Protein AF-0000000067513624 (afdb_homodimer)

Solvent-accessible surface area (backbone atoms only — not comparable to full-atom values): 31906 Å² total; per-residue (Å²): 129,54,70,65,55,50,34,51,54,43,29,50,43,59,87,40,50,32,63,59,57,33,11,64,72,74,71,46,51,45,66,54,51,53,49,51,52,50,50,50,24,62,73,70,71,45,73,34,65,45,75,54,100,82,38,38,44,64,30,75,61,21,50,52,47,19,52,47,27,46,50,49,51,44,47,47,53,38,50,53,32,51,71,66,64,41,85,53,75,43,53,41,80,43,31,35,34,22,38,34,66,56,24,28,71,60,43,38,62,49,51,55,52,51,39,71,74,30,75,56,36,29,38,39,34,48,35,38,82,64,89,74,56,39,78,83,67,61,42,53,36,34,42,45,75,42,89,75,76,95,55,92,51,46,71,44,77,36,45,61,43,46,60,39,38,34,27,13,58,68,35,33,73,75,72,51,74,60,81,46,82,76,44,41,70,81,43,54,34,36,30,56,43,56,92,87,44,79,47,61,47,77,29,30,53,96,90,31,87,36,74,41,75,42,74,42,49,36,31,27,53,29,66,66,29,37,50,44,41,14,65,66,44,65,26,32,31,73,42,54,43,86,80,41,48,68,39,44,73,71,56,50,28,44,77,46,53,67,89,27,42,47,79,60,32,38,27,29,45,32,34,41,66,80,54,40,69,32,49,42,48,40,52,43,50,57,50,47,47,55,51,43,30,57,54,38,53,49,55,70,76,101,129,54,71,65,55,49,32,54,53,43,30,50,43,60,88,41,51,32,60,58,57,33,12,63,72,71,71,46,51,46,68,56,49,52,48,51,52,50,50,50,24,62,74,71,69,45,72,36,66,45,77,53,100,81,38,39,42,66,31,74,61,22,49,52,48,18,52,48,27,45,51,50,51,45,48,48,52,38,50,52,32,52,70,66,64,42,84,53,72,43,55,40,80,44,30,35,34,22,38,35,66,57,24,29,70,59,42,40,60,50,52,56,50,50,39,69,74,30,76,57,35,28,38,40,36,48,35,38,80,63,89,73,55,40,78,84,67,61,41,54,35,33,44,44,77,43,89,76,74,95,56,91,51,46,72,43,79,35,46,61,44,46,58,40,36,34,27,14,57,67,35,34,73,75,71,50,72,60,82,46,79,76,44,42,69,82,42,55,33,36,30,55,42,55,91,88,44,77,46,59,46,76,30,27,52,95,90,30,87,37,75,40,73,42,75,42,48,37,30,25,51,27,67,66,28,37,50,45,42,14,64,67,42,64,26,33,30,72,42,54,44,85,80,42,48,68,39,45,73,71,55,53,27,45,77,45,54,68,90,28,41,48,80,61,32,39,27,29,44,32,33,42,65,81,53,41,70,32,51,41,48,41,53,44,50,56,52,47,47,55,52,43,29,58,53,39,53,50,54,71,75,100

Structure (mmCIF, N/CA/C/O backbone):
data_AF-0000000067513624-model_v1
#
loop_
_entity.id
_entity.type
_entity.pdbx_description
1 polymer 'Transcriptional regulator, LysR family'
#
loop_
_atom_site.group_PDB
_atom_site.id
_atom_site.type_symbol
_atom_site.label_atom_id
_atom_site.label_alt_id
_atom_site.label_comp_id
_atom_site.label_asym_id
_atom_site.label_entity_id
_atom_site.label_seq_id
_atom_site.pdbx_PDB_ins_code
_atom_site.Cartn_x
_atom_site.Cartn_y
_atom_site.Cartn_z
_atom_site.occupancy
_atom_site.B_iso_or_equiv
_atom_site.auth_seq_id
_atom_site.auth_comp_id
_atom_site.auth_asym_id
_atom_site.auth_atom_id
_atom_site.pdbx_PDB_model_num
ATOM 1 N N . MET A 1 1 ? -1.695 -19.797 -40.594 1 70.5 1 MET A N 1
ATOM 2 C CA . MET A 1 1 ? -1.814 -20.031 -39.156 1 70.5 1 MET A CA 1
ATOM 3 C C . MET A 1 1 ? -3.141 -19.5 -38.625 1 70.5 1 MET A C 1
ATOM 5 O O . MET A 1 1 ? -3.578 -18.406 -39 1 70.5 1 MET A O 1
ATOM 9 N N . ASP A 1 2 ? -3.9 -20.375 -38 1 73.25 2 ASP A N 1
ATOM 10 C CA . ASP A 1 2 ? -5.168 -19.875 -37.469 1 73.25 2 ASP A CA 1
ATOM 11 C C . ASP A 1 2 ? -4.949 -18.984 -36.25 1 73.25 2 ASP A C 1
ATOM 13 O O . ASP A 1 2 ? -3.826 -18.875 -35.75 1 73.25 2 ASP A O 1
ATOM 17 N N . ARG A 1 3 ? -6.02 -18.391 -35.969 1 74.06 3 ARG A N 1
ATOM 18 C CA . ARG A 1 3 ? -5.941 -17.344 -34.938 1 74.06 3 ARG A CA 1
ATOM 19 C C . ARG A 1 3 ? -5.484 -17.938 -33.594 1 74.06 3 ARG A C 1
ATOM 21 O O . ARG A 1 3 ? -4.773 -17.266 -32.844 1 74.06 3 ARG A O 1
ATOM 28 N N . ILE A 1 4 ? -5.832 -19.125 -33.375 1 74.25 4 ILE A N 1
ATOM 29 C CA . ILE A 1 4 ? -5.453 -19.766 -32.125 1 74.25 4 ILE A CA 1
ATOM 30 C C . ILE A 1 4 ? -3.953 -20.047 -32.094 1 74.25 4 ILE A C 1
ATOM 32 O O . ILE A 1 4 ? -3.279 -19.844 -31.094 1 74.25 4 ILE A O 1
ATOM 36 N N . GLN A 1 5 ? -3.457 -20.469 -33.156 1 76.81 5 GLN A N 1
ATOM 37 C CA . GLN A 1 5 ? -2.025 -20.734 -33.312 1 76.81 5 GLN A CA 1
ATOM 38 C C . GLN A 1 5 ? -1.224 -19.438 -33.156 1 76.81 5 GLN A C 1
ATOM 40 O O . GLN A 1 5 ? -0.166 -19.422 -32.531 1 76.81 5 GLN A O 1
ATOM 45 N N . GLU A 1 6 ? -1.75 -18.438 -33.719 1 79.12 6 GLU A N 1
ATOM 46 C CA . GLU A 1 6 ? -1.104 -17.141 -33.594 1 79.12 6 GLU A CA 1
ATOM 47 C C . GLU A 1 6 ? -1.049 -16.672 -32.156 1 79.12 6 GLU A C 1
ATOM 49 O O . GLU A 1 6 ? -0.016 -16.172 -31.688 1 79.12 6 GLU A O 1
ATOM 54 N N . MET A 1 7 ? -2.219 -16.844 -31.484 1 78.25 7 MET A N 1
ATOM 55 C CA . MET A 1 7 ? -2.277 -16.438 -30.078 1 78.25 7 MET A CA 1
ATOM 56 C C . MET A 1 7 ? -1.301 -17.266 -29.234 1 78.25 7 MET A C 1
ATOM 58 O O . MET A 1 7 ? -0.639 -16.719 -28.344 1 78.25 7 MET A O 1
ATOM 62 N N . THR A 1 8 ? -1.214 -18.5 -29.531 1 79 8 THR A N 1
ATOM 63 C CA . THR A 1 8 ? -0.312 -19.391 -28.812 1 79 8 THR A CA 1
ATOM 64 C C . THR A 1 8 ? 1.141 -18.969 -29.016 1 79 8 THR A C 1
ATOM 66 O O . THR A 1 8 ? 1.911 -18.922 -28.047 1 79 8 THR A O 1
ATOM 69 N N . LEU A 1 9 ? 1.43 -18.672 -30.234 1 80.12 9 LEU A N 1
ATOM 70 C CA . LEU A 1 9 ? 2.777 -18.219 -30.578 1 80.12 9 LEU A CA 1
ATOM 71 C C . LEU A 1 9 ? 3.113 -16.922 -29.859 1 80.12 9 LEU A C 1
ATOM 73 O O . LEU A 1 9 ? 4.188 -16.797 -29.266 1 80.12 9 LEU A O 1
ATOM 77 N N . PHE A 1 10 ? 2.213 -16.031 -29.844 1 83.19 10 PHE A N 1
ATOM 78 C CA . PHE A 1 10 ? 2.48 -14.719 -29.266 1 83.19 10 PHE A CA 1
ATOM 79 C C . PHE A 1 10 ? 2.559 -14.812 -27.75 1 83.19 10 PHE A C 1
ATOM 81 O O . PHE A 1 10 ? 3.367 -14.125 -27.125 1 83.19 10 PHE A O 1
ATOM 88 N N . ALA A 1 11 ? 1.687 -15.578 -27.188 1 80.81 11 ALA A N 1
ATOM 89 C CA . ALA A 1 11 ? 1.759 -15.805 -25.75 1 80.81 11 ALA A CA 1
ATOM 90 C C . ALA A 1 11 ? 3.133 -16.344 -25.344 1 80.81 11 ALA A C 1
ATOM 92 O O . ALA A 1 11 ? 3.639 -16.016 -24.266 1 80.81 11 ALA A O 1
ATOM 93 N N . ALA A 1 12 ? 3.73 -17.078 -26.188 1 78.44 12 ALA A N 1
ATOM 94 C CA . ALA A 1 12 ? 5.027 -17.688 -25.922 1 78.44 12 ALA A CA 1
ATOM 95 C C . ALA A 1 12 ? 6.16 -16.672 -26.094 1 78.44 12 ALA A C 1
ATOM 97 O O . ALA A 1 12 ? 7.254 -16.875 -25.547 1 78.44 12 ALA A O 1
ATOM 98 N N . LEU A 1 13 ? 5.789 -15.664 -26.75 1 76.75 13 LEU A N 1
ATOM 99 C CA . LEU A 1 13 ? 6.793 -14.633 -26.969 1 76.75 13 LEU A CA 1
ATOM 100 C C . LEU A 1 13 ? 7.109 -13.898 -25.672 1 76.75 13 LEU A C 1
ATOM 102 O O . LEU A 1 13 ? 8.227 -13.414 -25.484 1 76.75 13 LEU A O 1
ATOM 106 N N . ALA A 1 14 ? 5.953 -14.047 -24.891 1 69.56 14 ALA A N 1
ATOM 107 C CA . ALA A 1 14 ? 6.113 -13.344 -23.625 1 69.56 14 ALA A CA 1
ATOM 108 C C . ALA A 1 14 ? 7.129 -14.055 -22.734 1 69.56 14 ALA A C 1
ATOM 110 O O . ALA A 1 14 ? 7.039 -15.266 -22.531 1 69.56 14 ALA A O 1
ATOM 111 N N . GLY A 1 15 ? 8.281 -13.609 -22.594 1 63.09 15 GLY A N 1
ATOM 112 C CA . GLY A 1 15 ? 9.32 -14.172 -21.75 1 63.09 15 GLY A CA 1
ATOM 113 C C . GLY A 1 15 ? 10.57 -14.555 -22.516 1 63.09 15 GLY A C 1
ATOM 114 O O . GLY A 1 15 ? 11.555 -15 -21.938 1 63.09 15 GLY A O 1
ATOM 115 N N . GLN A 1 16 ? 10.398 -14.523 -23.797 1 68 16 GLN A N 1
ATOM 116 C CA . GLN A 1 16 ? 11.547 -14.883 -24.609 1 68 16 GLN A CA 1
ATOM 117 C C . GLN A 1 16 ? 12.281 -13.641 -25.109 1 68 16 GLN A C 1
ATOM 119 O O . GLN A 1 16 ? 11.688 -12.562 -25.203 1 68 16 GLN A O 1
ATOM 124 N N . THR A 1 17 ? 13.539 -13.859 -25.266 1 69.06 17 THR A N 1
ATOM 125 C CA . THR A 1 17 ? 14.344 -12.711 -25.656 1 69.06 17 THR A CA 1
ATOM 126 C C . THR A 1 17 ? 14.711 -12.789 -27.141 1 69.06 17 THR A C 1
ATOM 128 O O . THR A 1 17 ? 15.336 -11.867 -27.688 1 69.06 17 THR A O 1
ATOM 131 N N . SER A 1 18 ? 14.383 -13.93 -27.75 1 76.38 18 SER A N 1
ATOM 132 C CA . SER A 1 18 ? 14.742 -14.07 -29.172 1 76.38 18 SER A CA 1
ATOM 133 C C . SER A 1 18 ? 13.688 -14.867 -29.922 1 76.38 18 SER A C 1
ATOM 135 O O . SER A 1 18 ? 12.984 -15.688 -29.344 1 76.38 18 SER A O 1
ATOM 137 N N . PHE A 1 19 ? 13.633 -14.625 -31.203 1 79.44 19 PHE A N 1
ATOM 138 C CA . PHE A 1 19 ? 12.703 -15.344 -32.062 1 79.44 19 PHE A CA 1
ATOM 139 C C . PHE A 1 19 ? 13.102 -16.812 -32.188 1 79.44 19 PHE A C 1
ATOM 141 O O . PHE A 1 19 ? 12.25 -17.688 -32.281 1 79.44 19 PHE A O 1
ATOM 148 N N . THR A 1 20 ? 14.375 -16.938 -32.125 1 78.19 20 THR A N 1
ATOM 149 C CA . THR A 1 20 ? 14.867 -18.312 -32.188 1 78.19 20 THR A CA 1
ATOM 150 C C . THR A 1 20 ? 14.438 -19.094 -30.969 1 78.19 20 THR A C 1
ATOM 152 O O . THR A 1 20 ? 14.078 -20.281 -31.078 1 78.19 20 THR A O 1
ATOM 155 N N . GLY A 1 21 ? 14.539 -18.438 -29.891 1 77.81 21 GLY A N 1
ATOM 156 C CA . GLY A 1 21 ? 14.094 -19.062 -28.656 1 77.81 21 GLY A CA 1
ATOM 157 C C . GLY A 1 21 ? 12.617 -19.422 -28.672 1 77.81 21 GLY A C 1
ATOM 158 O O . GLY A 1 21 ? 12.234 -20.516 -28.219 1 77.81 21 GLY A O 1
ATOM 159 N N . VAL A 1 22 ? 11.914 -18.578 -29.219 1 77.12 22 VAL A N 1
ATOM 160 C CA . VAL A 1 22 ? 10.469 -18.812 -29.312 1 77.12 22 VAL A CA 1
ATOM 161 C C . VAL A 1 22 ? 10.188 -19.953 -30.281 1 77.12 22 VAL A C 1
ATOM 163 O O . VAL A 1 22 ? 9.375 -20.828 -29.984 1 77.12 22 VAL A O 1
ATOM 166 N N . ALA A 1 23 ? 10.836 -19.938 -31.359 1 81.56 23 ALA A N 1
ATOM 167 C CA . ALA A 1 23 ? 10.656 -20.969 -32.375 1 81.56 23 ALA A CA 1
ATOM 168 C C . ALA A 1 23 ? 10.922 -22.359 -31.797 1 81.56 23 ALA A C 1
ATOM 170 O O . ALA A 1 23 ? 10.141 -23.281 -32.031 1 81.56 23 ALA A O 1
ATOM 171 N N . ARG A 1 24 ? 11.93 -22.438 -31.094 1 78.44 24 ARG A N 1
ATOM 172 C CA . ARG A 1 24 ? 12.289 -23.688 -30.453 1 78.44 24 ARG A CA 1
ATOM 173 C C . ARG A 1 24 ? 11.211 -24.125 -29.469 1 78.44 24 ARG A C 1
ATOM 175 O O . ARG A 1 24 ? 10.852 -25.312 -29.406 1 78.44 24 ARG A O 1
ATOM 182 N N . HIS A 1 25 ? 10.703 -23.203 -28.859 1 75.94 25 HIS A N 1
ATOM 183 C CA . HIS A 1 25 ? 9.742 -23.469 -27.797 1 75.94 25 HIS A CA 1
ATOM 184 C C . HIS A 1 25 ? 8.406 -23.938 -28.375 1 75.94 25 HIS A C 1
ATOM 186 O O . HIS A 1 25 ? 7.758 -24.828 -27.812 1 75.94 25 HIS A O 1
ATOM 192 N N . VAL A 1 26 ? 8.047 -23.391 -29.484 1 76.56 26 VAL A N 1
ATOM 193 C CA . VAL A 1 26 ? 6.723 -23.688 -30.016 1 76.56 26 VAL A CA 1
ATOM 194 C C . VAL A 1 26 ? 6.832 -24.703 -31.156 1 76.56 26 VAL A C 1
ATOM 196 O O . VAL A 1 26 ? 5.816 -25.141 -31.703 1 76.56 26 VAL A O 1
ATOM 199 N N . GLY A 1 27 ? 8.023 -25.094 -31.469 1 80.69 27 GLY A N 1
ATOM 200 C CA . GLY A 1 27 ? 8.242 -26.094 -32.5 1 80.69 27 GLY A CA 1
ATOM 201 C C . GLY A 1 27 ? 8.016 -25.594 -33.906 1 80.69 27 GLY A C 1
ATOM 202 O O . GLY A 1 27 ? 7.449 -26.281 -34.719 1 80.69 27 GLY A O 1
ATOM 203 N N . LEU A 1 28 ? 8.289 -24.438 -34.094 1 83.38 28 LEU A N 1
ATOM 204 C CA . LEU A 1 28 ? 8.172 -23.812 -35.406 1 83.38 28 LEU A CA 1
ATOM 205 C C . LEU A 1 28 ? 9.523 -23.281 -35.875 1 83.38 28 LEU A C 1
ATOM 207 O O . LEU A 1 28 ? 10.469 -23.203 -35.094 1 83.38 28 LEU A O 1
ATOM 211 N N . SER A 1 29 ? 9.656 -23.094 -37.125 1 87.31 29 SER A N 1
ATOM 212 C CA . SER A 1 29 ? 10.859 -22.453 -37.656 1 87.31 29 SER A CA 1
ATOM 213 C C . SER A 1 29 ? 10.883 -20.969 -37.312 1 87.31 29 SER A C 1
ATOM 215 O O . SER A 1 29 ? 9.836 -20.344 -37.156 1 87.31 29 SER A O 1
ATOM 217 N N . THR A 1 30 ? 12.047 -20.469 -37.188 1 87.25 30 THR A N 1
ATOM 218 C CA . THR A 1 30 ? 12.219 -19.047 -36.906 1 87.25 30 THR A CA 1
ATOM 219 C C . THR A 1 30 ? 11.562 -18.203 -38 1 87.25 30 THR A C 1
ATOM 221 O O . THR A 1 30 ? 10.992 -17.156 -37.719 1 87.25 30 THR A O 1
ATOM 224 N N . ALA A 1 31 ? 11.633 -18.688 -39.156 1 88.19 31 ALA A N 1
ATOM 225 C CA . ALA A 1 31 ? 11.008 -17.984 -40.281 1 88.19 31 ALA A CA 1
ATOM 226 C C . ALA A 1 31 ? 9.492 -17.922 -40.094 1 88.19 31 ALA A C 1
ATOM 228 O O . ALA A 1 31 ? 8.875 -16.875 -40.375 1 88.19 31 ALA A O 1
ATOM 229 N N . THR A 1 32 ? 8.977 -18.984 -39.688 1 86.44 32 THR A N 1
ATOM 230 C CA . THR A 1 32 ? 7.535 -19.047 -39.469 1 86.44 32 THR A CA 1
ATOM 231 C C . THR A 1 32 ? 7.109 -18.109 -38.375 1 86.44 32 THR A C 1
ATOM 233 O O . THR A 1 32 ? 6.098 -17.406 -38.5 1 86.44 32 THR A O 1
ATOM 236 N N . VAL A 1 33 ? 7.898 -18.062 -37.312 1 87.25 33 VAL A N 1
ATOM 237 C CA . VAL A 1 33 ? 7.609 -17.203 -36.188 1 87.25 33 VAL A CA 1
ATOM 238 C C . VAL A 1 33 ? 7.68 -15.734 -36.594 1 87.25 33 VAL A C 1
ATOM 240 O O . VAL A 1 33 ? 6.793 -14.945 -36.281 1 87.25 33 VAL A O 1
ATOM 243 N N . THR A 1 34 ? 8.656 -15.398 -37.344 1 86.06 34 THR A N 1
ATOM 244 C CA . THR A 1 34 ? 8.859 -14.031 -37.812 1 86.06 34 THR A CA 1
ATOM 245 C C . THR A 1 34 ? 7.711 -13.594 -38.719 1 86.06 34 THR A C 1
ATOM 247 O O . THR A 1 34 ? 7.191 -12.484 -38.562 1 86.06 34 THR A O 1
ATOM 250 N N . ARG A 1 35 ? 7.359 -14.469 -39.531 1 86.19 35 ARG A N 1
ATOM 251 C CA . ARG A 1 35 ? 6.273 -14.156 -40.469 1 86.19 35 ARG A CA 1
ATOM 252 C C . ARG A 1 35 ? 4.949 -14 -39.719 1 86.19 35 ARG A C 1
ATOM 254 O O . ARG A 1 35 ? 4.148 -13.125 -40.062 1 86.19 35 ARG A O 1
ATOM 261 N N . ALA A 1 36 ? 4.793 -14.891 -38.812 1 86.44 36 ALA A N 1
ATOM 262 C CA . ALA A 1 36 ? 3.549 -14.859 -38.062 1 86.44 36 ALA A CA 1
ATOM 263 C C . ALA A 1 36 ? 3.414 -13.547 -37.281 1 86.44 36 ALA A C 1
ATOM 265 O O . ALA A 1 36 ? 2.338 -12.945 -37.25 1 86.44 36 ALA A O 1
ATOM 266 N N . VAL A 1 37 ? 4.508 -13.117 -36.688 1 87.5 37 VAL A N 1
ATOM 267 C CA . VAL A 1 37 ? 4.512 -11.875 -35.906 1 87.5 37 VAL A CA 1
ATOM 268 C C . VAL A 1 37 ? 4.273 -10.688 -36.844 1 87.5 37 VAL A C 1
ATOM 270 O O . VAL A 1 37 ? 3.479 -9.797 -36.531 1 87.5 37 VAL A O 1
ATOM 273 N N . ALA A 1 38 ? 4.922 -10.75 -37.969 1 86.44 38 ALA A N 1
ATOM 274 C CA . ALA A 1 38 ? 4.754 -9.68 -38.938 1 86.44 38 ALA A CA 1
ATOM 275 C C . ALA A 1 38 ? 3.312 -9.609 -39.438 1 86.44 38 ALA A C 1
ATOM 277 O O . ALA A 1 38 ? 2.752 -8.523 -39.594 1 86.44 38 ALA A O 1
ATOM 278 N N . SER A 1 39 ? 2.807 -10.719 -39.719 1 85.06 39 SER A N 1
ATOM 279 C CA . SER A 1 39 ? 1.427 -10.789 -40.188 1 85.06 39 SER A CA 1
ATOM 280 C C . SER A 1 39 ? 0.458 -10.25 -39.156 1 85.06 39 SER A C 1
ATOM 282 O O . SER A 1 39 ? -0.47 -9.508 -39.469 1 85.06 39 SER A O 1
ATOM 284 N N . LEU A 1 40 ? 0.659 -10.648 -37.938 1 85.19 40 LEU A N 1
ATOM 285 C CA . LEU A 1 40 ? -0.184 -10.203 -36.844 1 85.19 40 LEU A CA 1
ATOM 286 C C . LEU A 1 40 ? -0.094 -8.695 -36.656 1 85.19 40 LEU A C 1
ATOM 288 O O . LEU A 1 40 ? -1.115 -8.023 -36.5 1 85.19 40 LEU A O 1
ATOM 292 N N . GLU A 1 41 ? 1.105 -8.195 -36.688 1 87.88 41 GLU A N 1
ATOM 293 C CA . GLU A 1 41 ? 1.312 -6.754 -36.562 1 87.88 41 GLU A CA 1
ATOM 294 C C . GLU A 1 41 ? 0.649 -5.992 -37.688 1 87.88 41 GLU A C 1
ATOM 296 O O . GLU A 1 41 ? 0.05 -4.938 -37.5 1 87.88 41 GLU A O 1
ATOM 301 N N . SER A 1 42 ? 0.767 -6.527 -38.875 1 83.44 42 SER A N 1
ATOM 302 C CA . SER A 1 42 ? 0.133 -5.922 -40.031 1 83.44 42 SER A CA 1
ATOM 303 C C . SER A 1 42 ? -1.385 -5.898 -39.875 1 83.44 42 SER A C 1
ATOM 305 O O . SER A 1 42 ? -2.029 -4.895 -40.188 1 83.44 42 SER A O 1
ATOM 307 N N . ARG A 1 43 ? -1.888 -6.941 -39.438 1 81.62 43 ARG A N 1
ATOM 308 C CA . ARG A 1 43 ? -3.334 -7.051 -39.281 1 81.62 43 ARG A CA 1
ATOM 309 C C . ARG A 1 43 ? -3.834 -6.086 -38.219 1 81.62 43 ARG A C 1
ATOM 311 O O . ARG A 1 43 ? -4.875 -5.449 -38.375 1 81.62 43 ARG A O 1
ATOM 318 N N . LEU A 1 44 ? -3.062 -5.988 -37.125 1 80.81 44 LEU A N 1
ATOM 319 C CA . LEU A 1 44 ? -3.463 -5.16 -35.969 1 80.81 44 LEU A CA 1
ATOM 320 C C . LEU A 1 44 ? -3.102 -3.699 -36.219 1 80.81 44 LEU A C 1
ATOM 322 O O . LEU A 1 44 ? -3.643 -2.805 -35.562 1 80.81 44 LEU A O 1
ATOM 326 N N . GLY A 1 45 ? -2.174 -3.475 -37.094 1 85.06 45 GLY A N 1
ATOM 327 C CA . GLY A 1 45 ? -1.757 -2.123 -37.438 1 85.06 45 GLY A CA 1
ATOM 328 C C . GLY A 1 45 ? -0.843 -1.502 -36.406 1 85.06 45 GLY A C 1
ATOM 329 O O . GLY A 1 45 ? -0.726 -0.277 -36.312 1 85.06 45 GLY A O 1
ATOM 330 N N . ILE A 1 46 ? -0.345 -2.314 -35.5 1 84.69 46 ILE A N 1
ATOM 331 C CA . ILE A 1 46 ? 0.557 -1.823 -34.469 1 84.69 46 ILE A CA 1
ATOM 332 C C . ILE A 1 46 ? 1.762 -2.754 -34.344 1 84.69 46 ILE A C 1
ATOM 334 O O . ILE A 1 46 ? 1.688 -3.926 -34.719 1 84.69 46 ILE A O 1
ATOM 338 N N . LEU A 1 47 ? 2.846 -2.176 -33.844 1 87.44 47 LEU A N 1
ATOM 339 C CA . LEU A 1 47 ? 4.027 -2.984 -33.562 1 87.44 47 LEU A CA 1
ATOM 340 C C . LEU A 1 47 ? 3.934 -3.643 -32.188 1 87.44 47 LEU A C 1
ATOM 342 O O . LEU A 1 47 ? 3.623 -2.977 -31.203 1 87.44 47 LEU A O 1
ATOM 346 N N . LEU A 1 48 ? 4.117 -4.93 -32.219 1 87.75 48 LEU A N 1
ATOM 347 C CA . LEU A 1 48 ? 4.055 -5.68 -30.984 1 87.75 48 LEU A CA 1
ATOM 348 C C . LEU A 1 48 ? 5.453 -6.051 -30.5 1 87.75 48 LEU A C 1
ATOM 350 O O . LEU A 1 48 ? 5.668 -6.266 -29.297 1 87.75 48 LEU A O 1
ATOM 354 N N . VAL A 1 49 ? 6.371 -6.121 -31.453 1 87.19 49 VAL A N 1
ATOM 355 C CA . VAL A 1 49 ? 7.73 -6.559 -31.141 1 87.19 49 VAL A CA 1
ATOM 356 C C . VAL A 1 49 ? 8.734 -5.582 -31.75 1 87.19 49 VAL A C 1
ATOM 358 O O . VAL A 1 49 ? 8.539 -5.102 -32.875 1 87.19 49 VAL A O 1
ATOM 361 N N . VAL A 1 50 ? 9.633 -5.188 -30.828 1 82.88 50 VAL A N 1
ATOM 362 C CA . VAL A 1 50 ? 10.75 -4.398 -31.344 1 82.88 50 VAL A CA 1
ATOM 363 C C . VAL A 1 50 ? 11.992 -5.285 -31.469 1 82.88 50 VAL A C 1
ATOM 365 O O . VAL A 1 50 ? 12.344 -6.012 -30.547 1 82.88 50 VAL A O 1
ATOM 368 N N . ARG A 1 51 ? 12.422 -5.246 -32.625 1 73.19 51 ARG A N 1
ATOM 369 C CA . ARG A 1 51 ? 13.547 -6.121 -32.969 1 73.19 51 ARG A CA 1
ATOM 370 C C . ARG A 1 51 ? 14.859 -5.344 -32.969 1 73.19 51 ARG A C 1
ATOM 372 O O . ARG A 1 51 ? 14.898 -4.191 -33.406 1 73.19 51 ARG A O 1
ATOM 379 N N . THR A 1 52 ? 15.742 -5.746 -32.125 1 66.25 52 THR A N 1
ATOM 380 C CA . THR A 1 52 ? 17.125 -5.359 -32.344 1 66.25 52 THR A CA 1
ATOM 381 C C . THR A 1 52 ? 17.922 -6.531 -32.906 1 66.25 52 THR A C 1
ATOM 383 O O . THR A 1 52 ? 17.375 -7.617 -33.125 1 66.25 52 THR A O 1
ATOM 386 N N . THR A 1 53 ? 19.172 -6.344 -33.438 1 57.38 53 THR A N 1
ATOM 387 C CA . THR A 1 53 ? 20 -7.34 -34.094 1 57.38 53 THR A CA 1
ATOM 388 C C . THR A 1 53 ? 20.094 -8.617 -33.25 1 57.38 53 THR A C 1
ATOM 390 O O . THR A 1 53 ? 20.125 -9.719 -33.812 1 57.38 53 THR A O 1
ATOM 393 N N . ARG A 1 54 ? 20.062 -8.531 -31.938 1 61.25 54 ARG A N 1
ATOM 394 C CA . ARG A 1 54 ? 20.359 -9.719 -31.156 1 61.25 54 ARG A CA 1
ATOM 395 C C . ARG A 1 54 ? 19.203 -10.039 -30.203 1 61.25 54 ARG A C 1
ATOM 397 O O . ARG A 1 54 ? 19.109 -11.156 -29.688 1 61.25 54 ARG A O 1
ATOM 404 N N . ASN A 1 55 ? 18.312 -9.102 -30.094 1 73 55 ASN A N 1
ATOM 405 C CA . ASN A 1 55 ? 17.312 -9.32 -29.062 1 73 55 ASN A CA 1
ATOM 406 C C . ASN A 1 55 ? 15.945 -8.773 -29.469 1 73 55 ASN A C 1
ATOM 408 O O . ASN A 1 55 ? 15.852 -7.973 -30.406 1 73 55 ASN A O 1
ATOM 412 N N . MET A 1 56 ? 14.93 -9.508 -29.125 1 76.75 56 MET A N 1
ATOM 413 C CA . MET A 1 56 ? 13.578 -8.984 -29.328 1 76.75 56 MET A CA 1
ATOM 414 C C . MET A 1 56 ? 12.945 -8.57 -28.016 1 76.75 56 MET A C 1
ATOM 416 O O . MET A 1 56 ? 13.234 -9.156 -26.969 1 76.75 56 MET A O 1
ATOM 420 N N . ARG A 1 57 ? 12.273 -7.426 -28.047 1 80.75 57 ARG A N 1
ATOM 421 C CA . ARG A 1 57 ? 11.484 -6.996 -26.891 1 80.75 57 ARG A CA 1
ATOM 422 C C . ARG A 1 57 ? 10.047 -6.676 -27.297 1 80.75 57 ARG A C 1
ATOM 424 O O . ARG A 1 57 ? 9.805 -6.195 -28.406 1 80.75 57 ARG A O 1
ATOM 431 N N . LEU A 1 58 ? 9.172 -7.094 -26.453 1 82.38 58 LEU A N 1
ATOM 432 C CA . LEU A 1 58 ? 7.777 -6.727 -26.688 1 82.38 58 LEU A CA 1
ATOM 433 C C . LEU A 1 58 ? 7.547 -5.25 -26.391 1 82.38 58 LEU A C 1
ATOM 435 O O . LEU A 1 58 ? 8.117 -4.707 -25.453 1 82.38 58 LEU A O 1
ATOM 439 N N . THR A 1 59 ? 6.781 -4.633 -27.281 1 80.81 59 THR A N 1
ATOM 440 C CA . THR A 1 59 ? 6.273 -3.307 -26.953 1 80.81 59 THR A CA 1
ATOM 441 C C . THR A 1 59 ? 5.285 -3.377 -25.797 1 80.81 59 THR A C 1
ATOM 443 O O . THR A 1 59 ? 4.914 -4.465 -25.359 1 80.81 59 THR A O 1
ATOM 446 N N . LYS A 1 60 ? 4.926 -2.195 -25.266 1 77.38 60 LYS A N 1
ATOM 447 C CA . LYS A 1 60 ? 3.877 -2.16 -24.25 1 77.38 60 LYS A CA 1
ATOM 448 C C . LYS A 1 60 ? 2.6 -2.82 -24.75 1 77.38 60 LYS A C 1
ATOM 450 O O . LYS A 1 60 ? 1.96 -3.586 -24.031 1 77.38 60 LYS A O 1
ATOM 455 N N . ALA A 1 61 ? 2.342 -2.537 -25.938 1 79.25 61 ALA A N 1
ATOM 456 C CA . ALA A 1 61 ? 1.181 -3.148 -26.578 1 79.25 61 ALA A CA 1
ATOM 457 C C . ALA A 1 61 ? 1.379 -4.652 -26.75 1 79.25 61 ALA A C 1
ATOM 459 O O . ALA A 1 61 ? 0.437 -5.434 -26.594 1 79.25 61 ALA A O 1
ATOM 460 N N . GLY A 1 62 ? 2.561 -4.98 -27.047 1 81.62 62 GLY A N 1
ATOM 461 C CA . GLY A 1 62 ? 2.881 -6.395 -27.188 1 81.62 62 GLY A CA 1
ATOM 462 C C . GLY A 1 62 ? 2.744 -7.168 -25.891 1 81.62 62 GLY A C 1
ATOM 463 O O . GLY A 1 62 ? 2.229 -8.289 -25.875 1 81.62 62 GLY A O 1
ATOM 464 N N . GLN A 1 63 ? 3.156 -6.562 -24.891 1 78.88 63 GLN A N 1
ATOM 465 C CA . GLN A 1 63 ? 3.055 -7.195 -23.578 1 78.88 63 GLN A CA 1
ATOM 466 C C . GLN A 1 63 ? 1.597 -7.402 -23.188 1 78.88 63 GLN A C 1
ATOM 468 O O . GLN A 1 63 ? 1.219 -8.484 -22.734 1 78.88 63 GLN A O 1
ATOM 473 N N . ARG A 1 64 ? 0.864 -6.441 -23.391 1 74.75 64 ARG A N 1
ATOM 474 C CA . ARG A 1 64 ? -0.563 -6.531 -23.094 1 74.75 64 ARG A CA 1
ATOM 475 C C . ARG A 1 64 ? -1.232 -7.602 -23.953 1 74.75 64 ARG A C 1
ATOM 477 O O . ARG A 1 64 ? -2.035 -8.391 -23.453 1 74.75 64 ARG A O 1
ATOM 484 N N . PHE A 1 65 ? -0.864 -7.57 -25.188 1 80.31 65 PHE A N 1
ATOM 485 C CA . PHE A 1 65 ? -1.457 -8.531 -26.109 1 80.31 65 PHE A CA 1
ATOM 486 C C . PHE A 1 65 ? -1.072 -9.953 -25.734 1 80.31 65 PHE A C 1
ATOM 488 O O . PHE A 1 65 ? -1.9 -10.867 -25.797 1 80.31 65 PHE A O 1
ATOM 495 N N . ALA A 1 66 ? 0.146 -10.102 -25.328 1 81.12 66 ALA A N 1
ATOM 496 C CA . ALA A 1 66 ? 0.595 -11.438 -24.922 1 81.12 66 ALA A CA 1
ATOM 497 C C . ALA A 1 66 ? -0.187 -11.93 -23.719 1 81.12 66 ALA A C 1
ATOM 499 O O . ALA A 1 66 ? -0.593 -13.094 -23.656 1 81.12 66 ALA A O 1
ATOM 500 N N . GLU A 1 67 ? -0.413 -11.102 -22.891 1 73.56 67 GLU A N 1
ATOM 501 C CA . GLU A 1 67 ? -1.19 -11.438 -21.703 1 73.56 67 GLU A CA 1
ATOM 502 C C . GLU A 1 67 ? -2.633 -11.781 -22.062 1 73.56 67 GLU A C 1
ATOM 504 O O . GLU A 1 67 ? -3.197 -12.75 -21.531 1 73.56 67 GLU A O 1
ATOM 509 N N . ASP A 1 68 ? -3.127 -11.008 -22.906 1 74.44 68 ASP A N 1
ATOM 510 C CA . ASP A 1 68 ? -4.48 -11.281 -23.375 1 74.44 68 ASP A CA 1
ATOM 511 C C . ASP A 1 68 ? -4.559 -12.633 -24.078 1 74.44 68 ASP A C 1
ATOM 513 O O . ASP A 1 68 ? -5.512 -13.383 -23.875 1 74.44 68 ASP A O 1
ATOM 517 N N . CYS A 1 69 ? -3.553 -12.859 -24.859 1 78.62 69 CYS A N 1
ATOM 518 C CA . CYS A 1 69 ? -3.514 -14.141 -25.562 1 78.62 69 CYS A CA 1
ATOM 519 C C . CYS A 1 69 ? -3.49 -15.297 -24.578 1 78.62 69 CYS A C 1
ATOM 521 O O . CYS A 1 69 ? -4.215 -16.281 -24.75 1 78.62 69 CYS A O 1
ATOM 523 N N . ARG A 1 70 ? -2.701 -15.117 -23.594 1 74.56 70 ARG A N 1
ATOM 524 C CA . ARG A 1 70 ? -2.611 -16.156 -22.578 1 74.56 70 ARG A CA 1
ATOM 525 C C . ARG A 1 70 ? -3.961 -16.391 -21.906 1 74.56 70 ARG A C 1
ATOM 527 O O . ARG A 1 70 ? -4.387 -17.531 -21.719 1 74.56 70 ARG A O 1
ATOM 534 N N . ARG A 1 71 ? -4.539 -15.383 -21.641 1 70.56 71 ARG A N 1
ATOM 535 C CA . ARG A 1 71 ? -5.844 -15.453 -20.984 1 70.56 71 ARG A CA 1
ATOM 536 C C . ARG A 1 71 ? -6.871 -16.125 -21.891 1 70.56 71 ARG A C 1
ATOM 538 O O . ARG A 1 71 ? -7.605 -17.016 -21.453 1 70.56 71 ARG A O 1
ATOM 545 N N . LEU A 1 72 ? -6.871 -15.703 -23.094 1 68 72 LEU A N 1
ATOM 546 C CA . LEU A 1 72 ? -7.848 -16.219 -24.047 1 68 72 LEU A CA 1
ATOM 547 C C . LEU A 1 72 ? -7.621 -17.688 -24.328 1 68 72 LEU A C 1
ATOM 549 O O . LEU A 1 72 ? -8.578 -18.469 -24.438 1 68 72 LEU A O 1
ATOM 553 N N . LEU A 1 73 ? -6.402 -18.016 -24.438 1 72.5 73 LEU A N 1
ATOM 554 C CA . LEU A 1 73 ? -6.086 -19.422 -24.672 1 72.5 73 LEU A CA 1
ATOM 555 C C . LEU A 1 73 ? -6.504 -20.281 -23.484 1 72.5 73 LEU A C 1
ATOM 557 O O . LEU A 1 73 ? -7 -21.406 -23.672 1 72.5 73 LEU A O 1
ATOM 561 N N . ALA A 1 74 ? -6.281 -19.766 -22.375 1 69.88 74 ALA A N 1
ATOM 562 C CA . ALA A 1 74 ? -6.707 -20.469 -21.156 1 69.88 74 ALA A CA 1
ATOM 563 C C . ALA A 1 74 ? -8.227 -20.609 -21.125 1 69.88 74 ALA A C 1
ATOM 565 O O . ALA A 1 74 ? -8.742 -21.688 -20.797 1 69.88 74 ALA A O 1
ATOM 566 N N . ASP A 1 75 ? -8.867 -19.594 -21.484 1 65 75 ASP A N 1
ATOM 567 C CA . ASP A 1 75 ? -10.328 -19.609 -21.547 1 65 75 ASP A CA 1
ATOM 568 C C . ASP A 1 75 ? -10.828 -20.641 -22.547 1 65 75 ASP A C 1
ATOM 570 O O . ASP A 1 75 ? -11.805 -21.344 -22.281 1 65 75 ASP A O 1
ATOM 574 N N . LEU A 1 76 ? -10.148 -20.641 -23.672 1 65.19 76 LEU A N 1
ATOM 575 C CA . LEU A 1 76 ? -10.5 -21.609 -24.703 1 65.19 76 LEU A CA 1
ATOM 576 C C . LEU A 1 76 ? -10.328 -23.031 -24.219 1 65.19 76 LEU A C 1
ATOM 578 O O . LEU A 1 76 ? -11.211 -23.875 -24.391 1 65.19 76 LEU A O 1
ATOM 582 N N . SER A 1 77 ? -9.172 -23.234 -23.672 1 67.56 77 SER A N 1
ATOM 583 C CA . SER A 1 77 ? -8.898 -24.562 -23.125 1 67.56 77 SER A CA 1
ATOM 584 C C . SER A 1 77 ? -9.961 -24.969 -22.109 1 67.56 77 SER A C 1
ATOM 586 O O . SER A 1 77 ? -10.43 -26.109 -22.109 1 67.56 77 SER A O 1
ATOM 588 N N . GLU A 1 78 ? -10.375 -24.078 -21.375 1 64.62 78 GLU A N 1
ATOM 589 C CA . GLU A 1 78 ? -11.398 -24.328 -20.359 1 64.62 78 GLU A CA 1
ATOM 590 C C . GLU A 1 78 ? -12.742 -24.641 -21 1 64.62 78 GLU A C 1
ATOM 592 O O . GLU A 1 78 ? -13.461 -25.531 -20.547 1 64.62 78 GLU A O 1
ATOM 597 N N . ALA A 1 79 ? -13.023 -23.922 -21.953 1 61.09 79 ALA A N 1
ATOM 598 C CA . ALA A 1 79 ? -14.273 -24.156 -22.672 1 61.09 79 ALA A CA 1
ATOM 599 C C . ALA A 1 79 ? -14.289 -25.547 -23.312 1 61.09 79 ALA A C 1
ATOM 601 O O . ALA A 1 79 ? -15.305 -26.234 -23.281 1 61.09 79 ALA A O 1
ATOM 602 N N . GLU A 1 80 ? -13.172 -25.781 -23.859 1 63.62 80 GLU A N 1
ATOM 603 C CA . GLU A 1 80 ? -13.062 -27.094 -24.5 1 63.62 80 GLU A CA 1
ATOM 604 C C . GLU A 1 80 ? -13.18 -28.219 -23.469 1 63.62 80 GLU A C 1
ATOM 606 O O . GLU A 1 80 ? -13.852 -29.219 -23.703 1 63.62 80 GLU A O 1
ATOM 611 N N . ASN A 1 81 ? -12.531 -27.938 -22.406 1 62.75 81 ASN A N 1
ATOM 612 C CA . ASN A 1 81 ? -12.586 -28.922 -21.328 1 62.75 81 ASN A CA 1
ATOM 613 C C . ASN A 1 81 ? -14 -29.047 -20.75 1 62.75 81 ASN A C 1
ATOM 615 O O . ASN A 1 81 ? -14.469 -30.156 -20.484 1 62.75 81 ASN A O 1
ATOM 619 N N . ALA A 1 82 ? -14.609 -27.953 -20.578 1 59.53 82 ALA A N 1
ATOM 620 C CA . ALA A 1 82 ? -15.984 -27.953 -20.094 1 59.53 82 ALA A CA 1
ATOM 621 C C . ALA A 1 82 ? -16.906 -28.703 -21.047 1 59.53 82 ALA A C 1
ATOM 623 O O . ALA A 1 82 ? -17.766 -29.469 -20.625 1 59.53 82 ALA A O 1
ATOM 624 N N . ALA A 1 83 ? -16.703 -28.453 -22.219 1 57.78 83 ALA A N 1
ATOM 625 C CA . ALA A 1 83 ? -17.5 -29.125 -23.25 1 57.78 83 ALA A CA 1
ATOM 626 C C . ALA A 1 83 ? -17.266 -30.625 -23.25 1 57.78 83 ALA A C 1
ATOM 628 O O . ALA A 1 83 ? -18.188 -31.406 -23.5 1 57.78 83 ALA A O 1
ATOM 629 N N . ALA A 1 84 ? -16.078 -30.844 -22.969 1 57.47 84 ALA A N 1
ATOM 630 C CA . ALA A 1 84 ? -15.734 -32.281 -22.969 1 57.47 84 ALA A CA 1
ATOM 631 C C . ALA A 1 84 ? -16.219 -32.938 -21.688 1 57.47 84 ALA A C 1
ATOM 633 O O . ALA A 1 84 ? -16.094 -34.156 -21.531 1 57.47 84 ALA A O 1
ATOM 634 N N . GLY A 1 85 ? -17 -32.281 -20.828 1 56.59 85 GLY A N 1
ATOM 635 C CA . GLY A 1 85 ? -17.531 -32.812 -19.594 1 56.59 85 GLY A CA 1
ATOM 636 C C . GLY A 1 85 ? -16.453 -33.062 -18.547 1 56.59 85 GLY A C 1
ATOM 637 O O . GLY A 1 85 ? -16.688 -33.781 -17.562 1 56.59 85 GLY A O 1
ATOM 638 N N . VAL A 1 86 ? -15.328 -32.906 -18.859 1 51.44 86 VAL A N 1
ATOM 639 C CA . VAL A 1 86 ? -14.227 -33.125 -17.938 1 51.44 86 VAL A CA 1
ATOM 640 C C . VAL A 1 86 ? -14.156 -31.969 -16.938 1 51.44 86 VAL A C 1
ATOM 642 O O . VAL A 1 86 ? -14.078 -30.797 -17.328 1 51.44 86 VAL A O 1
ATOM 645 N N . HIS A 1 87 ? -14.891 -32.188 -15.836 1 56.78 87 HIS A N 1
ATOM 646 C CA . HIS A 1 87 ? -14.672 -31.219 -14.766 1 56.78 87 HIS A CA 1
ATOM 647 C C . HIS A 1 87 ? -13.188 -30.906 -14.602 1 56.78 87 HIS A C 1
ATOM 649 O O . HIS A 1 87 ? -12.469 -31.656 -13.922 1 56.78 87 HIS A O 1
ATOM 655 N N . ALA A 1 88 ? -12.68 -30.266 -15.539 1 63.16 88 ALA A N 1
ATOM 656 C CA . ALA A 1 88 ? -11.242 -30 -15.594 1 63.16 88 ALA A CA 1
ATOM 657 C C . ALA A 1 88 ? -10.773 -29.219 -14.375 1 63.16 88 ALA A C 1
ATOM 659 O O . ALA A 1 88 ? -11.492 -28.359 -13.867 1 63.16 88 ALA A O 1
ATOM 660 N N . LEU A 1 89 ? -9.812 -29.906 -13.734 1 78.06 89 LEU A N 1
ATOM 661 C CA . LEU A 1 89 ? -9.133 -29.203 -12.648 1 78.06 89 LEU A CA 1
ATOM 662 C C . LEU A 1 89 ? -8.742 -27.797 -13.078 1 78.06 89 LEU A C 1
ATOM 664 O O . LEU A 1 89 ? -8.352 -27.578 -14.227 1 78.06 89 LEU A O 1
ATOM 668 N N . PRO A 1 90 ? -9.023 -26.812 -12.211 1 84.81 90 PRO A N 1
ATOM 669 C CA . PRO A 1 90 ? -8.641 -25.438 -12.523 1 84.81 90 PRO A CA 1
ATOM 670 C C . PRO A 1 90 ? -7.191 -25.328 -13 1 84.81 90 PRO A C 1
ATOM 672 O O . PRO A 1 90 ? -6.312 -26.016 -12.484 1 84.81 90 PRO A O 1
ATOM 675 N N . ALA A 1 91 ? -7.051 -24.609 -14.016 1 84.44 91 ALA A N 1
ATOM 676 C CA . ALA A 1 91 ? -5.711 -24.359 -14.539 1 84.44 91 ALA A CA 1
ATOM 677 C C . ALA A 1 91 ? -5.625 -22.969 -15.164 1 84.44 91 ALA A C 1
ATOM 679 O O . ALA A 1 91 ? -6.648 -22.375 -15.516 1 84.44 91 ALA A O 1
ATOM 680 N N . GLY A 1 92 ? -4.352 -22.453 -15.227 1 85.62 92 GLY A N 1
ATOM 681 C CA . GLY A 1 92 ? -4.129 -21.156 -15.852 1 85.62 92 GLY A CA 1
ATOM 682 C C . GLY A 1 92 ? -3.912 -20.047 -14.852 1 85.62 92 GLY A C 1
ATOM 683 O O . GLY A 1 92 ? -3.627 -20.297 -13.68 1 85.62 92 GLY A O 1
ATOM 684 N N . THR A 1 93 ? -4.016 -18.781 -15.383 1 87.5 93 THR A N 1
ATOM 685 C CA . THR A 1 93 ? -3.703 -17.625 -14.539 1 87.5 93 THR A CA 1
ATOM 686 C C . THR A 1 93 ? -4.98 -16.953 -14.039 1 87.5 93 THR A C 1
ATOM 688 O O . THR A 1 93 ? -5.902 -16.703 -14.82 1 87.5 93 THR A O 1
ATOM 691 N N . LEU A 1 94 ? -4.988 -16.797 -12.805 1 91.69 94 LEU A N 1
ATOM 692 C CA . LEU A 1 94 ? -6.066 -16.062 -12.141 1 91.69 94 LEU A CA 1
ATOM 693 C C . LEU A 1 94 ? -5.59 -14.703 -11.664 1 91.69 94 LEU A C 1
ATOM 695 O O . LEU A 1 94 ? -4.566 -14.602 -10.984 1 91.69 94 LEU A O 1
ATOM 699 N N . THR A 1 95 ? -6.281 -13.633 -12.031 1 92.06 95 THR A N 1
ATOM 700 C CA . THR A 1 95 ? -5.973 -12.289 -11.555 1 92.06 95 THR A CA 1
ATOM 701 C C . THR A 1 95 ? -6.98 -11.836 -10.508 1 92.06 95 THR A C 1
ATOM 703 O O . THR A 1 95 ? -8.188 -11.805 -10.766 1 92.06 95 THR A O 1
ATOM 706 N N . VAL A 1 96 ? -6.434 -11.477 -9.352 1 95.31 96 VAL A N 1
ATOM 707 C CA . VAL A 1 96 ? -7.262 -11.109 -8.211 1 95.31 96 VAL A CA 1
ATOM 708 C C . VAL A 1 96 ? -6.887 -9.703 -7.73 1 95.31 96 VAL A C 1
ATOM 710 O O . VAL A 1 96 ? -5.719 -9.32 -7.777 1 95.31 96 VAL A O 1
ATOM 713 N N . THR A 1 97 ? -7.898 -8.922 -7.297 1 95 97 THR A N 1
ATOM 714 C CA . THR A 1 97 ? -7.59 -7.629 -6.695 1 95 97 THR A CA 1
ATOM 715 C C . THR A 1 97 ? -8.289 -7.48 -5.344 1 95 97 THR A C 1
ATOM 717 O O . THR A 1 97 ? -9.328 -8.094 -5.105 1 95 97 THR A O 1
ATOM 720 N N . ALA A 1 98 ? -7.656 -6.812 -4.48 1 95.69 98 ALA A N 1
ATOM 721 C CA . ALA A 1 98 ? -8.164 -6.523 -3.143 1 95.69 98 ALA A CA 1
ATOM 722 C C . ALA A 1 98 ? -7.469 -5.301 -2.545 1 95.69 98 ALA A C 1
ATOM 724 O O . ALA A 1 98 ? -6.398 -4.898 -3.012 1 95.69 98 ALA A O 1
ATOM 725 N N . PRO A 1 99 ? -8.133 -4.676 -1.53 1 92.88 99 PRO A N 1
ATOM 726 C CA . PRO A 1 99 ? -7.391 -3.641 -0.803 1 92.88 99 PRO A CA 1
ATOM 727 C C . PRO A 1 99 ? -6.07 -4.152 -0.231 1 92.88 99 PRO A C 1
ATOM 729 O O . PRO A 1 99 ? -5.992 -5.297 0.223 1 92.88 99 PRO A O 1
ATOM 732 N N . GLN A 1 100 ? -5.129 -3.328 -0.175 1 90.12 100 GLN A N 1
ATOM 733 C CA . GLN A 1 100 ? -3.748 -3.736 0.061 1 90.12 100 GLN A CA 1
ATOM 734 C C . GLN A 1 100 ? -3.623 -4.531 1.357 1 90.12 100 GLN A C 1
ATOM 736 O O . GLN A 1 100 ? -3.229 -5.699 1.34 1 90.12 100 GLN A O 1
ATOM 741 N N . MET A 1 101 ? -3.98 -3.965 2.434 1 91.12 101 MET A N 1
ATOM 742 C CA . MET A 1 101 ? -3.77 -4.617 3.723 1 91.12 101 MET A CA 1
ATOM 743 C C . MET A 1 101 ? -4.758 -5.758 3.924 1 91.12 101 MET A C 1
ATOM 745 O O . MET A 1 101 ? -4.418 -6.789 4.508 1 91.12 101 MET A O 1
ATOM 749 N N . PHE A 1 102 ? -5.98 -5.594 3.486 1 94.12 102 PHE A N 1
ATOM 750 C CA . PHE A 1 102 ? -6.93 -6.699 3.549 1 94.12 102 PHE A CA 1
ATOM 751 C C . PHE A 1 102 ? -6.441 -7.883 2.723 1 94.12 102 PHE A C 1
ATOM 753 O O . PHE A 1 102 ? -6.555 -9.031 3.148 1 94.12 102 PHE A O 1
ATOM 760 N N . GLY A 1 103 ? -5.973 -7.539 1.579 1 96.06 103 GLY A N 1
ATOM 761 C CA . GLY A 1 103 ? -5.367 -8.547 0.724 1 96.06 103 GLY A CA 1
ATOM 762 C C . GLY A 1 103 ? -4.219 -9.281 1.388 1 96.06 103 GLY A C 1
ATOM 763 O O . GLY A 1 103 ? -4.117 -10.508 1.287 1 96.06 103 GLY A O 1
ATOM 764 N N . ALA A 1 104 ? -3.381 -8.547 2.053 1 93.62 104 ALA A N 1
ATOM 765 C CA . ALA A 1 104 ? -2.207 -9.133 2.693 1 93.62 104 ALA A CA 1
ATOM 766 C C . ALA A 1 104 ? -2.611 -10.031 3.861 1 93.62 104 ALA A C 1
ATOM 768 O O . ALA A 1 104 ? -2.072 -11.125 4.027 1 93.62 104 ALA A O 1
ATOM 769 N N . LEU A 1 105 ? -3.607 -9.656 4.57 1 92.38 105 LEU A N 1
ATOM 770 C CA . LEU A 1 105 ? -3.908 -10.312 5.84 1 92.38 105 LEU A CA 1
ATOM 771 C C . LEU A 1 105 ? -4.938 -11.414 5.652 1 92.38 105 LEU A C 1
ATOM 773 O O . LEU A 1 105 ? -4.871 -12.453 6.316 1 92.38 105 LEU A O 1
ATOM 777 N N . HIS A 1 106 ? -5.855 -11.172 4.742 1 94.94 106 HIS A N 1
ATOM 778 C CA . HIS A 1 106 ? -6.996 -12.078 4.688 1 94.94 106 HIS A CA 1
ATOM 779 C C . HIS A 1 106 ? -7.055 -12.812 3.35 1 94.94 106 HIS A C 1
ATOM 781 O O . HIS A 1 106 ? -7.477 -13.969 3.289 1 94.94 106 HIS A O 1
ATOM 787 N N . VAL A 1 107 ? -6.621 -12.195 2.303 1 97.56 107 VAL A N 1
ATOM 788 C CA . VAL A 1 107 ? -6.777 -12.789 0.978 1 97.56 107 VAL A CA 1
ATOM 789 C C . VAL A 1 107 ? -5.562 -13.656 0.655 1 97.56 107 VAL A C 1
ATOM 791 O O . VAL A 1 107 ? -5.707 -14.75 0.096 1 97.56 107 VAL A O 1
ATOM 794 N N . THR A 1 108 ? -4.387 -13.211 0.975 1 96.88 108 THR A N 1
ATOM 795 C CA . THR A 1 108 ? -3.154 -13.922 0.651 1 96.88 108 THR A CA 1
ATOM 796 C C . THR A 1 108 ? -3.176 -15.336 1.22 1 96.88 108 THR A C 1
ATOM 798 O O . THR A 1 108 ? -2.842 -16.297 0.521 1 96.88 108 THR A O 1
ATOM 801 N N . PRO A 1 109 ? -3.645 -15.531 2.441 1 96.19 109 PRO A N 1
ATOM 802 C CA . PRO A 1 109 ? -3.74 -16.906 2.947 1 96.19 109 PRO A CA 1
ATOM 803 C C . PRO A 1 109 ? -4.668 -17.781 2.105 1 96.19 109 PRO A C 1
ATOM 805 O O . PRO A 1 109 ? -4.418 -18.969 1.947 1 96.19 109 PRO A O 1
ATOM 808 N N . VAL A 1 110 ? -5.672 -17.172 1.599 1 97.25 110 VAL A N 1
ATOM 809 C CA . VAL A 1 110 ? -6.605 -17.891 0.743 1 97.25 110 VAL A CA 1
ATOM 810 C C . VAL A 1 110 ? -5.922 -18.266 -0.572 1 97.25 110 VAL A C 1
ATOM 812 O O . VAL A 1 110 ? -6.074 -19.375 -1.067 1 97.25 110 VAL A O 1
ATOM 815 N N . LEU A 1 111 ? -5.18 -17.344 -1.147 1 97.62 111 LEU A N 1
ATOM 816 C CA . LEU A 1 111 ? -4.473 -17.562 -2.402 1 97.62 111 LEU A CA 1
ATOM 817 C C . LEU A 1 111 ? -3.477 -18.719 -2.271 1 97.62 111 LEU A C 1
ATOM 819 O O . LEU A 1 111 ? -3.416 -19.594 -3.139 1 97.62 111 LEU A O 1
ATOM 823 N N . THR A 1 112 ? -2.689 -18.672 -1.182 1 96.75 112 THR A N 1
ATOM 824 C CA . THR A 1 112 ? -1.643 -19.672 -1.004 1 96.75 112 THR A CA 1
ATOM 825 C C . THR A 1 112 ? -2.246 -21.062 -0.812 1 96.75 112 THR A C 1
ATOM 827 O O . THR A 1 112 ? -1.742 -22.047 -1.359 1 96.75 112 THR A O 1
ATOM 830 N N . ARG A 1 113 ? -3.324 -21.156 -0.096 1 95.69 113 ARG A N 1
ATOM 831 C CA . ARG A 1 113 ? -4.004 -22.422 0.089 1 95.69 113 ARG A CA 1
ATOM 832 C C . ARG A 1 113 ? -4.578 -22.938 -1.229 1 95.69 113 ARG A C 1
ATOM 834 O O . ARG A 1 113 ? -4.477 -24.125 -1.537 1 95.69 113 ARG A O 1
ATOM 841 N N . PHE A 1 114 ? -5.215 -22.062 -1.958 1 97 114 PHE A N 1
ATOM 842 C CA . PHE A 1 114 ? -5.789 -22.438 -3.246 1 97 114 PHE A CA 1
ATOM 843 C C . PHE A 1 114 ? -4.711 -22.953 -4.191 1 97 114 PHE A C 1
ATOM 845 O O . PHE A 1 114 ? -4.906 -23.953 -4.871 1 97 114 PHE A O 1
ATOM 852 N N . LEU A 1 115 ? -3.574 -22.281 -4.23 1 95.5 115 LEU A N 1
ATOM 853 C CA . LEU A 1 115 ? -2.467 -22.672 -5.102 1 95.5 115 LEU A CA 1
ATOM 854 C C . LEU A 1 115 ? -1.892 -24.016 -4.688 1 95.5 115 LEU A C 1
ATOM 856 O O . LEU A 1 115 ? -1.399 -24.766 -5.531 1 95.5 115 LEU A O 1
ATOM 860 N N . SER A 1 116 ? -1.9 -24.266 -3.42 1 93 116 SER A N 1
ATOM 861 C CA . SER A 1 116 ? -1.436 -25.547 -2.932 1 93 116 SER A CA 1
ATOM 862 C C . SER A 1 116 ? -2.365 -26.672 -3.377 1 93 116 SER A C 1
ATOM 864 O O . SER A 1 116 ? -1.913 -27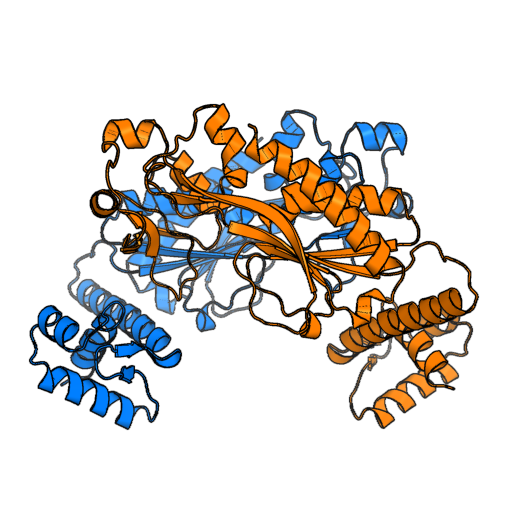.797 -3.654 1 93 116 SER A O 1
ATOM 866 N N . GLU A 1 117 ? -3.645 -26.375 -3.459 1 91.75 117 GLU A N 1
ATOM 867 C CA . GLU A 1 117 ? -4.648 -27.359 -3.863 1 91.75 117 GLU A CA 1
ATOM 868 C C . GLU A 1 117 ? -4.656 -27.547 -5.379 1 91.75 117 GLU A C 1
ATOM 870 O O . GLU A 1 117 ? -4.941 -28.625 -5.875 1 91.75 117 GLU A O 1
ATOM 875 N N . TYR A 1 118 ? -4.379 -26.531 -6.062 1 92.44 118 TYR A N 1
ATOM 876 C CA . TYR A 1 118 ? -4.438 -26.578 -7.52 1 92.44 118 TYR A CA 1
ATOM 877 C C . TYR A 1 118 ? -3.104 -26.156 -8.133 1 92.44 118 TYR A C 1
ATOM 879 O O . TYR A 1 118 ? -2.941 -25.016 -8.562 1 92.44 118 TYR A O 1
ATOM 887 N N . PRO A 1 119 ? -2.225 -27.031 -8.359 1 90.5 119 PRO A N 1
ATOM 888 C CA . PRO A 1 119 ? -0.85 -26.75 -8.773 1 90.5 119 PRO A CA 1
ATOM 889 C C . PRO A 1 119 ? -0.765 -26.203 -10.195 1 90.5 119 PRO A C 1
ATOM 891 O O . PRO A 1 119 ? 0.271 -25.672 -10.602 1 90.5 119 PRO A O 1
ATOM 894 N N . ALA A 1 120 ? -1.809 -26.359 -10.938 1 89.25 120 ALA A N 1
ATOM 895 C CA . ALA A 1 120 ? -1.777 -25.922 -12.336 1 89.25 120 ALA A CA 1
ATOM 896 C C . ALA A 1 120 ? -2.252 -24.484 -12.461 1 89.25 120 ALA A C 1
ATOM 898 O O . ALA A 1 120 ? -2.316 -23.938 -13.57 1 89.25 120 ALA A O 1
ATOM 899 N N . VAL A 1 121 ? -2.529 -23.844 -11.359 1 91 121 VAL A N 1
ATOM 900 C CA . VAL A 1 121 ? -3.021 -22.469 -11.359 1 91 121 VAL A CA 1
ATOM 901 C C . VAL A 1 121 ? -1.899 -21.516 -10.945 1 91 121 VAL A C 1
ATOM 903 O O . VAL A 1 121 ? -1.13 -21.812 -10.031 1 91 121 VAL A O 1
ATOM 906 N N . ASP A 1 122 ? -1.811 -20.391 -11.648 1 91.31 122 ASP A N 1
ATOM 907 C CA . ASP A 1 122 ? -1.003 -19.25 -11.227 1 91.31 122 ASP A CA 1
ATOM 908 C C . ASP A 1 122 ? -1.886 -18.062 -10.828 1 91.31 122 ASP A C 1
ATOM 910 O O . ASP A 1 122 ? -2.977 -17.891 -11.367 1 91.31 122 ASP A O 1
ATOM 914 N N . ILE A 1 123 ? -1.373 -17.312 -9.852 1 93.88 123 ILE A N 1
ATOM 915 C CA . ILE A 1 123 ? -2.195 -16.203 -9.406 1 93.88 123 ILE A CA 1
ATOM 916 C C . ILE A 1 123 ? -1.382 -14.906 -9.461 1 93.88 123 ILE A C 1
ATOM 918 O O . ILE A 1 123 ? -0.237 -14.867 -9 1 93.88 123 ILE A O 1
ATOM 922 N N . ARG A 1 124 ? -1.981 -13.938 -10 1 92.25 124 ARG A N 1
ATOM 923 C CA . ARG A 1 124 ? -1.544 -12.547 -9.922 1 92.25 124 ARG A CA 1
ATOM 924 C C . ARG A 1 124 ? -2.504 -11.711 -9.078 1 92.25 124 ARG A C 1
ATOM 926 O O . ARG A 1 124 ? -3.67 -11.539 -9.445 1 92.25 124 ARG A O 1
ATOM 933 N N . ALA A 1 125 ? -1.981 -11.172 -8.031 1 94.62 125 ALA A N 1
ATOM 934 C CA . ALA A 1 125 ? -2.84 -10.398 -7.137 1 94.62 125 ALA A CA 1
ATOM 935 C C . ALA A 1 125 ? -2.43 -8.93 -7.117 1 94.62 125 ALA A C 1
ATOM 937 O O . ALA A 1 125 ? -1.293 -8.602 -6.773 1 94.62 125 ALA A O 1
ATOM 938 N N . ILE A 1 126 ? -3.336 -8.109 -7.512 1 92.25 126 ILE A N 1
ATOM 939 C CA . ILE A 1 126 ? -3.166 -6.66 -7.473 1 92.25 126 ILE A CA 1
ATOM 940 C C . ILE A 1 126 ? -3.748 -6.105 -6.176 1 92.25 126 ILE A C 1
ATOM 942 O O . ILE A 1 126 ? -4.957 -5.879 -6.078 1 92.25 126 ILE A O 1
ATOM 946 N N . LEU A 1 127 ? -2.844 -5.805 -5.262 1 92.19 127 LEU A N 1
ATOM 947 C CA . LEU A 1 127 ? -3.26 -5.355 -3.938 1 92.19 127 LEU A CA 1
ATOM 948 C C . LEU A 1 127 ? -2.982 -3.867 -3.756 1 92.19 127 LEU A C 1
ATOM 950 O O . LEU A 1 127 ? -1.868 -3.479 -3.395 1 92.19 127 LEU A O 1
ATOM 954 N N . VAL A 1 128 ? -4.02 -3.059 -3.955 1 86.44 128 VAL A N 1
ATOM 955 C CA . VAL A 1 128 ? -3.906 -1.604 -3.922 1 86.44 128 VAL A CA 1
ATOM 956 C C . VAL A 1 128 ? -5.164 -1.004 -3.297 1 86.44 128 VAL A C 1
ATOM 958 O O . VAL A 1 128 ? -6.227 -1.629 -3.301 1 86.44 128 VAL A O 1
ATOM 961 N N . ASP A 1 129 ? -5.023 0.242 -2.824 1 82.06 129 ASP A N 1
ATOM 962 C CA . ASP A 1 129 ? -6.16 0.86 -2.15 1 82.06 129 ASP A CA 1
ATOM 963 C C . ASP A 1 129 ? -7.023 1.646 -3.137 1 82.06 129 ASP A C 1
ATOM 965 O O . ASP A 1 129 ? -8.141 2.053 -2.807 1 82.06 129 ASP A O 1
ATOM 969 N N . ARG A 1 130 ? -6.578 1.773 -4.305 1 75.19 130 ARG A N 1
ATOM 970 C CA . ARG A 1 130 ? -7.449 2.352 -5.32 1 75.19 130 ARG A CA 1
ATOM 971 C C . ARG A 1 130 ? -8.383 1.298 -5.91 1 75.19 130 ARG A C 1
ATOM 973 O O . ARG A 1 130 ? -8.055 0.109 -5.922 1 75.19 130 ARG A O 1
ATOM 980 N N . VAL A 1 131 ? -9.516 1.769 -6.34 1 79.38 131 VAL A N 1
ATOM 981 C CA . VAL A 1 131 ? -10.414 0.835 -7.004 1 79.38 131 VAL A CA 1
ATOM 982 C C . VAL A 1 131 ? -9.922 0.551 -8.422 1 79.38 131 VAL A C 1
ATOM 984 O O . VAL A 1 131 ? -9.75 1.473 -9.219 1 79.38 131 VAL A O 1
ATOM 987 N N . VAL A 1 132 ? -9.68 -0.68 -8.648 1 82 132 VAL A N 1
ATOM 988 C CA . VAL A 1 132 ? -9.172 -1.127 -9.938 1 82 132 VAL A CA 1
ATOM 989 C C . VAL A 1 132 ? -10.328 -1.578 -10.828 1 82 132 VAL A C 1
ATOM 991 O O . VAL A 1 132 ? -11.219 -2.301 -10.375 1 82 132 VAL A O 1
ATOM 994 N N . SER A 1 133 ? -10.281 -1.048 -12.031 1 82.44 133 SER A N 1
ATOM 995 C CA . SER A 1 133 ? -11.266 -1.527 -12.992 1 82.44 133 SER A CA 1
ATOM 996 C C . SER A 1 133 ? -11.008 -2.98 -13.367 1 82.44 133 SER A C 1
ATOM 998 O O . SER A 1 133 ? -9.945 -3.309 -13.906 1 82.44 133 SER A O 1
ATOM 1000 N N . MET A 1 134 ? -11.961 -3.754 -13.172 1 84.19 134 MET A N 1
ATOM 1001 C CA . MET A 1 134 ? -11.789 -5.18 -13.438 1 84.19 134 MET A CA 1
ATOM 1002 C C . MET A 1 134 ? -11.648 -5.438 -14.938 1 84.19 134 MET A C 1
ATOM 1004 O O . MET A 1 134 ? -10.812 -6.242 -15.352 1 84.19 134 MET A O 1
ATOM 1008 N N . LEU A 1 135 ? -12.438 -4.785 -15.656 1 75.5 135 LEU A N 1
ATOM 1009 C CA . LEU A 1 135 ? -12.422 -4.992 -17.109 1 75.5 135 LEU A CA 1
ATOM 1010 C C . LEU A 1 135 ? -11.117 -4.477 -17.703 1 75.5 135 LEU A C 1
ATOM 1012 O O . LEU A 1 135 ? -10.445 -5.195 -18.453 1 75.5 135 LEU A O 1
ATOM 1016 N N . ASP A 1 136 ? -10.758 -3.312 -17.25 1 73.88 136 ASP A N 1
ATOM 1017 C CA . ASP A 1 136 ? -9.602 -2.656 -17.844 1 73.88 136 ASP A CA 1
ATOM 1018 C C . ASP A 1 136 ? -8.305 -3.361 -17.453 1 73.88 136 ASP A C 1
ATOM 1020 O O . ASP A 1 136 ? -7.355 -3.418 -18.25 1 73.88 136 ASP A O 1
ATOM 1024 N N . GLU A 1 137 ? -8.336 -3.928 -16.312 1 78.38 137 GLU A N 1
ATOM 1025 C CA . GLU A 1 137 ? -7.086 -4.484 -15.805 1 78.38 137 GLU A CA 1
ATOM 1026 C C . GLU A 1 137 ? -7.086 -6.008 -15.883 1 78.38 137 GLU A C 1
ATOM 1028 O O . GLU A 1 137 ? -6.148 -6.66 -15.422 1 78.38 137 GLU A O 1
ATOM 1033 N N . GLY A 1 138 ? -8.109 -6.559 -16.453 1 81.5 138 GLY A N 1
ATOM 1034 C CA . GLY A 1 138 ? -8.188 -8 -16.641 1 81.5 138 GLY A CA 1
ATOM 1035 C C . GLY A 1 138 ? -8.32 -8.766 -15.344 1 81.5 138 GLY A C 1
ATOM 1036 O O . GLY A 1 138 ? -7.723 -9.828 -15.18 1 81.5 138 GLY A O 1
ATOM 1037 N N . VAL A 1 139 ? -9.023 -8.188 -14.422 1 89.81 139 VAL A N 1
ATOM 1038 C CA . VAL A 1 139 ? -9.219 -8.812 -13.109 1 89.81 139 VAL A CA 1
ATOM 1039 C C . VAL A 1 139 ? -10.359 -9.82 -13.18 1 89.81 139 VAL A C 1
ATOM 1041 O O . VAL A 1 139 ? -11.43 -9.516 -13.719 1 89.81 139 VAL A O 1
ATOM 1044 N N . ASP A 1 140 ? -10.086 -11.008 -12.688 1 91.06 140 ASP A N 1
ATOM 1045 C CA . ASP A 1 140 ? -11.086 -12.07 -12.688 1 91.06 140 ASP A CA 1
ATOM 1046 C C . ASP A 1 140 ? -11.984 -11.977 -11.453 1 91.06 140 ASP A C 1
ATOM 1048 O O . ASP A 1 140 ? -13.195 -12.188 -11.547 1 91.06 140 ASP A O 1
ATOM 1052 N N . VAL A 1 141 ? -11.391 -11.781 -10.32 1 95.06 141 VAL A N 1
ATOM 1053 C CA . VAL A 1 141 ? -12.102 -11.742 -9.047 1 95.06 141 VAL A CA 1
ATOM 1054 C C . VAL A 1 141 ? -11.617 -10.555 -8.219 1 95.06 141 VAL A C 1
ATOM 1056 O O . VAL A 1 141 ? -10.414 -10.273 -8.164 1 95.06 141 VAL A O 1
ATOM 1059 N N . ALA A 1 142 ? -12.531 -9.867 -7.613 1 95.62 142 ALA A N 1
ATOM 1060 C CA . ALA A 1 142 ? -12.195 -8.742 -6.746 1 95.62 142 ALA A CA 1
ATOM 1061 C C . ALA A 1 142 ? -12.781 -8.93 -5.348 1 95.62 142 ALA A C 1
ATOM 1063 O O . ALA A 1 142 ? -13.898 -9.422 -5.199 1 95.62 142 ALA A O 1
ATOM 1064 N N . VAL A 1 143 ? -11.977 -8.594 -4.383 1 96.44 143 VAL A N 1
ATOM 1065 C CA . VAL A 1 143 ? -12.492 -8.391 -3.037 1 96.44 143 VAL A CA 1
ATOM 1066 C C . VAL A 1 143 ? -12.648 -6.895 -2.762 1 96.44 143 VAL A C 1
ATOM 1068 O O . VAL A 1 143 ? -11.695 -6.129 -2.92 1 96.44 143 VAL A O 1
ATOM 1071 N N . ARG A 1 144 ? -13.836 -6.531 -2.354 1 95.12 144 ARG A N 1
ATOM 1072 C CA . ARG A 1 144 ? -14.125 -5.113 -2.166 1 95.12 144 ARG A CA 1
ATOM 1073 C C . ARG A 1 144 ? -14.734 -4.855 -0.792 1 95.12 144 ARG A C 1
ATOM 1075 O O . ARG A 1 144 ? -15.523 -5.664 -0.293 1 95.12 144 ARG A O 1
ATOM 1082 N N . ILE A 1 145 ? -14.352 -3.775 -0.272 1 93 145 ILE A N 1
ATOM 1083 C CA . ILE A 1 145 ? -14.914 -3.303 0.988 1 93 145 ILE A CA 1
ATOM 1084 C C . ILE A 1 145 ? -15.766 -2.059 0.738 1 93 145 ILE A C 1
ATOM 1086 O O . ILE A 1 145 ? -15.312 -1.108 0.096 1 93 145 ILE A O 1
ATOM 1090 N N . GLY A 1 146 ? -16.969 -2.053 1.276 1 89 146 GLY A N 1
ATOM 1091 C CA . GLY A 1 146 ? -17.859 -0.915 1.117 1 89 146 GLY A CA 1
ATOM 1092 C C . GLY A 1 146 ? -19 -1.179 0.152 1 89 146 GLY A C 1
ATOM 1093 O O . GLY A 1 146 ? -19.141 -2.297 -0.345 1 89 146 GLY A O 1
ATOM 1094 N N . ALA A 1 147 ? -19.781 -0.127 -0.069 1 80.06 147 ALA A N 1
ATOM 1095 C CA . ALA A 1 147 ? -20.922 -0.235 -0.965 1 80.06 147 ALA A CA 1
ATOM 1096 C C . ALA A 1 147 ? -20.484 -0.336 -2.42 1 80.06 147 ALA A C 1
ATOM 1098 O O . ALA A 1 147 ? -19.5 0.301 -2.82 1 80.06 147 ALA A O 1
ATOM 1099 N N . LEU A 1 148 ? -21.109 -1.268 -3.105 1 81.31 148 LEU A N 1
ATOM 1100 C CA . LEU A 1 148 ? -20.75 -1.506 -4.5 1 81.31 148 LEU A CA 1
ATOM 1101 C C . LEU A 1 148 ? -21.672 -0.717 -5.434 1 81.31 148 LEU A C 1
ATOM 1103 O O . LEU A 1 148 ? -22.844 -0.53 -5.141 1 81.31 148 LEU A O 1
ATOM 1107 N N . ARG A 1 149 ? -20.984 -0.121 -6.434 1 68.06 149 ARG A N 1
ATOM 1108 C CA . ARG A 1 149 ? -21.812 0.508 -7.457 1 68.06 149 ARG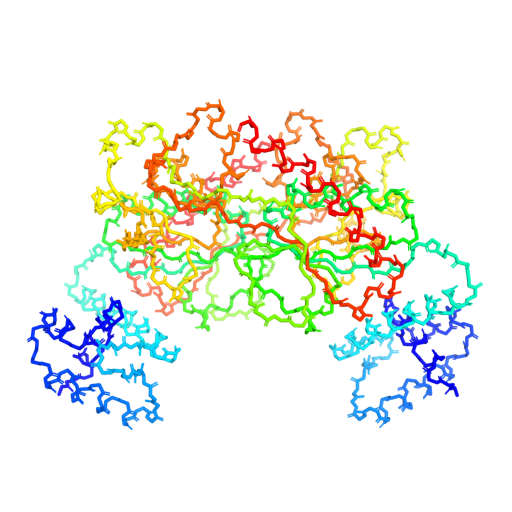 A CA 1
ATOM 1109 C C . ARG A 1 149 ? -22.516 -0.54 -8.312 1 68.06 149 ARG A C 1
ATOM 1111 O O . ARG A 1 149 ? -22.047 -1.678 -8.414 1 68.06 149 ARG A O 1
ATOM 1118 N N . ASP A 1 150 ? -23.703 -0.16 -8.758 1 62 150 ASP A N 1
ATOM 1119 C CA . ASP A 1 150 ? -24.5 -1.04 -9.609 1 62 150 ASP A CA 1
ATOM 1120 C C . ASP A 1 150 ? -23.75 -1.407 -10.883 1 62 150 ASP A C 1
ATOM 1122 O O . ASP A 1 150 ? -23.297 -0.527 -11.617 1 62 150 ASP A O 1
ATOM 1126 N N . SER A 1 151 ? -23.234 -2.613 -10.828 1 66.5 151 SER A N 1
ATOM 1127 C CA . SER A 1 151 ? -22.547 -3.057 -12.039 1 66.5 151 SER A CA 1
ATOM 1128 C C . SER A 1 151 ? -23.031 -4.43 -12.484 1 66.5 151 SER A C 1
ATOM 1130 O O . SER A 1 151 ? -23.859 -5.047 -11.812 1 66.5 151 SER A O 1
ATOM 1132 N N . SER A 1 152 ? -22.766 -4.762 -13.695 1 74.06 152 SER A N 1
ATOM 1133 C CA . SER A 1 152 ? -23.016 -6.074 -14.281 1 74.06 152 SER A CA 1
ATOM 1134 C C . SER A 1 152 ? -22.203 -7.16 -13.578 1 74.06 152 SER A C 1
ATOM 1136 O O . SER A 1 152 ? -22.344 -8.344 -13.891 1 74.06 152 SER A O 1
ATOM 1138 N N . LEU A 1 153 ? -21.719 -6.762 -12.484 1 82.75 153 LEU A N 1
ATOM 1139 C CA . LEU A 1 153 ? -20.891 -7.707 -11.742 1 82.75 153 LEU A CA 1
ATOM 1140 C C . LEU A 1 153 ? -21.688 -8.391 -10.641 1 82.75 153 LEU A C 1
ATOM 1142 O O . LEU A 1 153 ? -22.641 -7.812 -10.117 1 82.75 153 LEU A O 1
ATOM 1146 N N . THR A 1 154 ? -21.422 -9.656 -10.461 1 88.5 154 THR A N 1
ATOM 1147 C CA . THR A 1 154 ? -21.984 -10.406 -9.344 1 88.5 154 THR A CA 1
ATOM 1148 C C . THR A 1 154 ? -21.172 -10.18 -8.07 1 88.5 154 THR A C 1
ATOM 1150 O O . THR A 1 154 ? -19.938 -10.219 -8.102 1 88.5 154 THR A O 1
ATOM 1153 N N . ALA A 1 155 ? -21.875 -9.961 -7.004 1 93.81 155 ALA A N 1
ATOM 1154 C CA . ALA A 1 155 ? -21.234 -9.695 -5.715 1 93.81 155 ALA A CA 1
ATOM 1155 C C . ALA A 1 155 ? -21.781 -10.633 -4.641 1 93.81 155 ALA A C 1
ATOM 1157 O O . ALA A 1 155 ? -23 -10.773 -4.48 1 93.81 155 ALA A O 1
ATOM 1158 N N . ILE A 1 156 ? -20.844 -11.312 -3.949 1 94.5 156 ILE A N 1
ATOM 1159 C CA . ILE A 1 156 ? -21.219 -12.18 -2.836 1 94.5 156 ILE A CA 1
ATOM 1160 C C . ILE A 1 156 ? -20.672 -11.602 -1.53 1 94.5 156 ILE A C 1
ATOM 1162 O O . ILE A 1 156 ? -19.453 -11.445 -1.367 1 94.5 156 ILE A O 1
ATOM 1166 N N . ARG A 1 157 ? -21.578 -11.336 -0.623 1 95.19 157 ARG A N 1
ATOM 1167 C CA . ARG A 1 157 ? -21.172 -10.812 0.671 1 95.19 157 ARG A CA 1
ATOM 1168 C C . ARG A 1 157 ? -20.5 -11.891 1.519 1 95.19 157 ARG A C 1
ATOM 1170 O O . ARG A 1 157 ? -21.031 -13 1.648 1 95.19 157 ARG A O 1
ATOM 1177 N N . VAL A 1 158 ? -19.359 -11.531 2.125 1 96.62 158 VAL A N 1
ATOM 1178 C CA . VAL A 1 158 ? -18.641 -12.555 2.879 1 96.62 158 VAL A CA 1
ATOM 1179 C C . VAL A 1 158 ? -18.406 -12.07 4.305 1 96.62 158 VAL A C 1
ATOM 1181 O O . VAL A 1 158 ? -17.891 -12.812 5.141 1 96.62 158 VAL A O 1
ATOM 1184 N N . GLY A 1 159 ? -18.703 -10.852 4.645 1 94.94 159 GLY A N 1
ATOM 1185 C CA . GLY A 1 159 ? -18.5 -10.289 5.973 1 94.94 159 GLY A CA 1
ATOM 1186 C C . GLY A 1 159 ? -18.562 -8.773 5.992 1 94.94 159 GLY A C 1
ATOM 1187 O O . GLY A 1 159 ? -19.203 -8.164 5.137 1 94.94 159 GLY A O 1
ATOM 1188 N N . SER A 1 160 ? -18.031 -8.234 7.055 1 94.88 160 SER A N 1
ATOM 1189 C CA . SER A 1 160 ? -17.984 -6.781 7.203 1 94.88 160 SER A CA 1
ATOM 1190 C C . SER A 1 160 ? -16.781 -6.355 8.039 1 94.88 160 SER A C 1
ATOM 1192 O O . SER A 1 160 ? -16.172 -7.172 8.734 1 94.88 160 SER A O 1
ATOM 1194 N N . VAL A 1 161 ? -16.422 -5.164 7.777 1 93.94 161 VAL A N 1
ATOM 1195 C CA . VAL A 1 161 ? -15.32 -4.582 8.531 1 93.94 161 VAL A CA 1
ATOM 1196 C C . VAL A 1 161 ? -15.773 -3.299 9.219 1 93.94 161 VAL A C 1
ATOM 1198 O O . VAL A 1 161 ? -16.547 -2.527 8.648 1 93.94 161 VAL A O 1
ATOM 1201 N N . ARG A 1 162 ? -15.305 -3.125 10.438 1 94 162 ARG A N 1
ATOM 1202 C CA . ARG A 1 162 ? -15.609 -1.907 11.188 1 94 162 ARG A CA 1
ATOM 1203 C C . ARG A 1 162 ? -14.547 -0.84 10.945 1 94 162 ARG A C 1
ATOM 1205 O O . ARG A 1 162 ? -13.383 -1.16 10.672 1 94 162 ARG A O 1
ATOM 1212 N N . ARG A 1 163 ? -14.977 0.33 10.922 1 93.75 163 ARG A N 1
ATOM 1213 C CA . ARG A 1 163 ? -14.094 1.49 10.93 1 93.75 163 ARG A CA 1
ATOM 1214 C C . ARG A 1 163 ? -14.078 2.16 12.297 1 93.75 163 ARG A C 1
ATOM 1216 O O . ARG A 1 163 ? -15.141 2.473 12.852 1 93.75 163 ARG A O 1
ATOM 1223 N N . MET A 1 164 ? -12.891 2.377 12.852 1 95.56 164 MET A N 1
ATOM 1224 C CA . MET A 1 164 ? -12.812 2.85 14.227 1 95.56 164 MET A CA 1
ATOM 1225 C C . MET A 1 164 ? -11.812 3.994 14.352 1 95.56 164 MET A C 1
ATOM 1227 O O . MET A 1 164 ? -10.844 4.059 13.602 1 95.56 164 MET A O 1
ATOM 1231 N N . VAL A 1 165 ? -12.109 4.852 15.297 1 97.69 165 VAL A N 1
ATOM 1232 C CA . VAL A 1 165 ? -11.148 5.875 15.688 1 97.69 165 VAL A CA 1
ATOM 1233 C C . VAL A 1 165 ? -10.266 5.352 16.828 1 97.69 165 VAL A C 1
ATOM 1235 O O . VAL A 1 165 ? -10.766 4.738 17.766 1 97.69 165 VAL A O 1
ATOM 1238 N N . CYS A 1 166 ? -8.977 5.566 16.703 1 98.25 166 CYS A N 1
ATOM 1239 C CA . CYS A 1 166 ? -8.086 5.066 17.734 1 98.25 166 CYS A CA 1
ATOM 1240 C C . CYS A 1 166 ? -6.973 6.066 18.031 1 98.25 166 CYS A C 1
ATOM 1242 O O . CYS A 1 166 ? -6.719 6.973 17.234 1 98.25 166 CYS A O 1
ATOM 1244 N N . ALA A 1 167 ? -6.406 5.938 19.141 1 98.5 167 ALA A N 1
ATOM 1245 C CA . ALA A 1 167 ? -5.258 6.707 19.609 1 98.5 167 ALA A CA 1
ATOM 1246 C C . ALA A 1 167 ? -4.457 5.922 20.656 1 98.5 167 ALA A C 1
ATOM 1248 O O . ALA A 1 167 ? -4.93 4.906 21.172 1 98.5 167 ALA A O 1
ATOM 1249 N N . SER A 1 168 ? -3.234 6.395 20.875 1 98.44 168 SER A N 1
ATOM 1250 C CA . SER A 1 168 ? -2.463 5.793 21.969 1 98.44 168 SER A CA 1
ATOM 1251 C C . SER A 1 168 ? -2.975 6.246 23.328 1 98.44 168 SER A C 1
ATOM 1253 O O . SER A 1 168 ? -3.461 7.371 23.469 1 98.44 168 SER A O 1
ATOM 1255 N N . PRO A 1 169 ? -2.863 5.391 24.328 1 98.38 169 PRO A N 1
ATOM 1256 C CA . PRO A 1 169 ? -3.225 5.812 25.688 1 98.38 169 PRO A CA 1
ATOM 1257 C C . PRO A 1 169 ? -2.443 7.039 26.156 1 98.38 169 PRO A C 1
ATOM 1259 O O . PRO A 1 169 ? -2.982 7.887 26.875 1 98.38 169 PRO A O 1
ATOM 1262 N N . VAL A 1 170 ? -1.257 7.129 25.797 1 97.81 170 VAL A N 1
ATOM 1263 C CA . VAL A 1 170 ? -0.404 8.25 26.172 1 97.81 170 VAL A CA 1
ATOM 1264 C C . VAL A 1 170 ? -0.994 9.555 25.641 1 97.81 170 VAL A C 1
ATOM 1266 O O . VAL A 1 170 ? -1.083 10.547 26.359 1 97.81 170 VAL A O 1
ATOM 1269 N N . TYR A 1 171 ? -1.367 9.531 24.406 1 98.06 171 TYR A N 1
ATOM 1270 C CA . TYR A 1 171 ? -1.986 10.719 23.844 1 98.06 171 TYR A CA 1
ATOM 1271 C C . TYR A 1 171 ? -3.227 11.125 24.625 1 98.06 171 TYR A C 1
ATOM 1273 O O . TYR A 1 171 ? -3.414 12.305 24.953 1 98.06 171 TYR A O 1
ATOM 1281 N N . LEU A 1 172 ? -4.09 10.18 24.906 1 98 172 LEU A N 1
ATOM 1282 C CA . LEU A 1 172 ? -5.367 10.453 25.562 1 98 172 LEU A CA 1
ATOM 1283 C C . LEU A 1 172 ? -5.152 10.969 26.984 1 98 172 LEU A C 1
ATOM 1285 O O . LEU A 1 172 ? -5.914 11.812 27.453 1 98 172 LEU A O 1
ATOM 1289 N N . THR A 1 173 ? -4.141 10.438 27.625 1 97.69 173 THR A N 1
ATOM 1290 C CA . THR A 1 173 ? -3.812 10.914 28.953 1 97.69 173 THR A CA 1
ATOM 1291 C C . THR A 1 173 ? -3.385 12.375 28.922 1 97.69 173 THR A C 1
ATOM 1293 O O . THR A 1 173 ? -3.721 13.148 29.828 1 97.69 173 THR A O 1
ATOM 1296 N N . GLN A 1 174 ? -2.736 12.773 27.922 1 96.94 174 GLN A N 1
ATOM 1297 C CA . GLN A 1 174 ? -2.168 14.117 27.812 1 96.94 174 GLN A CA 1
ATOM 1298 C C . GLN A 1 174 ? -3.197 15.109 27.281 1 96.94 174 GLN A C 1
ATOM 1300 O O . GLN A 1 174 ? -3.195 16.281 27.656 1 96.94 174 GLN A O 1
ATOM 1305 N N . HIS A 1 175 ? -4.086 14.68 26.422 1 97.19 175 HIS A N 1
ATOM 1306 C CA . HIS A 1 175 ? -4.914 15.633 25.688 1 97.19 175 HIS A CA 1
ATOM 1307 C C . HIS A 1 175 ? -6.395 15.406 25.969 1 97.19 175 HIS A C 1
ATOM 1309 O O . HIS A 1 175 ? -7.246 16.172 25.516 1 97.19 175 HIS A O 1
ATOM 1315 N N . GLY A 1 176 ? -6.723 14.383 26.75 1 97.44 176 GLY A N 1
ATOM 1316 C CA . GLY A 1 176 ? -8.109 14.039 27 1 97.44 176 GLY A CA 1
ATOM 1317 C C . GLY A 1 176 ? -8.688 13.078 25.984 1 97.44 176 GLY A C 1
ATOM 1318 O O . GLY A 1 176 ? -8.109 12.867 24.922 1 97.44 176 GLY A O 1
ATOM 1319 N N . THR A 1 177 ? -9.805 12.477 26.312 1 97.94 177 THR A N 1
ATOM 1320 C CA . THR A 1 177 ? -10.523 11.547 25.453 1 97.94 177 THR A CA 1
ATOM 1321 C C . THR A 1 177 ? -11.758 12.211 24.844 1 97.94 177 THR A C 1
ATOM 1323 O O . THR A 1 177 ? -12.625 12.695 25.578 1 97.94 177 THR A O 1
ATOM 1326 N N . PRO A 1 178 ? -11.82 12.258 23.547 1 98 178 PRO A N 1
ATOM 1327 C CA . PRO A 1 178 ? -13.039 12.82 22.953 1 98 178 PRO A CA 1
ATOM 1328 C C . PRO A 1 178 ? -14.281 12 23.281 1 98 178 PRO A C 1
ATOM 1330 O O . PRO A 1 178 ? -14.242 10.773 23.281 1 98 178 PRO A O 1
ATOM 1333 N N . ARG A 1 179 ? -15.383 12.711 23.562 1 96.56 179 ARG A N 1
ATOM 1334 C CA . ARG A 1 179 ? -16.625 12.039 23.953 1 96.56 179 ARG A CA 1
ATOM 1335 C C . ARG A 1 179 ? -17.688 12.195 22.875 1 96.56 179 ARG A C 1
ATOM 1337 O O . ARG A 1 179 ? -18.688 11.469 22.859 1 96.56 179 ARG A O 1
ATOM 1344 N N . HIS A 1 180 ? -17.5 13.047 22.016 1 97.38 180 HIS A N 1
ATOM 1345 C CA . HIS A 1 180 ? -18.344 13.297 20.859 1 97.38 180 HIS A CA 1
ATOM 1346 C C . HIS A 1 180 ? -17.5 13.586 19.625 1 97.38 180 HIS A C 1
ATOM 1348 O O . HIS A 1 180 ? -16.406 14.156 19.719 1 97.38 180 HIS A O 1
ATOM 1354 N N . PRO A 1 181 ? -17.984 13.195 18.422 1 97.19 181 PRO A N 1
ATOM 1355 C CA . PRO A 1 181 ? -17.219 13.453 17.203 1 97.19 181 PRO A CA 1
ATOM 1356 C C . PRO A 1 181 ? -16.797 14.914 17.062 1 97.19 181 PRO A C 1
ATOM 1358 O O . PRO A 1 181 ? -15.734 15.211 16.516 1 97.19 181 PRO A O 1
ATOM 1361 N N . ASP A 1 182 ? -17.531 15.828 17.609 1 95.25 182 ASP A N 1
ATOM 1362 C CA . ASP A 1 182 ? -17.219 17.25 17.516 1 95.25 182 ASP A CA 1
ATOM 1363 C C . ASP A 1 182 ? -15.961 17.594 18.312 1 95.25 182 ASP A C 1
ATOM 1365 O O . ASP A 1 182 ? -15.32 18.609 18.062 1 95.25 182 ASP A O 1
ATOM 1369 N N . ASP A 1 183 ? -15.688 16.75 19.312 1 96.56 183 ASP A N 1
ATOM 1370 C CA . ASP A 1 183 ? -14.508 16.984 20.141 1 96.56 183 ASP A CA 1
ATOM 1371 C C . ASP A 1 183 ? -13.227 16.828 19.328 1 96.56 183 ASP A C 1
ATOM 1373 O O . ASP A 1 183 ? -12.156 17.25 19.766 1 96.56 183 ASP A O 1
ATOM 1377 N N . LEU A 1 184 ? -13.305 16.203 18.109 1 95.88 184 LEU A N 1
ATOM 1378 C CA . LEU A 1 184 ? -12.133 15.938 17.297 1 95.88 184 LEU A CA 1
ATOM 1379 C C . LEU A 1 184 ? -11.469 17.234 16.844 1 95.88 184 LEU A C 1
ATOM 1381 O O . LEU A 1 184 ? -10.273 17.266 16.547 1 95.88 184 LEU A O 1
ATOM 1385 N N . GLN A 1 185 ? -12.203 18.297 16.844 1 91.56 185 GLN A N 1
ATOM 1386 C CA . GLN A 1 185 ? -11.672 19.594 16.438 1 91.56 185 GLN A CA 1
ATOM 1387 C C . GLN A 1 185 ? -10.625 20.094 17.422 1 91.56 185 GLN A C 1
ATOM 1389 O O . GLN A 1 185 ? -9.789 20.938 17.078 1 91.56 185 GLN A O 1
ATOM 1394 N N . GLN A 1 186 ? -10.648 19.562 18.609 1 93.38 186 GLN A N 1
ATOM 1395 C CA . GLN A 1 186 ? -9.727 19.984 19.672 1 93.38 186 GLN A CA 1
ATOM 1396 C C . GLN A 1 186 ? -8.539 19.016 19.766 1 93.38 186 GLN A C 1
ATOM 1398 O O . GLN A 1 186 ? -7.688 19.172 20.641 1 93.38 186 GLN A O 1
ATOM 1403 N N . HIS A 1 187 ? -8.492 18.047 18.906 1 96 187 HIS A N 1
ATOM 1404 C CA . HIS A 1 187 ? -7.453 17.031 18.953 1 96 187 HIS A CA 1
ATOM 1405 C C . HIS A 1 187 ? -6.637 17.031 17.656 1 96 187 HIS A C 1
ATOM 1407 O O . HIS A 1 187 ? -7.098 17.516 16.625 1 96 187 HIS A O 1
ATOM 1413 N N . ALA A 1 188 ? -5.414 16.547 17.812 1 95.62 188 ALA A N 1
ATOM 1414 C CA . ALA A 1 188 ? -4.652 16.234 16.609 1 95.62 188 ALA A CA 1
ATOM 1415 C C . ALA A 1 188 ? -5.223 15 15.914 1 95.62 188 ALA A C 1
ATOM 1417 O O . ALA A 1 188 ? -5.516 13.992 16.562 1 95.62 188 ALA A O 1
ATOM 1418 N N . THR A 1 189 ? -5.469 15.172 14.648 1 95.81 189 THR A N 1
ATOM 1419 C CA . THR A 1 189 ? -5.973 14.055 13.859 1 95.81 189 THR A CA 1
ATOM 1420 C C . THR A 1 189 ? -5.035 13.75 12.695 1 95.81 189 THR A C 1
ATOM 1422 O O . THR A 1 189 ? -4.301 14.625 12.234 1 95.81 189 THR A O 1
ATOM 1425 N N . ILE A 1 190 ? -5.016 12.5 12.359 1 95.88 190 ILE A N 1
ATOM 1426 C CA . ILE A 1 190 ? -4.223 12 11.242 1 95.88 190 ILE A CA 1
ATOM 1427 C C . ILE A 1 190 ? -5.148 11.469 10.148 1 95.88 190 ILE A C 1
ATOM 1429 O O . ILE A 1 190 ? -5.789 10.43 10.32 1 95.88 190 ILE A O 1
ATOM 1433 N N . SER A 1 191 ? -5.16 12.102 9.039 1 92.44 191 SER A N 1
ATOM 1434 C CA . SER A 1 191 ? -6.102 11.727 7.988 1 92.44 191 SER A CA 1
ATOM 1435 C C . SER A 1 191 ? -5.457 10.781 6.98 1 92.44 191 SER A C 1
ATOM 1437 O O . SER A 1 191 ? -4.242 10.836 6.758 1 92.44 191 SER A O 1
ATOM 1439 N N . THR A 1 192 ? -6.242 9.859 6.391 1 85.88 192 THR A N 1
ATOM 1440 C CA . THR A 1 192 ? -5.777 8.914 5.379 1 85.88 192 THR A CA 1
ATOM 1441 C C . THR A 1 192 ? -6.41 9.219 4.023 1 85.88 192 THR A C 1
ATOM 1443 O O . THR A 1 192 ? -6.348 8.398 3.105 1 85.88 192 THR A O 1
ATOM 1446 N N . SER A 1 193 ? -6.867 10.219 3.738 1 67.38 193 SER A N 1
ATOM 1447 C CA . SER A 1 193 ? -7.594 10.523 2.512 1 67.38 193 SER A CA 1
ATOM 1448 C C . SER A 1 193 ? -6.641 10.836 1.364 1 67.38 193 SER A C 1
ATOM 1450 O O . SER A 1 193 ? -5.48 11.18 1.591 1 67.38 193 SER A O 1
ATOM 1452 N N . ALA A 1 194 ? -7.219 10.461 0.261 1 58 194 ALA A N 1
ATOM 1453 C CA . ALA A 1 194 ? -6.559 10.953 -0.942 1 58 194 ALA A CA 1
ATOM 1454 C C . ALA A 1 194 ? -6.438 12.477 -0.912 1 58 194 ALA A C 1
ATOM 1456 O O . ALA A 1 194 ? -7.289 13.164 -0.34 1 58 194 ALA A O 1
ATOM 1457 N N . PRO A 1 195 ? -5.234 12.852 -1.333 1 48.75 195 PRO A N 1
ATOM 1458 C CA . PRO A 1 195 ? -4.891 14.273 -1.266 1 48.75 195 PRO A CA 1
ATOM 1459 C C . PRO A 1 195 ? -6.031 15.18 -1.723 1 48.75 195 PRO A C 1
ATOM 1461 O O . PRO A 1 195 ? -6.156 16.312 -1.244 1 48.75 195 PRO A O 1
ATOM 1464 N N . GLU A 1 196 ? -6.898 14.641 -2.531 1 47.28 196 GLU A N 1
ATOM 1465 C CA . GLU A 1 196 ? -7.867 15.516 -3.184 1 47.28 196 GLU A CA 1
ATOM 1466 C C . GLU A 1 196 ? -9.133 15.656 -2.35 1 47.28 196 GLU A C 1
ATOM 1468 O O . GLU A 1 196 ? -10.016 16.453 -2.68 1 47.28 196 GLU A O 1
ATOM 1473 N N . ARG A 1 197 ? -9.172 14.898 -1.27 1 54.62 197 ARG A N 1
ATOM 1474 C CA . ARG A 1 197 ? -10.438 14.953 -0.545 1 54.62 197 ARG A CA 1
ATOM 1475 C C . ARG A 1 197 ? -10.25 15.547 0.847 1 54.62 197 ARG A C 1
ATOM 1477 O O . ARG A 1 197 ? -9.258 15.25 1.521 1 54.62 197 ARG A O 1
ATOM 1484 N N . PRO A 1 198 ? -11.164 16.453 1.103 1 57.53 198 PRO A N 1
ATOM 1485 C CA . PRO A 1 198 ? -11.117 16.906 2.492 1 57.53 198 PRO A CA 1
ATOM 1486 C C . PRO A 1 198 ? -11.172 15.766 3.498 1 57.53 198 PRO A C 1
ATOM 1488 O O . PRO A 1 198 ? -11.852 14.766 3.266 1 57.53 198 PRO A O 1
ATOM 1491 N N . PRO A 1 199 ? -10.398 16.047 4.5 1 75.38 199 PRO A N 1
ATOM 1492 C CA . PRO A 1 199 ? -10.344 14.984 5.504 1 75.38 199 PRO A CA 1
ATOM 1493 C C . PRO A 1 199 ? -11.609 14.922 6.367 1 75.38 199 PRO A C 1
ATOM 1495 O O . PRO A 1 199 ? -11.656 15.531 7.438 1 75.38 199 PRO A O 1
ATOM 1498 N N . HIS A 1 200 ? -12.609 14.266 5.883 1 86.5 200 HIS A N 1
ATOM 1499 C CA . HIS A 1 200 ? -13.828 14.062 6.66 1 86.5 200 HIS A CA 1
ATOM 1500 C C . HIS A 1 200 ? -13.906 12.633 7.188 1 86.5 200 HIS A C 1
ATOM 1502 O O . HIS A 1 200 ? -13.555 11.68 6.477 1 86.5 200 HIS A O 1
ATOM 1508 N N . TRP A 1 201 ? -14.273 12.609 8.406 1 93.19 201 TRP A N 1
ATOM 1509 C CA . TRP A 1 201 ? -14.531 11.305 9.016 1 93.19 201 TRP A CA 1
ATOM 1510 C C . TRP A 1 201 ? -16.031 11.07 9.172 1 93.19 201 TRP A C 1
ATOM 1512 O O . TRP A 1 201 ? -16.781 11.992 9.508 1 93.19 201 TRP A O 1
ATOM 1522 N N . ALA A 1 202 ? -16.438 9.898 8.914 1 93.38 202 ALA A N 1
ATOM 1523 C CA . ALA A 1 202 ? -17.844 9.523 8.984 1 93.38 202 ALA A CA 1
ATOM 1524 C C . ALA A 1 202 ? -18.188 8.953 10.352 1 93.38 202 ALA A C 1
ATOM 1526 O O . ALA A 1 202 ? -17.422 8.18 10.93 1 93.38 202 ALA A O 1
ATOM 1527 N N . PHE A 1 203 ? -19.344 9.422 10.844 1 96.69 203 PHE A N 1
ATOM 1528 C CA . PHE A 1 203 ? -19.906 8.969 12.109 1 96.69 203 PHE A CA 1
ATOM 1529 C C . PHE A 1 203 ? -21.422 8.789 11.992 1 96.69 203 PHE A C 1
ATOM 1531 O O . PHE A 1 203 ? -22.016 9.07 10.945 1 96.69 203 PHE A O 1
ATOM 1538 N N . ARG A 1 204 ? -21.906 8.164 13.023 1 96.56 204 ARG A N 1
ATOM 1539 C CA . ARG A 1 204 ? -23.359 8.117 13.242 1 96.56 204 ARG A CA 1
ATOM 1540 C C . ARG A 1 204 ? -23.734 8.789 14.555 1 96.56 204 ARG A C 1
ATOM 1542 O O . ARG A 1 204 ? -23.219 8.422 15.617 1 96.56 204 ARG A O 1
ATOM 1549 N N . VAL A 1 205 ? -24.578 9.852 14.422 1 95.75 205 VAL A N 1
ATOM 1550 C CA . VAL A 1 205 ? -25.078 10.547 15.602 1 95.75 205 VAL A CA 1
ATOM 1551 C C . VAL A 1 205 ? -26.609 10.539 15.594 1 95.75 205 VAL A C 1
ATOM 1553 O O . VAL A 1 205 ? -27.234 10.953 14.617 1 95.75 205 VAL A O 1
ATOM 1556 N N . ASP A 1 206 ? -27.172 10.094 16.672 1 93.88 206 ASP A N 1
ATOM 1557 C CA . ASP A 1 206 ? -28.625 9.984 16.766 1 93.88 206 ASP A CA 1
ATOM 1558 C C . ASP A 1 206 ? -29.203 9.281 15.539 1 93.88 206 ASP A C 1
ATOM 1560 O O . ASP A 1 206 ? -30.125 9.781 14.906 1 93.88 206 ASP A O 1
ATOM 1564 N N . ASP A 1 207 ? -28.531 8.266 15.078 1 91.12 207 ASP A N 1
ATOM 1565 C CA . ASP A 1 207 ? -28.922 7.359 14.008 1 91.12 207 ASP A CA 1
ATOM 1566 C C . ASP A 1 207 ? -28.922 8.07 12.656 1 91.12 207 ASP A C 1
ATOM 1568 O O . ASP A 1 207 ? -29.641 7.668 11.734 1 91.12 207 ASP A O 1
ATOM 1572 N N . GLN A 1 208 ? -28.234 9.117 12.648 1 94.75 208 GLN A N 1
ATOM 1573 C CA . GLN A 1 208 ? -28.078 9.852 11.398 1 94.75 208 GLN A CA 1
ATOM 1574 C C . GLN A 1 208 ? -26.609 9.938 10.992 1 94.75 208 GLN A C 1
ATOM 1576 O O . GLN A 1 208 ? -25.734 10.016 11.852 1 94.75 208 GLN A O 1
ATOM 1581 N N . ASP A 1 209 ? -26.469 9.945 9.688 1 93.81 209 ASP A N 1
ATOM 1582 C CA . ASP A 1 209 ? -25.125 10.133 9.18 1 93.81 209 ASP A CA 1
ATOM 1583 C C . ASP A 1 209 ? -24.562 11.492 9.586 1 93.81 209 ASP A C 1
ATOM 1585 O O . ASP A 1 209 ? -25.281 12.492 9.562 1 93.81 209 ASP A O 1
ATOM 1589 N N . TYR A 1 210 ? -23.359 11.469 10.039 1 93.5 210 TYR A N 1
ATOM 1590 C CA . TYR A 1 210 ? -22.688 12.664 10.531 1 93.5 210 TYR A CA 1
ATOM 1591 C C . TYR A 1 210 ? -21.234 12.711 10.047 1 93.5 210 TYR A C 1
ATOM 1593 O O . TYR A 1 210 ? -20.547 11.688 10.047 1 93.5 210 TYR A O 1
ATOM 1601 N N . SER A 1 211 ? -20.859 13.805 9.531 1 92.75 211 SER A N 1
ATOM 1602 C CA . SER A 1 211 ? -19.5 13.969 9 1 92.75 211 SER A CA 1
ATOM 1603 C C . SER A 1 211 ? -18.766 15.102 9.703 1 92.75 211 SER A C 1
ATOM 1605 O O . SER A 1 211 ? -19.328 16.172 9.922 1 92.75 211 SER A O 1
ATOM 1607 N N . VAL A 1 212 ? -17.547 14.812 10.094 1 91.62 212 VAL A N 1
ATOM 1608 C CA . VAL A 1 212 ? -16.75 15.812 10.789 1 91.62 212 VAL A CA 1
ATOM 1609 C C . VAL A 1 212 ? -15.531 16.188 9.938 1 91.62 212 VAL A C 1
ATOM 1611 O O . VAL A 1 212 ? -14.797 15.297 9.484 1 91.62 212 VAL A O 1
ATOM 1614 N N . ASN A 1 213 ? -15.414 17.438 9.648 1 88.38 213 ASN A N 1
ATOM 1615 C CA . ASN A 1 213 ? -14.148 17.922 9.117 1 88.38 213 ASN A CA 1
ATOM 1616 C C . ASN A 1 213 ? -13.047 17.922 10.172 1 88.38 213 ASN A C 1
ATOM 1618 O O . ASN A 1 213 ? -13.055 18.75 11.078 1 88.38 213 ASN A O 1
ATOM 1622 N N . VAL A 1 214 ? -12.117 16.984 10.062 1 88.06 214 VAL A N 1
ATOM 1623 C CA . VAL A 1 214 ? -11.141 16.797 11.133 1 88.06 214 VAL A CA 1
ATOM 1624 C C . VAL A 1 214 ? -9.938 17.719 10.898 1 88.06 214 VAL A C 1
ATOM 1626 O O . VAL A 1 214 ? -9.086 17.859 11.773 1 88.06 214 VAL A O 1
ATOM 1629 N N . ALA A 1 215 ? -9.859 18.438 9.797 1 80.31 215 ALA A N 1
ATOM 1630 C CA . ALA A 1 215 ? -8.844 19.453 9.508 1 80.31 215 ALA A CA 1
ATOM 1631 C C . ALA A 1 215 ? -7.461 18.969 9.914 1 80.31 215 ALA A C 1
ATOM 1633 O O . ALA A 1 215 ? -6.734 19.656 10.633 1 80.31 215 ALA A O 1
ATOM 1634 N N . SER A 1 216 ? -7.023 17.859 9.438 1 88.94 216 SER A N 1
ATOM 1635 C CA . SER A 1 216 ? -5.777 17.219 9.859 1 88.94 216 SER A CA 1
ATOM 1636 C C . SER A 1 216 ? -4.566 17.969 9.32 1 88.94 216 SER A C 1
ATOM 1638 O O . SER A 1 216 ? -4.512 18.312 8.133 1 88.94 216 SER A O 1
ATOM 1640 N N . ARG A 1 217 ? -3.635 18.25 10.219 1 90.38 217 ARG A N 1
ATOM 1641 C CA . ARG A 1 217 ? -2.363 18.828 9.797 1 90.38 217 ARG A CA 1
ATOM 1642 C C . ARG A 1 217 ? -1.486 17.781 9.117 1 90.38 217 ARG A C 1
ATOM 1644 O O . ARG A 1 217 ? -0.492 18.125 8.477 1 90.38 217 ARG A O 1
ATOM 1651 N N . LEU A 1 218 ? -1.772 16.562 9.336 1 94 218 LEU A N 1
ATOM 1652 C CA . LEU A 1 218 ? -1.043 15.453 8.742 1 94 218 LEU A CA 1
ATOM 1653 C C . LEU A 1 218 ? -1.983 14.539 7.961 1 94 218 LEU A C 1
ATOM 1655 O O . LEU A 1 218 ? -2.928 13.984 8.523 1 94 218 LEU A O 1
ATOM 1659 N N . SER A 1 219 ? -1.716 14.43 6.723 1 92.75 219 SER A N 1
ATOM 1660 C CA . SER A 1 219 ? -2.455 13.531 5.844 1 92.75 219 SER A CA 1
ATOM 1661 C C . SER A 1 219 ? -1.526 12.516 5.188 1 92.75 219 SER A C 1
ATOM 1663 O O . SER A 1 219 ? -0.533 12.891 4.559 1 92.75 219 SER A O 1
ATOM 1665 N N . LEU A 1 220 ? -1.842 11.273 5.402 1 92.94 220 LEU A N 1
ATOM 1666 C CA . LEU A 1 220 ? -1.05 10.172 4.859 1 92.94 220 LEU A CA 1
ATOM 1667 C C . LEU A 1 220 ? -1.904 9.273 3.973 1 92.94 220 LEU A C 1
ATOM 1669 O O . LEU A 1 220 ? -3.037 8.938 4.328 1 92.94 220 LEU A O 1
ATOM 1673 N N . THR A 1 221 ? -1.387 8.812 2.848 1 88 221 THR A N 1
ATOM 1674 C CA . THR A 1 221 ? -2.164 7.977 1.938 1 88 221 THR A CA 1
ATOM 1675 C C . THR A 1 221 ? -2.066 6.508 2.336 1 88 221 THR A C 1
ATOM 1677 O O . THR A 1 221 ? -2.496 5.625 1.588 1 88 221 THR A O 1
ATOM 1680 N N . SER A 1 222 ? -1.523 6.242 3.426 1 88.75 222 SER A N 1
ATOM 1681 C CA . SER A 1 222 ? -1.337 4.887 3.928 1 88.75 222 SER A CA 1
ATOM 1682 C C . SER A 1 222 ? -1.909 4.734 5.332 1 88.75 222 SER A C 1
ATOM 1684 O O . SER A 1 222 ? -1.498 5.438 6.258 1 88.75 222 SER A O 1
ATOM 1686 N N . PHE A 1 223 ? -2.836 3.746 5.488 1 90.31 223 PHE A N 1
ATOM 1687 C CA . PHE A 1 223 ? -3.357 3.467 6.824 1 90.31 223 PHE A CA 1
ATOM 1688 C C . PHE A 1 223 ? -2.232 3.064 7.77 1 90.31 223 PHE A C 1
ATOM 1690 O O . PHE A 1 223 ? -2.227 3.457 8.938 1 90.31 223 PHE A O 1
ATOM 1697 N N . GLN A 1 224 ? -1.351 2.328 7.234 1 90.94 224 GLN A N 1
ATOM 1698 C CA . GLN A 1 224 ? -0.241 1.871 8.062 1 90.94 224 GLN A CA 1
ATOM 1699 C C . GLN A 1 224 ? 0.557 3.049 8.617 1 90.94 224 GLN A C 1
ATOM 1701 O O . GLN A 1 224 ? 0.958 3.043 9.781 1 90.94 224 GLN A O 1
ATOM 1706 N N . ALA A 1 225 ? 0.783 3.98 7.77 1 93.94 225 ALA A N 1
ATOM 1707 C CA . ALA A 1 225 ? 1.512 5.168 8.211 1 93.94 225 ALA A CA 1
ATOM 1708 C C . ALA A 1 225 ? 0.726 5.934 9.266 1 93.94 225 ALA A C 1
ATOM 1710 O O . ALA A 1 225 ? 1.299 6.414 10.25 1 93.94 225 ALA A O 1
ATOM 1711 N N . SER A 1 226 ? -0.53 6.066 9.086 1 95.44 226 SER A N 1
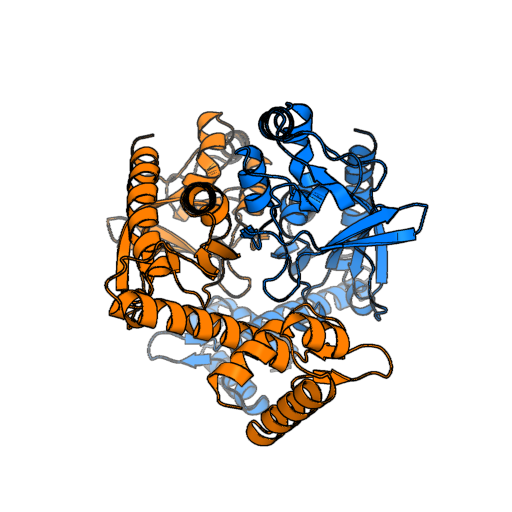ATOM 1712 C CA . SER A 1 226 ? -1.371 6.762 10.055 1 95.44 226 SER A CA 1
ATOM 1713 C C . SER A 1 226 ? -1.374 6.051 11.398 1 95.44 226 SER A C 1
ATOM 1715 O O . SER A 1 226 ? -1.33 6.695 12.453 1 95.44 226 SER A O 1
ATOM 1717 N N . ILE A 1 227 ? -1.472 4.789 11.328 1 96.19 227 ILE A N 1
ATOM 1718 C CA . ILE A 1 227 ? -1.443 3.982 12.547 1 96.19 227 ILE A CA 1
ATOM 1719 C C . ILE A 1 227 ? -0.112 4.184 13.266 1 96.19 227 ILE A C 1
ATOM 1721 O O . ILE A 1 227 ? -0.08 4.359 14.484 1 96.19 227 ILE A O 1
ATOM 1725 N N . ASN A 1 228 ? 0.941 4.195 12.523 1 95.06 228 ASN A N 1
ATOM 1726 C CA . ASN A 1 228 ? 2.26 4.406 13.109 1 95.06 228 ASN A CA 1
ATOM 1727 C C . ASN A 1 228 ? 2.354 5.762 13.805 1 95.06 228 ASN A C 1
ATOM 1729 O O . ASN A 1 228 ? 2.928 5.867 14.891 1 95.06 228 ASN A O 1
ATOM 1733 N N . ALA A 1 229 ? 1.839 6.75 13.156 1 97.06 229 ALA A N 1
ATOM 1734 C CA . ALA A 1 229 ? 1.834 8.078 13.766 1 97.06 229 ALA A CA 1
ATOM 1735 C C . ALA A 1 229 ? 1.046 8.07 15.078 1 97.06 229 ALA A C 1
ATOM 1737 O O . ALA A 1 229 ? 1.467 8.68 16.062 1 97.06 229 ALA A O 1
ATOM 1738 N N . ALA A 1 230 ? -0.081 7.402 15.062 1 97.75 230 ALA A N 1
ATOM 1739 C CA . ALA A 1 230 ? -0.886 7.293 16.281 1 97.75 230 ALA A CA 1
ATOM 1740 C C . ALA A 1 230 ? -0.129 6.547 17.375 1 97.75 230 ALA A C 1
ATOM 1742 O O . ALA A 1 230 ? -0.187 6.922 18.547 1 97.75 230 ALA A O 1
ATOM 1743 N N . LEU A 1 231 ? 0.566 5.512 16.969 1 96.69 231 LEU A N 1
ATOM 1744 C CA . LEU A 1 231 ? 1.362 4.727 17.906 1 96.69 231 LEU A CA 1
ATOM 1745 C C . LEU A 1 231 ? 2.469 5.574 18.531 1 96.69 231 LEU A C 1
ATOM 1747 O O . LEU A 1 231 ? 2.928 5.293 19.641 1 96.69 231 LEU A O 1
ATOM 1751 N N . GLN A 1 232 ? 2.861 6.559 17.812 1 95.12 232 GLN A N 1
ATOM 1752 C CA . GLN A 1 232 ? 3.881 7.48 18.297 1 95.12 232 GLN A CA 1
ATOM 1753 C C . GLN A 1 232 ? 3.256 8.633 19.078 1 95.12 232 GLN A C 1
ATOM 1755 O O . GLN A 1 232 ? 3.879 9.68 19.25 1 95.12 232 GLN A O 1
ATOM 1760 N N . HIS A 1 233 ? 2.064 8.508 19.406 1 97.06 233 HIS A N 1
ATOM 1761 C CA . HIS A 1 233 ? 1.342 9.391 20.312 1 97.06 233 HIS A CA 1
ATOM 1762 C C . HIS A 1 233 ? 1.066 10.742 19.672 1 97.06 233 HIS A C 1
ATOM 1764 O O . HIS A 1 233 ? 0.971 11.758 20.359 1 97.06 233 HIS A O 1
ATOM 1770 N N . TRP A 1 234 ? 0.986 10.828 18.328 1 96.88 234 TRP A N 1
ATOM 1771 C CA . TRP A 1 234 ? 0.904 12.117 17.672 1 96.88 234 TRP A CA 1
ATOM 1772 C C . TRP A 1 234 ? -0.542 12.594 17.578 1 96.88 234 TRP A C 1
ATOM 1774 O O . TRP A 1 234 ? -0.802 13.797 17.438 1 96.88 234 TRP A O 1
ATOM 1784 N N . GLY A 1 235 ? -1.444 11.625 17.578 1 97.62 235 GLY A N 1
ATOM 1785 C CA . GLY A 1 235 ? -2.842 12 17.422 1 97.62 235 GLY A CA 1
ATOM 1786 C C . GLY A 1 235 ? -3.764 10.805 17.25 1 97.62 235 GLY A C 1
ATOM 1787 O O . GLY A 1 235 ? -3.385 9.672 17.562 1 97.62 235 GLY A O 1
ATOM 1788 N N . LEU A 1 236 ? -5.051 11.148 16.828 1 97.94 236 LEU A N 1
ATOM 1789 C CA . LEU A 1 236 ? -6.07 10.148 16.547 1 97.94 236 LEU A CA 1
ATOM 1790 C C . LEU A 1 236 ? -6.16 9.859 15.055 1 97.94 236 LEU A C 1
ATOM 1792 O O . LEU A 1 236 ? -5.918 10.75 14.234 1 97.94 236 LEU A O 1
ATOM 1796 N N . THR A 1 237 ? -6.512 8.68 14.695 1 97 237 THR A N 1
ATOM 1797 C CA . THR A 1 237 ? -6.781 8.336 13.305 1 97 237 THR A CA 1
ATOM 1798 C C . THR A 1 237 ? -7.996 7.414 13.203 1 97 237 THR A C 1
ATOM 1800 O O . THR A 1 237 ? -8.375 6.777 14.188 1 97 237 THR A O 1
ATOM 1803 N N . GLN A 1 238 ? -8.68 7.41 12.07 1 95.75 238 GLN A N 1
ATOM 1804 C CA . GLN A 1 238 ? -9.789 6.512 11.781 1 95.75 238 GLN A CA 1
ATOM 1805 C C . GLN A 1 238 ? -9.391 5.453 10.758 1 95.75 238 GLN A C 1
ATOM 1807 O O . GLN A 1 238 ? -9.039 5.777 9.625 1 95.75 238 GLN A O 1
ATOM 1812 N N . VAL A 1 239 ? -9.406 4.219 11.18 1 94.38 239 VAL A N 1
ATOM 1813 C CA . VAL A 1 239 ? -8.867 3.143 10.359 1 94.38 239 VAL A CA 1
ATOM 1814 C C . VAL A 1 239 ? -9.742 1.899 10.484 1 94.38 239 VAL A C 1
ATOM 1816 O O . VAL A 1 239 ? -10.562 1.803 11.406 1 94.38 239 VAL A O 1
ATOM 1819 N N . PRO A 1 240 ? -9.594 0.95 9.523 1 93.5 240 PRO A N 1
ATOM 1820 C CA . PRO A 1 240 ? -10.273 -0.337 9.703 1 93.5 240 PRO A CA 1
ATOM 1821 C C . PRO A 1 240 ? -9.781 -1.097 10.938 1 93.5 240 PRO A C 1
ATOM 1823 O O . PRO A 1 240 ? -8.57 -1.185 11.164 1 93.5 240 PRO A O 1
ATOM 1826 N N . HIS A 1 241 ? -10.727 -1.69 11.594 1 93.94 241 HIS A N 1
ATOM 1827 C CA . HIS A 1 241 ? -10.453 -2.379 12.844 1 93.94 241 HIS A CA 1
ATOM 1828 C C . HIS A 1 241 ? -9.445 -3.502 12.648 1 93.94 241 HIS A C 1
ATOM 1830 O O . HIS A 1 241 ? -8.57 -3.713 13.492 1 93.94 241 HIS A O 1
ATOM 1836 N N . TYR A 1 242 ? -9.531 -4.207 11.57 1 92.06 242 TYR A N 1
ATOM 1837 C CA . TYR A 1 242 ? -8.703 -5.387 11.359 1 92.06 242 TYR A CA 1
ATOM 1838 C C . TYR A 1 242 ? -7.23 -5.008 11.258 1 92.06 242 TYR A C 1
ATOM 1840 O O . TYR A 1 242 ? -6.352 -5.859 11.422 1 92.06 242 TYR A O 1
ATOM 1848 N N . GLN A 1 243 ? -6.941 -3.77 11.031 1 92.94 243 GLN A N 1
ATOM 1849 C CA . GLN A 1 243 ? -5.555 -3.352 10.867 1 92.94 243 GLN A CA 1
ATOM 1850 C C . GLN A 1 243 ? -4.938 -2.959 12.211 1 92.94 243 GLN A C 1
ATOM 1852 O O . GLN A 1 243 ? -3.721 -2.791 12.312 1 92.94 243 GLN A O 1
ATOM 1857 N N . ILE A 1 244 ? -5.719 -2.85 13.219 1 95.06 244 ILE A N 1
ATOM 1858 C CA . ILE A 1 244 ? -5.168 -2.381 14.484 1 95.06 244 ILE A CA 1
ATOM 1859 C C . ILE A 1 244 ? -5.484 -3.385 15.594 1 95.06 244 ILE A C 1
ATOM 1861 O O . ILE A 1 244 ? -5.258 -3.111 16.781 1 95.06 244 ILE A O 1
ATOM 1865 N N . ARG A 1 245 ? -5.945 -4.52 15.305 1 92.5 245 ARG A N 1
ATOM 1866 C CA . ARG A 1 245 ? -6.367 -5.516 16.281 1 92.5 245 ARG A CA 1
ATOM 1867 C C . ARG A 1 245 ? -5.242 -5.836 17.266 1 92.5 245 ARG A C 1
ATOM 1869 O O . ARG A 1 245 ? -5.457 -5.875 18.469 1 92.5 245 ARG A O 1
ATOM 1876 N N . GLU A 1 246 ? -4.102 -6.09 16.734 1 89.25 246 GLU A N 1
ATOM 1877 C CA . GLU A 1 246 ? -2.965 -6.445 17.578 1 89.25 246 GLU A CA 1
ATOM 1878 C C . GLU A 1 246 ? -2.602 -5.309 18.531 1 89.25 246 GLU A C 1
ATOM 1880 O O . GLU A 1 246 ? -2.262 -5.547 19.688 1 89.25 246 GLU A O 1
ATOM 1885 N N . HIS A 1 247 ? -2.67 -4.105 18.016 1 95.38 247 HIS A N 1
ATOM 1886 C CA . HIS A 1 247 ? -2.32 -2.943 18.812 1 95.38 247 HIS A CA 1
ATOM 1887 C C . HIS A 1 247 ? -3.359 -2.695 19.906 1 95.38 247 HIS A C 1
ATOM 1889 O O . HIS A 1 247 ? -3.029 -2.193 20.984 1 95.38 247 HIS A O 1
ATOM 1895 N N . LEU A 1 248 ? -4.617 -3.072 19.625 1 95.69 248 LEU A N 1
ATOM 1896 C CA . LEU A 1 248 ? -5.664 -2.982 20.641 1 95.69 248 LEU A CA 1
ATOM 1897 C C . LEU A 1 248 ? -5.469 -4.047 21.719 1 95.69 248 LEU A C 1
ATOM 1899 O O . LEU A 1 248 ? -5.582 -3.756 22.906 1 95.69 248 LEU A O 1
ATOM 1903 N N . HIS A 1 249 ? -5.082 -5.16 21.297 1 93.69 249 HIS A N 1
ATOM 1904 C CA . HIS A 1 249 ? -4.902 -6.289 22.203 1 93.69 249 HIS A CA 1
ATOM 1905 C C . HIS A 1 249 ? -3.744 -6.043 23.172 1 93.69 249 HIS A C 1
ATOM 1907 O O . HIS A 1 249 ? -3.832 -6.383 24.359 1 93.69 249 HIS A O 1
ATOM 1913 N N . ASN A 1 250 ? -2.738 -5.445 22.672 1 94.44 250 ASN A N 1
ATOM 1914 C CA . ASN A 1 250 ? -1.566 -5.234 23.516 1 94.44 250 ASN A CA 1
ATOM 1915 C C . ASN A 1 250 ? -1.61 -3.875 24.203 1 94.44 250 ASN A C 1
ATOM 1917 O O . ASN A 1 250 ? -0.653 -3.484 24.875 1 94.44 250 ASN A O 1
ATOM 1921 N N . GLY A 1 251 ? -2.607 -3.193 23.953 1 96 251 GLY A N 1
ATOM 1922 C CA . GLY A 1 251 ? -2.861 -1.969 24.703 1 96 251 GLY A CA 1
ATOM 1923 C C . GLY A 1 251 ? -2.098 -0.775 24.156 1 96 251 GLY A C 1
ATOM 1924 O O . GLY A 1 251 ? -2.076 0.288 24.781 1 96 251 GLY A O 1
ATOM 1925 N N . ARG A 1 252 ? -1.53 -0.923 23.031 1 97.31 252 ARG A N 1
ATOM 1926 C CA . ARG A 1 252 ? -0.762 0.178 22.453 1 97.31 252 ARG A CA 1
ATOM 1927 C C . ARG A 1 252 ? -1.683 1.224 21.844 1 97.31 252 ARG A C 1
ATOM 1929 O O . ARG A 1 252 ? -1.304 2.389 21.703 1 97.31 252 ARG A O 1
ATOM 1936 N N . LEU A 1 253 ? -2.861 0.797 21.422 1 98.25 253 LEU A N 1
ATOM 1937 C CA . LEU A 1 253 ? -3.924 1.683 20.953 1 98.25 253 LEU A CA 1
ATOM 1938 C C . LEU A 1 253 ? -5.23 1.396 21.688 1 98.25 253 LEU A C 1
ATOM 1940 O O . LEU A 1 253 ? -5.426 0.296 22.203 1 98.25 253 LEU A O 1
ATOM 1944 N N . VAL A 1 254 ? -6.043 2.346 21.781 1 98.31 254 VAL A N 1
ATOM 1945 C CA . VAL A 1 254 ? -7.398 2.203 22.297 1 98.31 254 VAL A CA 1
ATOM 1946 C C . VAL A 1 254 ? -8.391 2.879 21.359 1 98.31 254 VAL A C 1
ATOM 1948 O O . VAL A 1 254 ? -8.078 3.912 20.766 1 98.31 254 VAL A O 1
ATOM 1951 N N . CYS A 1 255 ? -9.562 2.291 21.234 1 97.75 255 CYS A N 1
ATOM 1952 C CA . CYS A 1 255 ? -10.617 2.875 20.422 1 97.75 255 CYS A CA 1
ATOM 1953 C C . CYS A 1 255 ? -11.414 3.906 21.203 1 97.75 255 CYS A C 1
ATOM 1955 O O . CYS A 1 255 ? -11.656 3.732 22.406 1 97.75 255 CYS A O 1
ATOM 1957 N N . VAL A 1 256 ? -11.758 4.945 20.547 1 98.12 256 VAL A N 1
ATOM 1958 C CA . VAL A 1 256 ? -12.594 5.988 21.125 1 98.12 256 VAL A CA 1
ATOM 1959 C C . VAL A 1 256 ? -13.789 6.266 20.203 1 98.12 256 VAL A C 1
ATOM 1961 O O . VAL A 1 256 ? -13.789 5.855 19.047 1 98.12 256 VAL A O 1
ATOM 1964 N N . LEU A 1 257 ? -14.867 6.863 20.766 1 97.81 257 LEU A N 1
ATOM 1965 C CA . LEU A 1 257 ? -16.047 7.277 20.016 1 97.81 257 LEU A CA 1
ATOM 1966 C C . LEU A 1 257 ? -16.75 6.074 19.391 1 97.81 257 LEU A C 1
ATOM 1968 O O . LEU A 1 257 ? -17.297 6.172 18.281 1 97.81 257 LEU A O 1
ATOM 1972 N N . GLU A 1 258 ? -16.641 4.945 20 1 96.38 258 GLU A N 1
ATOM 1973 C CA . GLU A 1 258 ? -17.203 3.707 19.469 1 96.38 258 GLU A CA 1
ATOM 1974 C C . GLU A 1 258 ? -18.719 3.809 19.328 1 96.38 258 GLU A C 1
ATOM 1976 O O . GLU A 1 258 ? -19.312 3.232 18.406 1 96.38 258 GLU A O 1
ATOM 1981 N N . ASP A 1 259 ? -19.312 4.59 20.234 1 96.12 259 ASP A N 1
ATOM 1982 C CA . ASP A 1 259 ? -20.766 4.742 20.234 1 96.12 259 ASP A CA 1
ATOM 1983 C C . ASP A 1 259 ? -21.234 5.484 18.984 1 96.12 259 ASP A C 1
ATOM 1985 O O . ASP A 1 259 ? -22.422 5.48 18.656 1 96.12 259 ASP A O 1
ATOM 1989 N N . PHE A 1 260 ? -20.328 6.027 18.297 1 97.12 260 PHE A N 1
ATOM 1990 C CA . PHE A 1 260 ? -20.672 6.879 17.172 1 97.12 260 PHE A CA 1
ATOM 1991 C C . PHE A 1 260 ? -20.234 6.246 15.859 1 97.12 260 PHE A C 1
ATOM 1993 O O . PHE A 1 260 ? -20.281 6.883 14.805 1 97.12 260 PHE A O 1
ATOM 2000 N N . GLU A 1 261 ? -19.797 5.039 15.875 1 95.56 261 GLU A N 1
ATOM 2001 C CA . GLU A 1 261 ? -19.297 4.363 14.68 1 95.56 261 GLU A CA 1
ATOM 2002 C C . GLU A 1 261 ? -20.391 4.266 13.609 1 95.56 261 GLU A C 1
ATOM 2004 O O . GLU A 1 261 ? -21.578 4.113 13.93 1 95.56 261 GLU A O 1
ATOM 2009 N N . ILE A 1 262 ? -19.922 4.332 12.375 1 93.5 262 ILE A N 1
ATOM 2010 C CA . ILE A 1 262 ? -20.844 4.027 11.281 1 93.5 262 ILE A CA 1
ATOM 2011 C C . ILE A 1 262 ? -21.109 2.527 11.242 1 93.5 262 ILE A C 1
ATOM 2013 O O . ILE A 1 262 ? -20.438 1.745 11.906 1 93.5 262 ILE A O 1
ATOM 2017 N N . ALA A 1 263 ? -22.156 2.18 10.43 1 92.62 263 ALA A N 1
ATOM 2018 C CA . ALA A 1 263 ? -22.406 0.758 10.219 1 92.62 263 ALA A CA 1
ATOM 2019 C C . ALA A 1 263 ? -21.188 0.066 9.617 1 92.62 263 ALA A C 1
ATOM 2021 O O . ALA A 1 263 ? -20.5 0.639 8.781 1 92.62 263 ALA A O 1
ATOM 2022 N N . PRO A 1 264 ? -20.969 -1.155 10.117 1 94 264 PRO A N 1
ATOM 2023 C CA . PRO A 1 264 ? -19.859 -1.9 9.508 1 94 264 PRO A CA 1
ATOM 2024 C C . PRO A 1 264 ? -19.969 -1.976 7.984 1 94 264 PRO A C 1
ATOM 2026 O O . PRO A 1 264 ? -21.062 -2.125 7.445 1 94 264 PRO A O 1
ATOM 2029 N N . GLU A 1 265 ? -18.812 -1.791 7.332 1 93.31 265 GLU A N 1
ATOM 2030 C CA . GLU A 1 265 ? -18.75 -1.827 5.871 1 93.31 265 GLU A CA 1
ATOM 2031 C C . GLU A 1 265 ? -18.734 -3.264 5.355 1 93.31 265 GLU A C 1
ATOM 2033 O O . GLU A 1 265 ? -17.906 -4.066 5.789 1 93.31 265 GLU A O 1
ATOM 2038 N N . PRO A 1 266 ? -19.562 -3.568 4.422 1 94.5 266 PRO A N 1
ATOM 2039 C CA . PRO A 1 266 ? -19.594 -4.945 3.922 1 94.5 266 PRO A CA 1
ATOM 2040 C C . PRO A 1 266 ? -18.375 -5.301 3.082 1 94.5 266 PRO A C 1
ATOM 2042 O O . PRO A 1 266 ? -17.828 -4.438 2.387 1 94.5 266 PRO A O 1
ATOM 2045 N N . VAL A 1 267 ? -17.969 -6.508 3.166 1 96 267 VAL A N 1
ATOM 2046 C CA . VAL A 1 267 ? -16.938 -7.086 2.318 1 96 267 VAL A CA 1
ATOM 2047 C C . VAL A 1 267 ? -17.562 -8.031 1.297 1 96 267 VAL A C 1
ATOM 2049 O O . VAL A 1 267 ? -18.375 -8.883 1.653 1 96 267 VAL A O 1
ATOM 2052 N N . HIS A 1 268 ? -17.188 -7.852 0.02 1 96.38 268 HIS A N 1
ATOM 2053 C CA . HIS A 1 268 ? -17.75 -8.68 -1.036 1 96.38 268 HIS A CA 1
ATOM 2054 C C . HIS A 1 268 ? -16.656 -9.328 -1.877 1 96.38 268 HIS A C 1
ATOM 2056 O O . HIS A 1 268 ? -15.586 -8.75 -2.057 1 96.38 268 HIS A O 1
ATOM 2062 N N . VAL A 1 269 ? -16.969 -10.492 -2.305 1 96.62 269 VAL A N 1
ATOM 2063 C CA . VAL A 1 269 ? -16.266 -11.086 -3.439 1 96.62 269 VAL A CA 1
ATOM 2064 C C . VAL A 1 269 ? -17.031 -10.789 -4.73 1 96.62 269 VAL A C 1
ATOM 2066 O O . VAL A 1 269 ? -18.219 -11.109 -4.844 1 96.62 269 VAL A O 1
ATOM 2069 N N . VAL A 1 270 ? -16.344 -10.164 -5.68 1 94.81 270 VAL A N 1
ATOM 2070 C CA . VAL A 1 270 ? -16.984 -9.68 -6.898 1 94.81 270 VAL A CA 1
ATOM 2071 C C . VAL A 1 270 ? -16.375 -10.367 -8.117 1 94.81 270 VAL A C 1
ATOM 2073 O O . VAL A 1 270 ? -15.148 -10.547 -8.18 1 94.81 270 VAL A O 1
ATOM 2076 N N . TYR A 1 271 ? -17.156 -10.75 -8.992 1 91.69 271 TYR A N 1
ATOM 2077 C CA . TYR A 1 271 ? -16.688 -11.352 -10.242 1 91.69 271 TYR A CA 1
ATOM 2078 C C . TYR A 1 271 ? -17.688 -11.133 -11.359 1 91.69 271 TYR A C 1
ATOM 2080 O O . TYR A 1 271 ? -18.828 -10.742 -11.109 1 91.69 271 TYR A O 1
ATOM 2088 N N . SER A 1 272 ? -17.172 -11.266 -12.578 1 83.44 272 SER A N 1
ATOM 2089 C CA . SER A 1 272 ? -18.078 -11.18 -13.719 1 83.44 272 SER A CA 1
ATOM 2090 C C . SER A 1 272 ? -18.688 -12.539 -14.055 1 83.44 272 SER A C 1
ATOM 2092 O O . SER A 1 272 ? -17.984 -13.547 -14.109 1 83.44 272 SER A O 1
ATOM 2094 N N . GLU A 1 273 ? -19.906 -12.562 -14.344 1 73.62 273 GLU A N 1
ATOM 2095 C CA . GLU A 1 273 ? -20.609 -13.805 -14.664 1 73.62 273 GLU A CA 1
ATOM 2096 C C . GLU A 1 273 ? -20.047 -14.43 -15.938 1 73.62 273 GLU A C 1
ATOM 2098 O O . GLU A 1 273 ? -19.984 -15.656 -16.062 1 73.62 273 GLU A O 1
ATOM 2103 N N . GLY A 1 274 ? -19.734 -13.602 -16.797 1 68.44 274 GLY A N 1
ATOM 2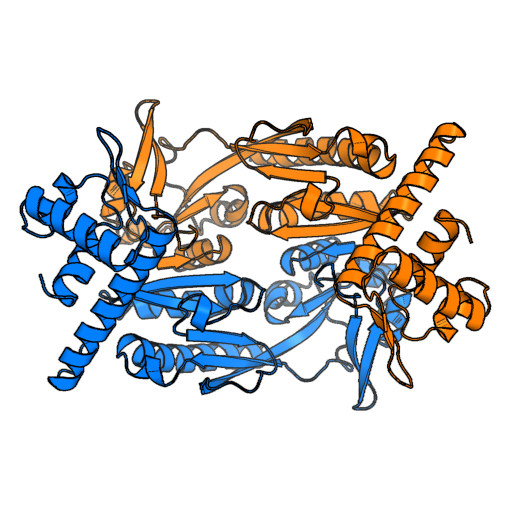104 C CA . GLY A 1 274 ? -19.172 -14.117 -18.031 1 68.44 274 GLY A CA 1
ATOM 2105 C C . GLY A 1 274 ? -17.859 -14.859 -17.812 1 68.44 274 GLY A C 1
ATOM 2106 O O . GLY A 1 274 ? -17.594 -15.867 -18.484 1 68.44 274 GLY A O 1
ATOM 2107 N N . ARG A 1 275 ? -17.172 -14.445 -16.875 1 63.25 275 ARG A N 1
ATOM 2108 C CA . ARG A 1 275 ? -15.875 -15.062 -16.594 1 63.25 275 ARG A CA 1
ATOM 2109 C C . ARG A 1 275 ? -16.031 -16.297 -15.711 1 63.25 275 ARG A C 1
ATOM 2111 O O . ARG A 1 275 ? -15.141 -17.141 -15.656 1 63.25 275 ARG A O 1
ATOM 2118 N N . ARG A 1 276 ? -17.094 -16.312 -15.047 1 62.25 276 ARG A N 1
ATOM 2119 C CA . ARG A 1 276 ? -17.312 -17.438 -14.148 1 62.25 276 ARG A CA 1
ATOM 2120 C C . ARG A 1 276 ? -17.438 -18.75 -14.938 1 62.25 276 ARG A C 1
ATOM 2122 O O . ARG A 1 276 ? -17.297 -19.828 -14.375 1 62.25 276 ARG A O 1
ATOM 2129 N N . GLY A 1 277 ? -17.547 -18.5 -16.062 1 61.19 277 GLY A N 1
ATOM 2130 C CA . GLY A 1 277 ? -17.578 -19.672 -16.906 1 61.19 277 GLY A CA 1
ATOM 2131 C C . GLY A 1 277 ? -16.281 -20.453 -16.906 1 61.19 277 GLY A C 1
ATOM 2132 O O . GLY A 1 277 ? -16.266 -21.656 -17.141 1 61.19 277 GLY A O 1
ATOM 2133 N N . SER A 1 278 ? -15.242 -19.75 -16.578 1 76.38 278 SER A N 1
ATOM 2134 C CA . SER A 1 278 ? -13.969 -20.453 -16.453 1 76.38 278 SER A CA 1
ATOM 2135 C C . SER A 1 278 ? -13.906 -21.25 -15.156 1 76.38 278 SER A C 1
ATOM 2137 O O . SER A 1 278 ? -14.359 -20.797 -14.102 1 76.38 278 SER A O 1
ATOM 2139 N N . SER A 1 279 ? -13.484 -22.516 -15.164 1 80 279 SER A N 1
ATOM 2140 C CA . SER A 1 279 ? -13.383 -23.406 -14.008 1 80 279 SER A CA 1
ATOM 2141 C C . SER A 1 279 ? -12.516 -22.797 -12.914 1 80 279 SER A C 1
ATOM 2143 O O . SER A 1 279 ? -12.828 -22.922 -11.727 1 80 279 SER A O 1
ATOM 2145 N N . ARG A 1 280 ? -11.469 -22.094 -13.32 1 86 280 ARG A N 1
ATOM 2146 C CA . ARG A 1 280 ? -10.57 -21.531 -12.32 1 86 280 ARG A CA 1
ATOM 2147 C C . ARG A 1 280 ? -11.234 -20.406 -11.547 1 86 280 ARG A C 1
ATOM 2149 O O . ARG A 1 280 ? -11.062 -20.281 -10.336 1 86 280 ARG A O 1
ATOM 2156 N N . VAL A 1 281 ? -12.031 -19.625 -12.258 1 90.12 281 VAL A N 1
ATOM 2157 C CA . VAL A 1 281 ? -12.695 -18.5 -11.609 1 90.12 281 VAL A CA 1
ATOM 2158 C C . VAL A 1 281 ? -13.789 -19.016 -10.672 1 90.12 281 VAL A C 1
ATOM 2160 O O . VAL A 1 281 ? -13.867 -18.609 -9.516 1 90.12 281 VAL A O 1
ATOM 2163 N N . ARG A 1 282 ? -14.586 -19.906 -11.195 1 87.88 282 ARG A N 1
ATOM 2164 C CA . ARG A 1 282 ? -15.672 -20.469 -10.391 1 87.88 282 ARG A CA 1
ATOM 2165 C C . ARG A 1 282 ? -15.125 -21.172 -9.148 1 87.88 282 ARG A C 1
ATOM 2167 O O . ARG A 1 282 ? -15.625 -20.953 -8.047 1 87.88 282 ARG A O 1
ATOM 2174 N N . SER A 1 283 ? -14.141 -22 -9.352 1 90.81 283 SER A N 1
ATOM 2175 C CA . SER A 1 283 ? -13.539 -22.734 -8.234 1 90.81 283 SER A CA 1
ATOM 2176 C C . SER A 1 283 ? -12.938 -21.781 -7.215 1 90.81 283 SER A C 1
ATOM 2178 O O . SER A 1 283 ? -13.062 -21.984 -6.008 1 90.81 283 SER A O 1
ATOM 2180 N N . PHE A 1 284 ? -12.328 -20.812 -7.719 1 95.81 284 PHE A N 1
ATOM 2181 C CA . PHE A 1 284 ? -11.703 -19.875 -6.793 1 95.81 284 PHE A CA 1
ATOM 2182 C C . PHE A 1 284 ? -12.758 -19.078 -6.039 1 95.81 284 PHE A C 1
ATOM 2184 O O . PHE A 1 284 ? -12.609 -18.828 -4.84 1 95.81 284 PHE A O 1
ATOM 2191 N N . VAL A 1 285 ? -13.727 -18.594 -6.727 1 95.19 285 VAL A N 1
ATOM 2192 C CA . VAL A 1 285 ? -14.789 -17.828 -6.078 1 95.19 285 VAL A CA 1
ATOM 2193 C C . VAL A 1 285 ? -15.391 -18.641 -4.934 1 95.19 285 VAL A C 1
ATOM 2195 O O . VAL A 1 285 ? -15.508 -18.156 -3.811 1 95.19 285 VAL A O 1
ATOM 2198 N N . ASP A 1 286 ? -15.742 -19.875 -5.215 1 93.25 286 ASP A N 1
ATOM 2199 C CA . ASP A 1 286 ? -16.312 -20.734 -4.184 1 93.25 286 ASP A CA 1
ATOM 2200 C C . ASP A 1 286 ? -15.352 -20.922 -3.016 1 93.25 286 ASP A C 1
ATOM 2202 O O . ASP A 1 286 ? -15.742 -20.812 -1.854 1 93.25 286 ASP A O 1
ATOM 2206 N N . PHE A 1 287 ? -14.117 -21.141 -3.359 1 95 287 PHE A N 1
ATOM 2207 C CA . PHE A 1 287 ? -13.07 -21.328 -2.363 1 95 287 PHE A CA 1
ATOM 2208 C C . PHE A 1 287 ? -12.891 -20.062 -1.524 1 95 287 PHE A C 1
ATOM 2210 O O . PHE A 1 287 ? -12.844 -20.141 -0.295 1 95 287 PHE A O 1
ATOM 2217 N N . CYS A 1 288 ? -12.805 -18.969 -2.156 1 96.88 288 CYS A N 1
ATOM 2218 C CA . CYS A 1 288 ? -12.547 -17.672 -1.536 1 96.88 288 CYS A CA 1
ATOM 2219 C C . CYS A 1 288 ? -13.703 -17.25 -0.629 1 96.88 288 CYS A C 1
ATOM 2221 O O . CYS A 1 288 ? -13.484 -16.797 0.496 1 96.88 288 CYS A O 1
ATOM 2223 N N . VAL A 1 289 ? -14.891 -17.438 -1.133 1 96.5 289 VAL A N 1
ATOM 2224 C CA . VAL A 1 289 ? -16.078 -17.078 -0.366 1 96.5 289 VAL A CA 1
ATOM 2225 C C . VAL A 1 289 ? -16.109 -17.891 0.931 1 96.5 289 VAL A C 1
ATOM 2227 O O . VAL A 1 289 ? -16.297 -17.328 2.014 1 96.5 289 VAL A O 1
ATOM 2230 N N . SER A 1 290 ? -15.938 -19.109 0.836 1 95.12 290 SER A N 1
ATOM 2231 C CA . SER A 1 290 ? -15.969 -19.969 2.006 1 95.12 290 SER A CA 1
ATOM 2232 C C . SER A 1 290 ? -14.883 -19.594 3.008 1 95.12 290 SER A C 1
ATOM 2234 O O . SER A 1 290 ? -15.156 -19.469 4.203 1 95.12 290 SER A O 1
ATOM 2236 N N . ALA A 1 291 ? -13.711 -19.391 2.574 1 95.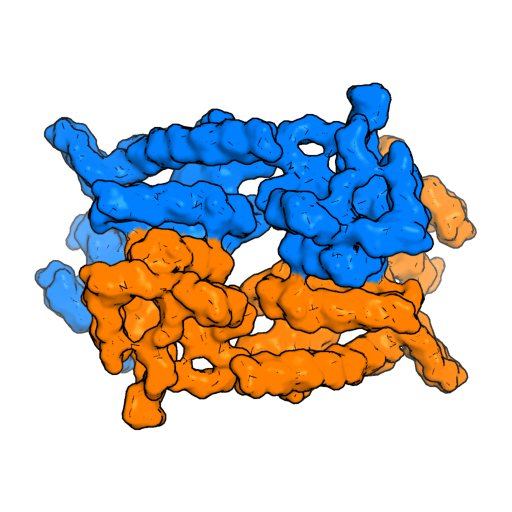56 291 ALA A N 1
ATOM 2237 C CA . ALA A 1 291 ? -12.562 -19.094 3.436 1 95.56 291 ALA A CA 1
ATOM 2238 C C . ALA A 1 291 ? -12.727 -17.75 4.129 1 95.56 291 ALA A C 1
ATOM 2240 O O . ALA A 1 291 ? -12.453 -17.625 5.324 1 95.56 291 ALA A O 1
ATOM 2241 N N . LEU A 1 292 ? -13.125 -16.75 3.398 1 96 292 LEU A N 1
ATOM 2242 C CA . LEU A 1 292 ? -13.242 -15.414 3.961 1 96 292 LEU A CA 1
ATOM 2243 C C . LEU A 1 292 ? -14.383 -15.344 4.965 1 96 292 LEU A C 1
ATOM 2245 O O . LEU A 1 292 ? -14.289 -14.633 5.973 1 96 292 LEU A O 1
ATOM 2249 N N . ARG A 1 293 ? -15.477 -16.062 4.66 1 94.94 293 ARG A N 1
ATOM 2250 C CA . ARG A 1 293 ? -16.562 -16.094 5.633 1 94.94 293 ARG A CA 1
ATOM 2251 C C . ARG A 1 293 ? -16.094 -16.688 6.957 1 94.94 293 ARG A C 1
ATOM 2253 O O . ARG A 1 293 ? -16.422 -16.156 8.023 1 94.94 293 ARG A O 1
ATOM 2260 N N . GLU A 1 294 ? -15.352 -17.688 6.879 1 91.62 294 GLU A N 1
ATOM 2261 C CA . GLU A 1 294 ? -14.82 -18.328 8.086 1 91.62 294 GLU A CA 1
ATOM 2262 C C . GLU A 1 294 ? -13.867 -17.375 8.82 1 91.62 294 GLU A C 1
ATOM 2264 O O . GLU A 1 294 ? -13.93 -17.266 10.047 1 91.62 294 GLU A O 1
ATOM 2269 N N . ASP A 1 295 ? -13.039 -16.734 8.086 1 91.12 295 ASP A N 1
ATOM 2270 C CA . ASP A 1 295 ? -12.016 -15.859 8.641 1 91.12 295 ASP A CA 1
ATOM 2271 C C . ASP A 1 295 ? -12.648 -14.633 9.297 1 91.12 295 ASP A C 1
ATOM 2273 O O . ASP A 1 295 ? -12.258 -14.242 10.406 1 91.12 295 ASP A O 1
ATOM 2277 N N . LEU A 1 296 ? -13.617 -14.039 8.617 1 89.88 296 LEU A N 1
ATOM 2278 C CA . LEU A 1 296 ? -14.188 -12.773 9.062 1 89.88 296 LEU A CA 1
ATOM 2279 C C . LEU A 1 296 ? -15.25 -13.008 10.133 1 89.88 296 LEU A C 1
ATOM 2281 O O . LEU A 1 296 ? -15.617 -12.078 10.852 1 89.88 296 LEU A O 1
ATOM 2285 N N . GLN A 1 297 ? -15.789 -14.164 10.18 1 77.62 297 GLN A N 1
ATOM 2286 C CA . GLN A 1 297 ? -16.672 -14.523 11.297 1 77.62 297 GLN A CA 1
ATOM 2287 C C . GLN A 1 297 ? -15.891 -14.547 12.617 1 77.62 297 GLN A C 1
ATOM 2289 O O . GLN A 1 297 ? -16.406 -14.102 13.641 1 77.62 297 GLN A O 1
ATOM 2294 N N . PHE A 1 298 ? -14.695 -14.883 12.508 1 60.81 298 PHE A N 1
ATOM 2295 C CA . PHE A 1 298 ? -13.836 -14.938 13.688 1 60.81 298 PHE A CA 1
ATOM 2296 C C . PHE A 1 298 ? -13.359 -13.547 14.07 1 60.81 298 PHE A C 1
ATOM 2298 O O . PHE A 1 298 ? -13.211 -13.234 15.258 1 60.81 298 PHE A O 1
ATOM 2305 N N . GLU A 1 299 ? -13.227 -12.789 13.125 1 62.69 299 GLU A N 1
ATOM 2306 C CA . GLU A 1 299 ? -12.789 -11.422 13.367 1 62.69 299 GLU A CA 1
ATOM 2307 C C . GLU A 1 299 ? -13.867 -10.617 14.078 1 62.69 299 GLU A C 1
ATOM 2309 O O . GLU A 1 299 ? -13.562 -9.773 14.93 1 62.69 299 GLU A O 1
ATOM 2314 N N . ALA A 1 300 ? -15.047 -10.914 13.711 1 54.84 300 ALA A N 1
ATOM 2315 C CA . ALA A 1 300 ? -16.156 -10.211 14.344 1 54.84 300 ALA A CA 1
ATOM 2316 C C . ALA A 1 300 ? -16.344 -10.672 15.789 1 54.84 300 ALA A C 1
ATOM 2318 O O . ALA A 1 300 ? -16.781 -9.891 16.641 1 54.84 300 ALA A O 1
ATOM 2319 N N . ALA A 1 301 ? -16.016 -11.977 16.156 1 46.25 301 ALA A N 1
ATOM 2320 C CA . ALA A 1 301 ? -16.234 -12.555 17.469 1 46.25 301 ALA A CA 1
ATOM 2321 C C . ALA A 1 301 ? -15.148 -12.133 18.453 1 46.25 301 ALA A C 1
ATOM 2323 O O . ALA A 1 301 ? -15.344 -12.188 19.672 1 46.25 301 ALA A O 1
ATOM 2324 N N . GLY A 1 302 ? -13.969 -11.617 18.016 1 46.53 302 GLY A N 1
ATOM 2325 C CA . GLY A 1 302 ? -12.875 -11.32 18.922 1 46.53 302 GLY A CA 1
ATOM 2326 C C . GLY A 1 302 ? -12.617 -9.836 19.078 1 46.53 302 GLY A C 1
ATOM 2327 O O . GLY A 1 302 ? -13.062 -9.031 18.266 1 46.53 302 GLY A O 1
ATOM 2328 N N . MET B 1 1 ? -9.82 43 -9.094 1 70.31 1 MET B N 1
ATOM 2329 C CA . MET B 1 1 ? -9.125 42.125 -8.148 1 70.31 1 MET B CA 1
ATOM 2330 C C . MET B 1 1 ? -7.809 41.625 -8.734 1 70.31 1 MET B C 1
ATOM 2332 O O . MET B 1 1 ? -7.742 41.281 -9.914 1 70.31 1 MET B O 1
ATOM 2336 N N . ASP B 1 2 ? -6.727 41.906 -8.039 1 73.19 2 ASP B N 1
ATOM 2337 C CA . ASP B 1 2 ? -5.461 41.406 -8.586 1 73.19 2 ASP B CA 1
ATOM 2338 C C . ASP B 1 2 ? -5.348 39.906 -8.461 1 73.19 2 ASP B C 1
ATOM 2340 O O . ASP B 1 2 ? -6.191 39.25 -7.836 1 73.19 2 ASP B O 1
ATOM 2344 N N . ARG B 1 3 ? -4.379 39.5 -9.148 1 73.56 3 ARG B N 1
ATOM 2345 C CA . ARG B 1 3 ? -4.234 38.062 -9.305 1 73.56 3 ARG B CA 1
ATOM 2346 C C . ARG B 1 3 ? -4.031 37.375 -7.957 1 73.56 3 ARG B C 1
ATOM 2348 O O . ARG B 1 3 ? -4.488 36.25 -7.75 1 73.56 3 ARG B O 1
ATOM 2355 N N . ILE B 1 4 ? -3.42 38.062 -7.082 1 73.75 4 ILE B N 1
ATOM 2356 C CA . ILE B 1 4 ? -3.164 37.5 -5.758 1 73.75 4 ILE B CA 1
ATOM 2357 C C . ILE B 1 4 ? -4.473 37.375 -4.98 1 73.75 4 ILE B C 1
ATOM 2359 O O . ILE B 1 4 ? -4.727 36.375 -4.312 1 73.75 4 ILE B O 1
ATOM 2363 N N . GLN B 1 5 ? -5.25 38.344 -5.07 1 76.69 5 GLN B N 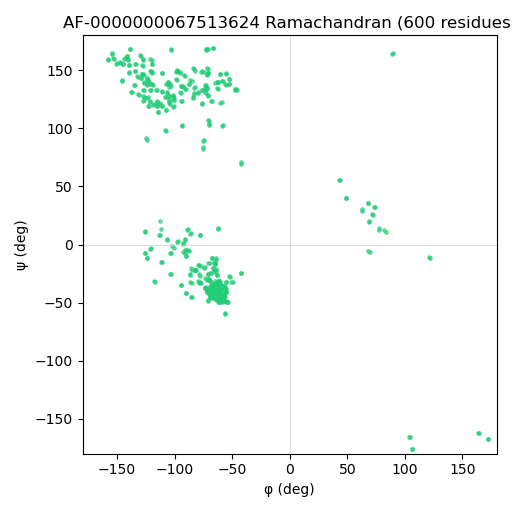1
ATOM 2364 C CA . GLN B 1 5 ? -6.555 38.344 -4.418 1 76.69 5 GLN B CA 1
ATOM 2365 C C . GLN B 1 5 ? -7.449 37.25 -4.98 1 76.69 5 GLN B C 1
ATOM 2367 O O . GLN B 1 5 ? -8.164 36.562 -4.23 1 76.69 5 GLN B O 1
ATOM 2372 N N . GLU B 1 6 ? -7.363 37.094 -6.223 1 78.75 6 GLU B N 1
ATOM 2373 C CA . GLU B 1 6 ? -8.133 36.031 -6.875 1 78.75 6 GLU B CA 1
ATOM 2374 C C . GLU B 1 6 ? -7.703 34.656 -6.387 1 78.75 6 GLU B C 1
ATOM 2376 O O . GLU B 1 6 ? -8.547 33.812 -6.098 1 78.75 6 GLU B O 1
ATOM 2381 N N . MET B 1 7 ? -6.359 34.5 -6.34 1 77.88 7 MET B N 1
ATOM 2382 C CA . MET B 1 7 ? -5.832 33.219 -5.859 1 77.88 7 MET B CA 1
ATOM 2383 C C . MET B 1 7 ? -6.254 32.969 -4.418 1 77.88 7 MET B C 1
ATOM 2385 O O . MET B 1 7 ? -6.598 31.828 -4.059 1 77.88 7 MET B O 1
ATOM 2389 N N . THR B 1 8 ? -6.234 33.969 -3.645 1 78.69 8 THR B N 1
ATOM 2390 C CA . THR B 1 8 ? -6.621 33.875 -2.242 1 78.69 8 THR B CA 1
ATOM 2391 C C . THR B 1 8 ? -8.086 33.469 -2.113 1 78.69 8 THR B C 1
ATOM 2393 O O . THR B 1 8 ? -8.422 32.594 -1.318 1 78.69 8 THR B O 1
ATOM 2396 N N . LEU B 1 9 ? -8.867 34.094 -2.91 1 79.94 9 LEU B N 1
ATOM 2397 C CA . LEU B 1 9 ? -10.297 33.812 -2.914 1 79.94 9 LEU B CA 1
ATOM 2398 C C . LEU B 1 9 ? -10.547 32.375 -3.342 1 79.94 9 LEU B C 1
ATOM 2400 O O . LEU B 1 9 ? -11.312 31.641 -2.695 1 79.94 9 LEU B O 1
ATOM 2404 N N . PHE B 1 10 ? -9.883 31.938 -4.332 1 83 10 PHE B N 1
ATOM 2405 C CA . PHE B 1 10 ? -10.125 30.609 -4.863 1 83 10 PHE B CA 1
ATOM 2406 C C . PHE B 1 10 ? -9.594 29.547 -3.914 1 83 10 PHE B C 1
ATOM 2408 O O . PHE B 1 10 ? -10.203 28.484 -3.762 1 83 10 PHE B O 1
ATOM 2415 N N . ALA B 1 11 ? -8.461 29.797 -3.375 1 80.81 11 ALA B N 1
ATOM 2416 C CA . ALA B 1 11 ? -7.926 28.875 -2.367 1 80.81 11 ALA B CA 1
ATOM 2417 C C . ALA B 1 11 ? -8.922 28.672 -1.23 1 80.81 11 ALA B C 1
ATOM 2419 O O . ALA B 1 11 ? -9.016 27.594 -0.664 1 80.81 11 ALA B O 1
ATOM 2420 N N . ALA B 1 12 ? -9.664 29.672 -0.933 1 78.19 12 ALA B N 1
ATOM 2421 C CA . ALA B 1 12 ? -10.633 29.641 0.163 1 78.19 12 ALA B CA 1
ATOM 2422 C C . ALA B 1 12 ? -11.891 28.875 -0.24 1 78.19 12 ALA B C 1
ATOM 2424 O O . ALA B 1 12 ? -12.648 28.406 0.618 1 78.19 12 ALA B O 1
ATOM 2425 N N . LEU B 1 13 ? -11.984 28.766 -1.502 1 76.69 13 LEU B N 1
ATOM 2426 C CA . LEU B 1 13 ? -13.156 28.062 -2.002 1 76.69 13 LEU B CA 1
ATOM 2427 C C . LEU B 1 13 ? -13.062 26.562 -1.696 1 76.69 13 LEU B C 1
ATOM 2429 O O . LEU B 1 13 ? -14.086 25.906 -1.515 1 76.69 13 LEU B O 1
ATOM 2433 N N . ALA B 1 14 ? -11.695 26.312 -1.589 1 69.31 14 ALA B N 1
ATOM 2434 C CA . ALA B 1 14 ? -11.461 24.891 -1.336 1 69.31 14 ALA B CA 1
ATOM 2435 C C . ALA B 1 14 ? -11.914 24.5 0.071 1 69.31 14 ALA B C 1
ATOM 2437 O O . ALA B 1 14 ? -11.547 25.156 1.048 1 69.31 14 ALA B O 1
ATOM 2438 N N . GLY B 1 15 ? -12.977 23.891 0.263 1 62.69 15 GLY B N 1
ATOM 2439 C CA . GLY B 1 15 ? -13.5 23.453 1.546 1 62.69 15 GLY B CA 1
ATOM 2440 C C . GLY B 1 15 ? -14.867 24.016 1.869 1 62.69 15 GLY B C 1
ATOM 2441 O O . GLY B 1 15 ? -15.461 23.688 2.895 1 62.69 15 GLY B O 1
ATOM 2442 N N . GLN B 1 16 ? -15.211 24.969 1.063 1 67.69 16 GLN B N 1
ATOM 2443 C CA . GLN B 1 16 ? -16.516 25.594 1.305 1 67.69 16 GLN B CA 1
ATOM 2444 C C . GLN B 1 16 ? -17.578 25.016 0.381 1 67.69 16 GLN B C 1
ATOM 2446 O O . GLN B 1 16 ? -17.266 24.469 -0.684 1 67.69 16 GLN B O 1
ATOM 2451 N N . THR B 1 17 ? -18.75 25.016 0.939 1 68.56 17 THR B N 1
ATOM 2452 C CA . THR B 1 17 ? -19.828 24.391 0.173 1 68.56 17 THR B CA 1
ATOM 2453 C C . THR B 1 17 ? -20.719 25.469 -0.457 1 68.56 17 THR B C 1
ATOM 2455 O O . THR B 1 17 ? -21.656 25.141 -1.195 1 68.56 17 THR B O 1
ATOM 2458 N N . SER B 1 18 ? -20.469 26.734 -0.091 1 76.25 18 SER B N 1
ATOM 2459 C CA . SER B 1 18 ? -21.312 27.781 -0.646 1 76.25 18 SER B CA 1
A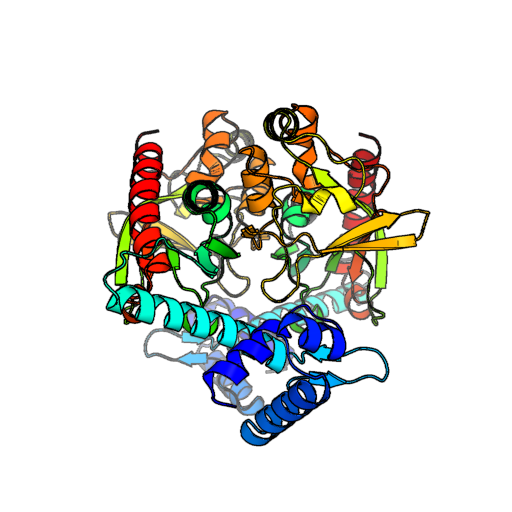TOM 2460 C C . SER B 1 18 ? -20.516 29.062 -0.891 1 76.25 18 SER B C 1
ATOM 2462 O O . SER B 1 18 ? -19.516 29.312 -0.223 1 76.25 18 SER B O 1
ATOM 2464 N N . PHE B 1 19 ? -21.016 29.844 -1.814 1 79.44 19 PHE B N 1
ATOM 2465 C CA . PHE B 1 19 ? -20.375 31.109 -2.123 1 79.44 19 PHE B CA 1
ATOM 2466 C C . PHE B 1 19 ? -20.547 32.094 -0.967 1 79.44 19 PHE B C 1
ATOM 2468 O O . PHE B 1 19 ? -19.656 32.906 -0.694 1 79.44 19 PHE B O 1
ATOM 2475 N N . THR B 1 20 ? -21.641 31.891 -0.349 1 78 20 THR B N 1
ATOM 2476 C CA . THR B 1 20 ? -21.875 32.75 0.806 1 78 20 THR B CA 1
ATOM 2477 C C . THR B 1 20 ? -20.875 32.438 1.918 1 78 20 THR B C 1
ATOM 2479 O O . THR B 1 20 ? -20.391 33.375 2.588 1 78 20 THR B O 1
ATOM 2482 N N . GLY B 1 21 ? -20.672 31.219 2.072 1 77.62 21 GLY B N 1
ATOM 2483 C CA . GLY B 1 21 ? -19.688 30.812 3.062 1 77.62 21 GLY B CA 1
ATOM 2484 C C . GLY B 1 21 ? -18.281 31.344 2.762 1 77.62 21 GLY B C 1
ATOM 2485 O O . GLY B 1 21 ? -17.578 31.797 3.666 1 77.62 21 GLY B O 1
ATOM 2486 N N . VAL B 1 22 ? -18.016 31.312 1.57 1 76.75 22 VAL B N 1
ATOM 2487 C CA . VAL B 1 22 ? -16.703 31.797 1.138 1 76.75 22 VAL B CA 1
ATOM 2488 C C . VAL B 1 22 ? -16.625 33.312 1.329 1 76.75 22 VAL B C 1
ATOM 2490 O O . VAL B 1 22 ? -15.625 33.812 1.828 1 76.75 22 VAL B O 1
ATOM 2493 N N . ALA B 1 23 ? -17.625 33.969 0.955 1 81.56 23 ALA B N 1
ATOM 2494 C CA . ALA B 1 23 ? -17.688 35.406 1.071 1 81.56 23 ALA B CA 1
ATOM 2495 C C . ALA B 1 23 ? -17.453 35.875 2.514 1 81.56 23 ALA B C 1
ATOM 2497 O O . ALA B 1 23 ? -16.688 36.781 2.775 1 81.56 23 ALA B O 1
ATOM 2498 N N . ARG B 1 24 ? -18.078 35.219 3.348 1 78.38 24 ARG B N 1
ATOM 2499 C CA . ARG B 1 24 ? -17.938 35.5 4.77 1 78.38 24 ARG B CA 1
ATOM 2500 C C . ARG B 1 24 ? -16.516 35.25 5.238 1 78.38 24 ARG B C 1
ATOM 2502 O O . ARG B 1 24 ? -15.961 36.062 6 1 78.38 24 ARG B O 1
ATOM 2509 N N . HIS B 1 25 ? -15.984 34.312 4.695 1 75.88 25 HIS B N 1
ATOM 2510 C CA . HIS B 1 25 ? -14.648 33.875 5.129 1 75.88 25 HIS B CA 1
ATOM 2511 C C . HIS B 1 25 ? -13.586 34.875 4.637 1 75.88 25 HIS B C 1
ATOM 2513 O O . HIS B 1 25 ? -12.625 35.156 5.359 1 75.88 25 HIS B O 1
ATOM 2519 N N . VAL B 1 26 ? -13.773 35.375 3.49 1 76.62 26 VAL B N 1
ATOM 2520 C CA . VAL B 1 26 ? -12.734 36.219 2.895 1 76.62 26 VAL B CA 1
ATOM 2521 C C . VAL B 1 26 ? -13.086 37.688 3.051 1 76.62 26 VAL B C 1
ATOM 2523 O O . VAL B 1 26 ? -12.305 38.562 2.672 1 76.62 26 VAL B O 1
ATOM 2526 N N . GLY B 1 27 ? -14.219 37.938 3.609 1 80.5 27 GLY B N 1
ATOM 2527 C CA . GLY B 1 27 ? -14.633 39.312 3.863 1 80.5 27 GLY B CA 1
ATOM 2528 C C . GLY B 1 27 ? -15.062 40.062 2.609 1 80.5 27 GLY B C 1
ATOM 2529 O O . GLY B 1 27 ? -14.758 41.219 2.439 1 80.5 27 GLY B O 1
ATOM 2530 N N . LEU B 1 28 ? -15.578 39.375 1.77 1 83.38 28 LEU B N 1
ATOM 2531 C CA . LEU B 1 28 ? -16.094 39.969 0.531 1 83.38 28 LEU B CA 1
ATOM 2532 C C . LEU B 1 28 ? -17.578 39.688 0.378 1 83.38 28 LEU B C 1
ATOM 2534 O O . LEU B 1 28 ? -18.156 38.906 1.126 1 83.38 28 LEU B O 1
ATOM 2538 N N . SER B 1 29 ? -18.234 40.469 -0.429 1 87.12 29 SER B N 1
ATOM 2539 C CA . SER B 1 29 ? -19.641 40.188 -0.735 1 87.12 29 SER B CA 1
ATOM 2540 C C . SER B 1 29 ? -19.781 38.969 -1.623 1 87.12 29 SER B C 1
ATOM 2542 O O . SER B 1 29 ? -18.875 38.656 -2.4 1 87.12 29 SER B O 1
ATOM 2544 N N . THR B 1 30 ? -20.875 38.344 -1.472 1 87 30 THR B N 1
ATOM 2545 C CA . THR B 1 30 ? -21.172 37.156 -2.299 1 87 30 THR B CA 1
ATOM 2546 C C . THR B 1 30 ? -21.141 37.531 -3.779 1 87 30 THR B C 1
ATOM 2548 O O . THR B 1 30 ? -20.688 36.75 -4.613 1 87 30 THR B O 1
ATOM 2551 N N . ALA B 1 31 ? -21.578 38.688 -4.059 1 88.38 31 ALA B N 1
ATOM 2552 C CA . ALA B 1 31 ? -21.578 39.156 -5.438 1 88.38 31 ALA B CA 1
ATOM 2553 C C . ALA B 1 31 ? -20.141 39.281 -5.969 1 88.38 31 ALA B C 1
ATOM 2555 O O . ALA B 1 31 ? -19.875 38.938 -7.113 1 88.38 31 ALA B O 1
ATOM 2556 N N . THR B 1 32 ? -19.328 39.781 -5.133 1 86.5 32 THR B N 1
ATOM 2557 C CA . THR B 1 32 ? -17.922 39.938 -5.516 1 86.5 32 THR B CA 1
ATOM 2558 C C . THR B 1 32 ? -17.266 38.594 -5.742 1 86.5 32 THR B C 1
ATOM 2560 O O . THR B 1 32 ? -16.516 38.406 -6.707 1 86.5 32 THR B O 1
ATOM 2563 N N . VAL B 1 33 ? -17.578 37.656 -4.883 1 87.12 33 VAL B N 1
ATOM 2564 C CA . VAL B 1 33 ? -17.016 36.312 -4.988 1 87.12 33 VAL B CA 1
ATOM 2565 C C . VAL B 1 33 ? -17.5 35.656 -6.277 1 87.12 33 VAL B C 1
ATOM 2567 O O . VAL B 1 33 ? -16.703 35.062 -7.016 1 87.12 33 VAL B O 1
ATOM 2570 N N . THR B 1 34 ? -18.734 35.781 -6.559 1 86 34 THR B N 1
ATOM 2571 C CA . THR B 1 34 ? -19.328 35.188 -7.75 1 86 34 THR B CA 1
ATOM 2572 C C . THR B 1 34 ? -18.719 35.75 -9.016 1 86 34 THR B C 1
ATOM 2574 O O . THR B 1 34 ? -18.375 35.031 -9.945 1 86 34 THR B O 1
ATOM 2577 N N . ARG B 1 35 ? -18.562 37 -8.969 1 86.12 35 ARG B N 1
ATOM 2578 C CA . ARG B 1 35 ? -18 37.688 -10.133 1 86.12 35 ARG B CA 1
ATOM 2579 C C . ARG B 1 35 ? -16.547 37.281 -10.328 1 86.12 35 ARG B C 1
ATOM 2581 O O . ARG B 1 35 ? -16.094 37.094 -11.469 1 86.12 35 ARG B O 1
ATOM 2588 N N . ALA B 1 36 ? -15.898 37.25 -9.242 1 86.38 36 ALA B N 1
ATOM 2589 C CA . ALA B 1 36 ? -14.477 36.906 -9.305 1 86.38 36 ALA B CA 1
ATOM 2590 C C . ALA B 1 36 ? -14.281 35.5 -9.891 1 86.38 36 ALA B C 1
ATOM 2592 O O . ALA B 1 36 ? -13.398 35.281 -10.727 1 86.38 36 ALA B O 1
ATOM 2593 N N . VAL B 1 37 ? -15.102 34.594 -9.461 1 87.38 37 VAL B N 1
ATOM 2594 C CA . VAL B 1 37 ? -15.023 33.219 -9.93 1 87.38 37 VAL B CA 1
ATOM 2595 C C . VAL B 1 37 ? -15.367 33.156 -11.414 1 87.38 37 VAL B C 1
ATOM 2597 O O . VAL B 1 37 ? -14.68 32.5 -12.195 1 87.38 37 VAL B O 1
ATOM 2600 N N . ALA B 1 38 ? -16.375 33.875 -11.758 1 86.38 38 ALA B N 1
ATOM 2601 C CA . ALA B 1 38 ? -16.797 33.938 -13.156 1 86.38 38 ALA B CA 1
ATOM 2602 C C . ALA B 1 38 ? -15.688 34.531 -14.031 1 86.38 38 ALA B C 1
ATOM 2604 O O . ALA B 1 38 ? -15.422 34 -15.125 1 86.38 38 ALA B O 1
ATOM 2605 N N . SER B 1 39 ? -15.156 35.531 -13.57 1 84.94 39 SER B N 1
ATOM 2606 C CA . SER B 1 39 ? -14.07 36.188 -14.297 1 84.94 39 SER B CA 1
ATOM 2607 C C . SER B 1 39 ? -12.883 35.25 -14.477 1 84.94 39 SER B C 1
ATOM 2609 O O . SER B 1 39 ? -12.297 35.188 -15.555 1 84.94 39 SER B O 1
ATOM 2611 N N . LEU B 1 40 ? -12.531 34.625 -13.438 1 85.06 40 LEU B N 1
ATOM 2612 C CA . LEU B 1 40 ? -11.414 33.688 -13.453 1 85.06 40 LEU B CA 1
ATOM 2613 C C . LEU B 1 40 ? -11.68 32.531 -14.43 1 85.06 40 LEU B C 1
ATOM 2615 O O . LEU B 1 40 ? -10.812 32.156 -15.219 1 85.06 40 LEU B O 1
ATOM 2619 N N . GLU B 1 41 ? -12.867 32 -14.367 1 87.75 41 GLU B N 1
ATOM 2620 C CA . GLU B 1 41 ? -13.25 30.922 -15.273 1 87.75 41 GLU B CA 1
ATOM 2621 C C . GLU B 1 41 ? -13.219 31.375 -16.719 1 87.75 41 GLU B C 1
ATOM 2623 O O . GLU B 1 41 ? -12.773 30.641 -17.609 1 87.75 41 GLU B O 1
ATOM 2628 N N . SER B 1 42 ? -13.68 32.562 -16.938 1 83.25 42 SER B N 1
ATOM 2629 C CA . SER B 1 42 ? -13.656 33.125 -18.266 1 83.25 42 SER B CA 1
ATOM 2630 C C . SER B 1 42 ? -12.227 33.312 -18.781 1 83.25 42 SER B C 1
ATOM 2632 O O . SER B 1 42 ? -11.938 33 -19.938 1 83.25 42 SER B O 1
ATOM 2634 N N . ARG B 1 43 ? -11.422 33.781 -17.953 1 81.38 43 ARG B N 1
ATOM 2635 C CA . ARG B 1 43 ? -10.031 34 -18.328 1 81.38 43 ARG B CA 1
ATOM 2636 C C . ARG B 1 43 ? -9.328 32.656 -18.625 1 81.38 43 ARG B C 1
ATOM 2638 O O . ARG B 1 43 ? -8.555 32.562 -19.578 1 81.38 43 ARG B O 1
ATOM 2645 N N . LEU B 1 44 ? -9.625 31.656 -17.797 1 80.56 44 LEU B N 1
ATOM 2646 C CA . LEU B 1 44 ? -8.969 30.375 -17.922 1 80.56 44 LEU B CA 1
ATOM 2647 C C . LEU B 1 44 ? -9.633 29.516 -19 1 80.56 44 LEU B C 1
ATOM 2649 O O . LEU B 1 44 ? -9.047 28.547 -19.484 1 80.56 44 LEU B O 1
ATOM 2653 N N . GLY B 1 45 ? -10.859 29.828 -19.297 1 85 45 GLY B N 1
ATOM 2654 C CA . GLY B 1 45 ? -11.602 29.109 -20.312 1 85 45 GLY B CA 1
ATOM 2655 C C . GLY B 1 45 ? -12.125 27.766 -19.844 1 85 45 GLY B C 1
ATOM 2656 O O . GLY B 1 45 ? -12.398 26.891 -20.656 1 85 45 GLY B O 1
ATOM 2657 N N . ILE B 1 46 ? -12.094 27.562 -18.562 1 84.5 46 ILE B N 1
ATOM 2658 C CA . ILE B 1 46 ? -12.586 26.312 -18 1 84.5 46 ILE B CA 1
ATOM 2659 C C . ILE B 1 46 ? -13.477 26.594 -16.797 1 84.5 46 ILE B C 1
ATOM 2661 O O . ILE B 1 46 ? -13.367 27.656 -16.172 1 84.5 46 ILE B O 1
ATOM 2665 N N . LEU B 1 47 ? -14.367 25.656 -16.516 1 87.31 47 LEU B N 1
ATOM 2666 C CA . LEU B 1 47 ? -15.203 25.75 -15.328 1 87.31 47 LEU B CA 1
ATOM 2667 C C . LEU B 1 47 ? -14.477 25.203 -14.109 1 87.31 47 LEU B C 1
ATOM 2669 O O . LEU B 1 47 ? -13.93 24.094 -14.156 1 87.31 47 LEU B O 1
ATOM 2673 N N . LEU B 1 48 ? -14.438 26.031 -13.109 1 87.69 48 LEU B N 1
ATOM 2674 C CA . LEU B 1 48 ? -13.766 25.625 -11.883 1 87.69 48 LEU B CA 1
ATOM 2675 C C . LEU B 1 48 ? -14.789 25.25 -10.805 1 87.69 48 LEU B C 1
ATOM 2677 O O . LEU B 1 48 ? -14.484 24.484 -9.891 1 87.69 48 LEU B O 1
ATOM 2681 N N . VAL B 1 49 ? -15.977 25.828 -10.945 1 87 49 VAL B N 1
ATOM 2682 C CA . VAL B 1 49 ? -17.016 25.625 -9.938 1 87 49 VAL B CA 1
ATOM 2683 C C . VAL B 1 49 ? -18.328 25.234 -10.609 1 87 49 VAL B C 1
ATOM 2685 O O . VAL B 1 49 ? -18.672 25.766 -11.672 1 87 49 VAL B O 1
ATOM 2688 N N . VAL B 1 50 ? -18.844 24.125 -10.047 1 82.69 50 VAL B N 1
ATOM 2689 C CA . VAL B 1 50 ? -20.188 23.766 -10.492 1 82.69 50 VAL B CA 1
ATOM 2690 C C . VAL B 1 50 ? -21.219 24.219 -9.445 1 82.69 50 VAL B C 1
ATOM 2692 O O . VAL B 1 50 ? -21.047 23.953 -8.258 1 82.69 50 VAL B O 1
ATOM 2695 N N . ARG B 1 51 ? -22.078 24.953 -9.977 1 72.94 51 ARG B N 1
ATOM 2696 C CA . ARG B 1 51 ? -23.062 25.562 -9.102 1 72.94 51 ARG B CA 1
ATOM 2697 C C . ARG B 1 51 ? -24.391 24.812 -9.172 1 72.94 51 ARG B C 1
ATOM 2699 O O . ARG B 1 51 ? -24.797 24.359 -10.25 1 72.94 51 ARG B O 1
ATOM 2706 N N . THR B 1 52 ? -24.781 24.281 -8.055 1 66.12 52 THR B N 1
ATOM 2707 C CA . THR B 1 52 ? -26.203 23.938 -7.938 1 66.12 52 THR B CA 1
ATOM 2708 C C . THR B 1 52 ? -26.938 24.969 -7.094 1 66.12 52 THR B C 1
ATOM 2710 O O . THR B 1 52 ? -26.344 25.938 -6.617 1 66.12 52 THR B O 1
ATOM 2713 N N . THR B 1 53 ? -28.297 24.984 -7.039 1 57.5 53 THR B N 1
ATOM 2714 C CA . THR B 1 53 ? -29.141 25.969 -6.367 1 57.5 53 THR B CA 1
ATOM 2715 C C . THR B 1 53 ? -28.688 26.172 -4.926 1 57.5 53 THR B C 1
ATOM 2717 O O . THR B 1 53 ? -28.734 27.297 -4.402 1 57.5 53 THR B O 1
ATOM 2720 N N . ARG B 1 54 ? -28.156 25.172 -4.254 1 61.31 54 ARG B N 1
ATOM 2721 C CA . ARG B 1 54 ? -27.906 25.312 -2.822 1 61.31 54 ARG B CA 1
ATOM 2722 C C . ARG B 1 54 ? -26.438 25.047 -2.492 1 61.31 54 ARG B C 1
ATOM 2724 O O . ARG B 1 54 ? -25.969 25.406 -1.411 1 61.31 54 ARG B O 1
ATOM 2731 N N . ASN B 1 55 ? -25.766 24.531 -3.461 1 72.88 55 ASN B N 1
ATOM 2732 C CA . ASN B 1 55 ? -24.422 24.109 -3.096 1 72.88 55 ASN B CA 1
ATOM 2733 C C . ASN B 1 55 ? -23.438 24.297 -4.246 1 72.88 55 ASN B C 1
ATOM 2735 O O . ASN B 1 55 ? -23.844 24.469 -5.395 1 72.88 55 ASN B O 1
ATOM 2739 N N . MET B 1 56 ? -22.234 24.719 -3.896 1 76.56 56 MET B N 1
ATOM 2740 C CA . MET B 1 56 ? -21.203 24.781 -4.914 1 76.56 56 MET B CA 1
ATOM 2741 C C . MET B 1 56 ? -20.172 23.656 -4.715 1 76.56 56 MET B C 1
ATOM 2743 O O . MET B 1 56 ? -19.938 23.234 -3.588 1 76.56 56 MET B O 1
ATOM 2747 N N . ARG B 1 57 ? -19.781 23.062 -5.828 1 80.5 57 ARG B N 1
ATOM 2748 C CA . ARG B 1 57 ? -18.688 22.094 -5.801 1 80.5 57 ARG B CA 1
ATOM 2749 C C . ARG B 1 57 ? -17.609 22.453 -6.809 1 80.5 57 ARG B C 1
ATOM 2751 O O . ARG B 1 57 ? -17.891 23 -7.875 1 80.5 57 ARG B O 1
ATOM 2758 N N . LEU B 1 58 ? -16.406 22.266 -6.363 1 82.19 58 LEU B N 1
ATOM 2759 C CA . LEU B 1 58 ? -15.297 22.469 -7.293 1 82.19 58 LEU B CA 1
ATOM 2760 C C . LEU B 1 58 ? -15.219 21.328 -8.305 1 82.19 58 LEU B C 1
ATOM 2762 O O . LEU B 1 58 ? -15.461 20.156 -7.953 1 82.19 58 LEU B O 1
ATOM 2766 N N . THR B 1 59 ? -14.992 21.719 -9.531 1 80.75 59 THR B N 1
ATOM 2767 C CA . THR B 1 59 ? -14.633 20.703 -10.516 1 80.75 59 THR B CA 1
ATOM 2768 C C . THR B 1 59 ? -13.273 20.094 -10.188 1 80.75 59 THR B C 1
ATOM 2770 O O . THR B 1 59 ? -12.586 20.547 -9.281 1 80.75 59 THR B O 1
ATOM 2773 N N . LYS B 1 60 ? -12.945 19 -10.898 1 77.19 60 LYS B N 1
ATOM 2774 C CA . LYS B 1 60 ? -11.609 18.422 -10.758 1 77.19 60 LYS B CA 1
ATOM 2775 C C . LYS B 1 60 ? -10.531 19.469 -11.039 1 77.19 60 LYS B C 1
ATOM 2777 O O . LYS B 1 60 ? -9.539 19.562 -10.312 1 77.19 60 LYS B O 1
ATOM 2782 N N . ALA B 1 61 ? -10.812 20.203 -12.008 1 79.31 61 ALA B N 1
ATOM 2783 C CA . ALA B 1 61 ? -9.906 21.297 -12.359 1 79.31 61 ALA B CA 1
ATOM 2784 C C . ALA B 1 61 ? -9.891 22.375 -11.273 1 79.31 61 ALA B C 1
ATOM 2786 O O . ALA B 1 61 ? -8.844 22.938 -10.969 1 79.31 61 ALA B O 1
ATOM 2787 N N . GLY B 1 62 ? -11.016 22.578 -10.742 1 81.44 62 GLY B N 1
ATOM 2788 C CA . GLY B 1 62 ? -11.117 23.547 -9.664 1 81.44 62 GLY B CA 1
ATOM 2789 C C . GLY B 1 62 ? -10.359 23.125 -8.422 1 81.44 62 GLY B C 1
ATOM 2790 O O . GLY B 1 62 ? -9.695 23.953 -7.785 1 81.44 62 GLY B O 1
ATOM 2791 N N . GLN B 1 63 ? -10.445 21.922 -8.156 1 78.56 63 GLN B N 1
ATOM 2792 C CA . GLN B 1 63 ? -9.734 21.391 -6.992 1 78.56 63 GLN B CA 1
ATOM 2793 C C . GLN B 1 63 ? -8.227 21.516 -7.168 1 78.56 63 GLN B C 1
ATOM 2795 O O . GLN B 1 63 ? -7.523 21.969 -6.262 1 78.56 63 GLN B O 1
ATOM 2800 N N . ARG B 1 64 ? -7.816 21.172 -8.266 1 74.69 64 ARG B N 1
ATOM 2801 C CA . ARG B 1 64 ? -6.395 21.297 -8.578 1 74.69 64 ARG B CA 1
ATOM 2802 C C . ARG B 1 64 ? -5.938 22.75 -8.523 1 74.69 64 ARG B C 1
ATOM 2804 O O . ARG B 1 64 ? -4.879 23.047 -7.969 1 74.69 64 ARG B O 1
ATOM 2811 N N . PHE B 1 65 ? -6.758 23.562 -9.094 1 80.12 65 PHE B N 1
ATOM 2812 C CA . PHE B 1 65 ? -6.414 24.984 -9.133 1 80.12 65 PHE B CA 1
ATOM 2813 C C . PHE B 1 65 ? -6.371 25.562 -7.727 1 80.12 65 PHE B C 1
ATOM 2815 O O . PHE B 1 65 ? -5.488 26.359 -7.41 1 80.12 65 PHE B O 1
ATOM 2822 N N . ALA B 1 66 ? -7.289 25.141 -6.93 1 81.06 66 ALA B N 1
ATOM 2823 C CA . ALA B 1 66 ? -7.309 25.625 -5.551 1 81.06 66 ALA B CA 1
ATOM 2824 C C . ALA B 1 66 ? -6.047 25.219 -4.805 1 81.06 66 ALA B C 1
ATOM 2826 O O . ALA B 1 66 ? -5.457 26.016 -4.074 1 81.06 66 ALA B O 1
ATOM 2827 N N . GLU B 1 67 ? -5.656 24.109 -5.043 1 73.31 67 GLU B N 1
ATOM 2828 C CA . GLU B 1 67 ? -4.434 23.609 -4.426 1 73.31 67 GLU B CA 1
ATOM 2829 C C . GLU B 1 67 ? -3.209 24.375 -4.922 1 73.31 67 GLU B C 1
ATOM 2831 O O . GLU B 1 67 ? -2.33 24.734 -4.133 1 73.31 67 GLU B O 1
ATOM 2836 N N . ASP B 1 68 ? -3.223 24.578 -6.145 1 74.12 68 ASP B N 1
ATOM 2837 C CA . ASP B 1 68 ? -2.137 25.359 -6.73 1 74.12 68 ASP B CA 1
ATOM 2838 C C . ASP B 1 68 ? -2.104 26.766 -6.152 1 74.12 68 ASP B C 1
ATOM 2840 O O . ASP B 1 68 ? -1.031 27.297 -5.852 1 74.12 68 ASP B O 1
ATOM 2844 N N . CYS B 1 69 ? -3.275 27.297 -6.051 1 78.44 69 CYS B N 1
ATOM 2845 C CA . CYS B 1 69 ? -3.359 28.641 -5.484 1 78.44 69 CYS B CA 1
ATOM 2846 C C . CYS B 1 69 ? -2.797 28.672 -4.066 1 78.44 69 CYS B C 1
ATOM 2848 O O . CYS B 1 69 ? -2.035 29.578 -3.717 1 78.44 69 CYS B O 1
ATOM 2850 N N . ARG B 1 70 ? -3.16 27.672 -3.354 1 74.31 70 ARG B N 1
ATOM 2851 C CA . ARG B 1 70 ? -2.67 27.594 -1.98 1 74.31 70 ARG B CA 1
ATOM 2852 C C . ARG B 1 70 ? -1.146 27.516 -1.948 1 74.31 70 ARG B C 1
ATOM 2854 O O . ARG B 1 70 ? -0.496 28.203 -1.167 1 74.31 70 ARG B O 1
ATOM 2861 N N . ARG B 1 71 ? -0.697 26.781 -2.764 1 70.38 71 ARG B N 1
ATOM 2862 C CA . ARG B 1 71 ? 0.75 26.594 -2.846 1 70.38 71 ARG B CA 1
ATOM 2863 C C . ARG B 1 71 ? 1.44 27.891 -3.248 1 70.38 71 ARG B C 1
ATOM 2865 O O . ARG B 1 71 ? 2.43 28.297 -2.631 1 70.38 71 ARG B O 1
ATOM 2872 N N . LEU B 1 72 ? 0.903 28.5 -4.227 1 67.88 72 LEU B N 1
ATOM 2873 C CA . LEU B 1 72 ? 1.502 29.719 -4.754 1 67.88 72 LEU B CA 1
ATOM 2874 C C . LEU B 1 72 ? 1.443 30.844 -3.727 1 67.88 72 LEU B C 1
ATOM 2876 O O . LEU B 1 72 ? 2.398 31.609 -3.584 1 67.88 72 LEU B O 1
ATOM 2880 N N . LEU B 1 73 ? 0.348 30.906 -3.088 1 72.62 73 LEU B N 1
ATOM 2881 C CA . LEU B 1 73 ? 0.212 31.938 -2.066 1 72.62 73 LEU B CA 1
ATOM 2882 C C . LEU B 1 73 ? 1.2 31.719 -0.927 1 72.62 73 LEU B C 1
ATOM 2884 O O . LEU B 1 73 ? 1.773 32.656 -0.395 1 72.62 73 LEU B O 1
ATOM 2888 N N . ALA B 1 74 ? 1.343 30.516 -0.607 1 69.81 74 ALA B N 1
ATOM 2889 C CA . ALA B 1 74 ? 2.322 30.156 0.42 1 69.81 74 ALA B CA 1
ATOM 2890 C C . ALA B 1 74 ? 3.736 30.516 -0.028 1 69.81 74 ALA B C 1
ATOM 2892 O O . ALA B 1 74 ? 4.52 31.078 0.744 1 69.81 74 ALA B O 1
ATOM 2893 N N . ASP B 1 75 ? 3.998 30.25 -1.225 1 64.88 75 ASP B N 1
ATOM 2894 C CA . ASP B 1 75 ? 5.301 30.562 -1.797 1 64.88 75 ASP B CA 1
ATOM 2895 C C . ASP B 1 75 ? 5.539 32.062 -1.789 1 64.88 75 ASP B C 1
ATOM 2897 O O . ASP B 1 75 ? 6.648 32.531 -1.489 1 64.88 75 ASP B O 1
ATOM 2901 N N . LEU B 1 76 ? 4.492 32.781 -2.143 1 65.12 76 LEU B N 1
ATOM 2902 C CA . LEU B 1 76 ? 4.574 34.25 -2.15 1 65.12 76 LEU B CA 1
ATOM 2903 C C . LEU B 1 76 ? 4.855 34.781 -0.749 1 65.12 76 LEU B C 1
ATOM 2905 O O . LEU B 1 76 ? 5.727 35.625 -0.569 1 65.12 76 LEU B O 1
ATOM 2909 N N . SER B 1 77 ? 4.062 34.281 0.138 1 67.62 77 SER B N 1
ATOM 2910 C CA . SER B 1 77 ? 4.258 34.688 1.523 1 67.62 77 SER B CA 1
ATOM 2911 C C . SER B 1 77 ? 5.688 34.406 1.984 1 67.62 77 SER B C 1
ATOM 2913 O O . SER B 1 77 ? 6.301 35.25 2.652 1 67.62 77 SER B O 1
ATOM 2915 N N . GLU B 1 78 ? 6.184 33.375 1.572 1 64.75 78 GLU B N 1
ATOM 2916 C CA . GLU B 1 78 ? 7.547 33 1.93 1 64.75 78 GLU B CA 1
ATOM 2917 C C . GLU B 1 78 ? 8.57 33.938 1.293 1 64.75 78 GLU B C 1
ATOM 2919 O O . GLU B 1 78 ? 9.547 34.312 1.936 1 64.75 78 GLU B O 1
ATOM 2924 N N . ALA B 1 79 ? 8.336 34.219 0.126 1 61.16 79 ALA B N 1
ATOM 2925 C CA . ALA B 1 79 ? 9.227 35.125 -0.58 1 61.16 79 ALA B CA 1
ATOM 2926 C C . ALA B 1 79 ? 9.227 36.5 0.081 1 61.16 79 ALA B C 1
ATOM 2928 O O . ALA B 1 79 ? 10.281 37.125 0.228 1 61.16 79 ALA B O 1
ATOM 2929 N N . GLU B 1 80 ? 8.062 36.844 0.379 1 63.84 80 GLU B N 1
ATOM 2930 C CA . GLU B 1 80 ? 7.938 38.156 1.042 1 63.84 80 GLU B CA 1
ATOM 2931 C C . GLU B 1 80 ? 8.641 38.156 2.396 1 63.84 80 GLU B C 1
ATOM 2933 O O . GLU B 1 80 ? 9.328 39.094 2.748 1 63.84 80 GLU B O 1
ATOM 2938 N N . ASN B 1 81 ? 8.422 37.062 3.025 1 62.94 81 ASN B N 1
ATOM 2939 C CA . ASN B 1 81 ? 9.07 36.906 4.324 1 62.94 81 ASN B CA 1
ATOM 2940 C C . ASN B 1 81 ? 10.586 36.844 4.191 1 62.94 81 ASN B C 1
ATOM 2942 O O . ASN B 1 81 ? 11.312 37.469 4.98 1 62.94 81 ASN B O 1
ATOM 2946 N N . ALA B 1 82 ? 11.008 36.125 3.271 1 59.62 82 ALA B N 1
ATOM 2947 C CA . ALA B 1 82 ? 12.438 36.031 3.008 1 59.62 82 ALA B CA 1
ATOM 2948 C C . ALA B 1 82 ? 13.023 37.406 2.674 1 59.62 82 ALA B C 1
ATOM 2950 O O . ALA B 1 82 ? 14.102 37.75 3.16 1 59.62 82 ALA B O 1
ATOM 2951 N N . ALA B 1 83 ? 12.344 38.062 1.912 1 57.94 83 ALA B N 1
ATOM 2952 C CA . ALA B 1 83 ? 12.773 39.406 1.524 1 57.94 83 ALA B CA 1
ATOM 2953 C C . ALA B 1 83 ? 12.828 40.312 2.732 1 57.94 83 ALA B C 1
ATOM 2955 O O . ALA B 1 83 ? 13.688 41.219 2.812 1 57.94 83 ALA B O 1
ATOM 2956 N N . ALA B 1 84 ? 11.898 40.031 3.516 1 57.56 84 ALA B N 1
ATOM 2957 C CA . ALA B 1 84 ? 11.844 40.906 4.699 1 57.56 84 ALA B CA 1
ATOM 2958 C C . ALA B 1 84 ? 12.906 40.5 5.719 1 57.56 84 ALA B C 1
ATOM 2960 O O . ALA B 1 84 ? 13.07 41.156 6.75 1 57.56 84 ALA B O 1
ATOM 2961 N N . GLY B 1 85 ? 13.844 39.562 5.391 1 56.81 85 GLY B N 1
ATOM 2962 C CA . GLY B 1 85 ? 14.906 39.125 6.27 1 56.81 85 GLY B CA 1
ATOM 2963 C C . GLY B 1 85 ? 14.406 38.312 7.441 1 56.81 85 GLY B C 1
ATOM 2964 O O . GLY B 1 85 ? 15.125 38.094 8.422 1 56.81 85 GLY B O 1
ATOM 2965 N N . VAL B 1 86 ? 13.242 38.219 7.59 1 51.69 86 VAL B N 1
ATOM 2966 C CA . VAL B 1 86 ? 12.648 37.469 8.688 1 51.69 86 VAL B CA 1
ATOM 2967 C C . VAL B 1 86 ? 12.773 35.969 8.406 1 51.69 86 VAL B C 1
ATOM 2969 O O . VAL B 1 86 ? 12.344 35.469 7.355 1 51.69 86 VAL B O 1
ATOM 2972 N N . HIS B 1 87 ? 13.922 35.438 8.867 1 56.81 87 HIS B N 1
ATOM 2973 C CA . HIS B 1 87 ? 13.969 33.969 8.82 1 56.81 87 HIS B CA 1
ATOM 2974 C C . HIS B 1 87 ? 12.641 33.375 9.266 1 56.81 87 HIS B C 1
ATOM 2976 O O . HIS B 1 87 ? 12.391 33.219 10.461 1 56.81 87 HIS B O 1
ATOM 2982 N N . ALA B 1 88 ? 11.695 33.531 8.461 1 63.44 88 ALA B N 1
ATOM 2983 C CA . ALA B 1 88 ? 10.328 33.156 8.805 1 63.44 88 ALA B CA 1
ATOM 2984 C C . ALA B 1 88 ? 10.242 31.656 9.109 1 63.44 88 ALA B C 1
ATOM 2986 O O . ALA B 1 88 ? 10.938 30.844 8.477 1 63.44 88 ALA B O 1
ATOM 2987 N N . LEU B 1 89 ? 9.766 31.469 10.352 1 78.31 89 LEU B N 1
ATOM 2988 C CA . LEU B 1 89 ? 9.445 30.094 10.711 1 78.31 89 LEU B CA 1
ATOM 2989 C C . LEU B 1 89 ? 8.664 29.406 9.594 1 78.31 89 LEU B C 1
ATOM 2991 O O . LEU B 1 89 ? 7.828 30.031 8.938 1 78.31 89 LEU B O 1
ATOM 2995 N N . PRO B 1 90 ? 9.078 28.172 9.242 1 85.12 90 PRO B N 1
ATOM 2996 C CA . PRO B 1 90 ? 8.352 27.422 8.211 1 85.12 90 PRO B CA 1
ATOM 2997 C C . PRO B 1 90 ? 6.84 27.438 8.422 1 85.12 90 PRO B C 1
ATOM 2999 O O . PRO B 1 90 ? 6.371 27.375 9.562 1 85.12 90 PRO B O 1
ATOM 3002 N N . ALA B 1 91 ? 6.191 27.703 7.387 1 84.44 91 ALA B N 1
ATOM 3003 C CA . ALA B 1 91 ? 4.73 27.672 7.426 1 84.44 91 ALA B CA 1
ATOM 3004 C C . ALA B 1 91 ? 4.152 27.219 6.09 1 84.44 91 ALA B C 1
ATOM 3006 O O . ALA B 1 91 ? 4.832 27.266 5.062 1 84.44 91 ALA B O 1
ATOM 3007 N N . GLY B 1 92 ? 2.879 26.672 6.188 1 85.56 92 GLY B N 1
ATOM 3008 C CA . GLY B 1 92 ? 2.195 26.25 4.977 1 85.56 92 GLY B CA 1
ATOM 3009 C C . GLY B 1 92 ? 2.186 24.75 4.789 1 85.56 92 GLY B C 1
ATOM 3010 O O . GLY B 1 92 ? 2.445 24 5.734 1 85.56 92 GLY B O 1
ATOM 3011 N N . THR B 1 93 ? 1.838 24.344 3.521 1 87.5 93 THR B N 1
ATOM 3012 C CA . THR B 1 93 ? 1.672 22.906 3.26 1 87.5 93 THR B CA 1
ATOM 3013 C C . THR B 1 93 ? 2.9 22.344 2.555 1 87.5 93 THR B C 1
ATOM 3015 O O . THR B 1 93 ? 3.391 22.922 1.585 1 87.5 93 THR B O 1
ATOM 3018 N N . LEU B 1 94 ? 3.352 21.328 3.107 1 91.75 94 LEU B N 1
ATOM 3019 C CA . LEU B 1 94 ? 4.453 20.562 2.527 1 91.75 94 LEU B CA 1
ATOM 3020 C C . LEU B 1 94 ? 3.957 19.234 1.975 1 91.75 94 LEU B C 1
ATOM 3022 O O . LEU B 1 94 ? 3.275 18.484 2.674 1 91.75 94 LEU B O 1
ATOM 3026 N N . THR B 1 95 ? 4.25 18.938 0.715 1 92.12 95 THR B N 1
ATOM 3027 C CA . THR B 1 95 ? 3.906 17.641 0.11 1 92.12 95 THR B CA 1
ATOM 3028 C C . THR B 1 95 ? 5.145 16.766 -0.025 1 92.12 95 THR B C 1
ATOM 3030 O O . THR B 1 95 ? 6.125 17.156 -0.659 1 92.12 95 THR B O 1
ATOM 3033 N N . VAL B 1 96 ? 5.031 15.586 0.563 1 95.38 96 VAL B N 1
ATOM 3034 C CA . VAL B 1 96 ? 6.152 14.656 0.607 1 95.38 96 VAL B CA 1
ATOM 3035 C C . VAL B 1 96 ? 5.742 13.32 -0.011 1 95.38 96 VAL B C 1
ATOM 3037 O O . VAL B 1 96 ? 4.598 12.891 0.135 1 95.38 96 VAL B O 1
ATOM 3040 N N . THR B 1 97 ? 6.676 12.672 -0.74 1 95 97 THR B N 1
ATOM 3041 C CA . THR B 1 97 ? 6.395 11.336 -1.234 1 95 97 THR B CA 1
ATOM 3042 C C . THR B 1 97 ? 7.52 10.375 -0.867 1 95 97 THR B C 1
ATOM 3044 O O . THR B 1 97 ? 8.664 10.789 -0.687 1 95 97 THR B O 1
ATOM 3047 N N . ALA B 1 98 ? 7.156 9.18 -0.63 1 95.69 98 ALA B N 1
ATOM 3048 C CA . ALA B 1 98 ? 8.078 8.102 -0.301 1 95.69 98 ALA B CA 1
ATOM 3049 C C . ALA B 1 98 ? 7.457 6.738 -0.599 1 95.69 98 ALA B C 1
ATOM 3051 O O . ALA B 1 98 ? 6.238 6.621 -0.735 1 95.69 98 ALA B O 1
ATOM 3052 N N . PRO B 1 99 ? 8.344 5.707 -0.755 1 92.88 99 PRO B N 1
ATOM 3053 C CA . PRO B 1 99 ? 7.77 4.363 -0.825 1 92.88 99 PRO B CA 1
ATOM 3054 C C . PRO B 1 99 ? 6.891 4.035 0.381 1 92.88 99 PRO B C 1
ATOM 3056 O O . PRO B 1 99 ? 7.211 4.43 1.506 1 92.88 99 PRO B O 1
ATOM 3059 N N . GLN B 1 100 ? 5.91 3.289 0.176 1 90.12 100 GLN B N 1
ATOM 3060 C CA . GLN B 1 100 ? 4.828 3.127 1.141 1 90.12 100 GLN B CA 1
ATOM 3061 C C . GLN B 1 100 ? 5.359 2.666 2.494 1 90.12 100 GLN B C 1
ATOM 3063 O O . GLN B 1 100 ? 5.207 3.365 3.498 1 90.12 100 GLN B O 1
ATOM 3068 N N . MET B 1 101 ? 5.992 1.567 2.535 1 91.06 101 MET B N 1
ATOM 3069 C CA . MET B 1 101 ? 6.422 1.004 3.812 1 91.06 101 MET B CA 1
ATOM 3070 C C . MET B 1 101 ? 7.602 1.781 4.383 1 91.06 101 MET B C 1
ATOM 3072 O O . MET B 1 101 ? 7.707 1.957 5.598 1 91.06 101 MET B O 1
ATOM 3076 N N . PHE B 1 102 ? 8.516 2.225 3.543 1 94.12 102 PHE B N 1
ATOM 3077 C CA . PHE B 1 102 ? 9.602 3.07 4.023 1 94.12 102 PHE B CA 1
ATOM 3078 C C . PHE B 1 102 ? 9.055 4.359 4.625 1 94.12 102 PHE B C 1
ATOM 3080 O O . PHE B 1 102 ? 9.539 4.82 5.664 1 94.12 102 PHE B O 1
ATOM 3087 N N . GLY B 1 103 ? 8.117 4.883 3.92 1 96.06 103 GLY B N 1
ATOM 3088 C CA . GLY B 1 103 ? 7.426 6.062 4.422 1 96.06 103 GLY B CA 1
ATOM 3089 C C . GLY B 1 103 ? 6.781 5.844 5.777 1 96.06 103 GLY B C 1
ATOM 3090 O O . GLY B 1 103 ? 6.875 6.699 6.66 1 96.06 103 GLY B O 1
ATOM 3091 N N . ALA B 1 104 ? 6.148 4.73 5.93 1 93.62 104 ALA B N 1
ATOM 3092 C CA . ALA B 1 104 ? 5.445 4.43 7.176 1 93.62 104 ALA B CA 1
ATOM 3093 C C . ALA B 1 104 ? 6.43 4.227 8.328 1 93.62 104 ALA B C 1
ATOM 3095 O O . ALA B 1 104 ? 6.207 4.719 9.438 1 93.62 104 ALA B O 1
ATOM 3096 N N . LEU B 1 105 ? 7.531 3.639 8.062 1 92.31 105 LEU B N 1
ATOM 3097 C CA . LEU B 1 105 ? 8.414 3.189 9.133 1 92.31 105 LEU B CA 1
ATOM 3098 C C . LEU B 1 105 ? 9.477 4.238 9.438 1 92.31 105 LEU B C 1
ATOM 3100 O O . LEU B 1 105 ? 9.867 4.418 10.594 1 92.31 105 LEU B O 1
ATOM 3104 N N . HIS B 1 106 ? 9.898 4.918 8.391 1 94.94 106 HIS B N 1
ATOM 3105 C CA . HIS B 1 106 ? 11.078 5.758 8.586 1 94.94 106 HIS B CA 1
ATOM 3106 C C . HIS B 1 106 ? 10.75 7.23 8.359 1 94.94 106 HIS B C 1
ATOM 3108 O O . HIS B 1 106 ? 11.32 8.109 9 1 94.94 106 HIS B O 1
ATOM 3114 N N . VAL B 1 107 ? 9.836 7.516 7.492 1 97.56 107 VAL B N 1
ATOM 3115 C CA . VAL B 1 107 ? 9.57 8.906 7.125 1 97.56 107 VAL B CA 1
ATOM 3116 C C . VAL B 1 107 ? 8.508 9.492 8.055 1 97.56 107 VAL B C 1
ATOM 3118 O O . VAL B 1 107 ? 8.625 10.641 8.492 1 97.56 107 VAL B O 1
ATOM 3121 N N . THR B 1 108 ? 7.5 8.75 8.367 1 96.88 108 THR B N 1
ATOM 3122 C CA . THR B 1 108 ? 6.387 9.227 9.188 1 96.88 108 THR B CA 1
ATOM 3123 C C . THR B 1 108 ? 6.887 9.734 10.539 1 96.88 108 THR B C 1
ATOM 3125 O O . THR B 1 108 ? 6.488 10.812 10.984 1 96.88 108 THR B O 1
ATOM 3128 N N . PRO B 1 109 ? 7.809 9.047 11.172 1 96.12 109 PRO B N 1
ATOM 3129 C CA . PRO B 1 109 ? 8.344 9.594 12.422 1 96.12 109 PRO B CA 1
ATOM 3130 C C . PRO B 1 109 ? 9.016 10.953 12.242 1 96.12 109 PRO B C 1
ATOM 3132 O O . PRO B 1 109 ? 8.953 11.805 13.133 1 96.12 109 PRO B O 1
ATOM 3135 N N . VAL B 1 110 ? 9.617 11.109 11.133 1 97.25 110 VAL B N 1
ATOM 3136 C CA . VAL B 1 110 ? 10.266 12.383 10.828 1 97.25 110 VAL B CA 1
ATOM 3137 C C . VAL B 1 110 ? 9.211 13.461 10.625 1 97.25 110 VAL B C 1
ATOM 3139 O O . VAL B 1 110 ? 9.359 14.586 11.117 1 97.25 110 VAL B O 1
ATOM 3142 N N . LEU B 1 111 ? 8.156 13.148 9.93 1 97.62 111 LEU B N 1
ATOM 3143 C CA . LEU B 1 111 ? 7.07 14.086 9.664 1 97.62 111 LEU B CA 1
ATOM 3144 C C . LEU B 1 111 ? 6.434 14.555 10.969 1 97.62 111 LEU B C 1
ATOM 3146 O O . LEU B 1 111 ? 6.207 15.75 11.156 1 97.62 111 LEU B O 1
ATOM 3150 N N . THR B 1 112 ? 6.141 13.594 11.844 1 96.75 112 THR B N 1
ATOM 3151 C CA . THR B 1 112 ? 5.445 13.922 13.078 1 96.75 112 THR B CA 1
ATOM 3152 C C . THR B 1 112 ? 6.32 14.789 13.977 1 96.75 112 THR B C 1
ATOM 3154 O O . THR B 1 112 ? 5.832 15.742 14.594 1 96.75 112 THR B O 1
ATOM 3157 N N . ARG B 1 113 ? 7.582 14.523 14.023 1 95.69 113 ARG B N 1
ATOM 3158 C CA . ARG B 1 113 ? 8.5 15.344 14.805 1 95.69 113 ARG B CA 1
ATOM 3159 C C . ARG B 1 113 ? 8.602 16.75 14.227 1 95.69 113 ARG B C 1
ATOM 3161 O O . ARG B 1 113 ? 8.617 17.734 14.969 1 95.69 113 ARG B O 1
ATOM 3168 N N . PHE B 1 114 ? 8.734 16.828 12.922 1 96.94 114 PHE B N 1
ATOM 3169 C CA . PHE B 1 114 ? 8.828 18.125 12.258 1 96.94 114 PHE B CA 1
ATOM 3170 C C . PHE B 1 114 ? 7.582 18.953 12.539 1 96.94 114 PHE B C 1
ATOM 3172 O O . PHE B 1 114 ? 7.684 20.156 12.828 1 96.94 114 PHE B O 1
ATOM 3179 N N . LEU B 1 115 ? 6.418 18.344 12.461 1 95.56 115 LEU B N 1
ATOM 3180 C CA . LEU B 1 115 ? 5.152 19.031 12.695 1 95.56 115 LEU B CA 1
ATOM 3181 C C . LEU B 1 115 ? 5.043 19.5 14.141 1 95.56 115 LEU B C 1
ATOM 3183 O O . LEU B 1 115 ? 4.41 20.531 14.414 1 95.56 115 LEU B O 1
ATOM 3187 N N . SER B 1 116 ? 5.578 18.734 15.016 1 93.06 116 SER B N 1
ATOM 3188 C CA . SER B 1 116 ? 5.586 19.141 16.422 1 93.06 116 SER B CA 1
ATOM 3189 C C . SER B 1 116 ? 6.457 20.375 16.625 1 93.06 116 SER B C 1
ATOM 3191 O O . SER B 1 116 ? 6.145 21.219 17.469 1 93.06 116 SER B O 1
ATOM 3193 N N . GLU B 1 117 ? 7.531 20.469 15.867 1 91.88 117 GLU B N 1
ATOM 3194 C CA . GLU B 1 117 ? 8.461 21.594 15.969 1 91.88 117 GLU B CA 1
ATOM 3195 C C . GLU B 1 117 ? 7.91 22.828 15.258 1 91.88 117 GLU B C 1
ATOM 3197 O O . GLU B 1 117 ? 8.18 23.953 15.672 1 91.88 117 GLU B O 1
ATOM 3202 N N . TYR B 1 118 ? 7.199 22.609 14.242 1 92.5 118 TYR B N 1
ATOM 3203 C CA . TYR B 1 118 ? 6.691 23.734 13.453 1 92.5 118 TYR B CA 1
ATOM 3204 C C . TYR B 1 118 ? 5.176 23.656 13.328 1 92.5 118 TYR B C 1
ATOM 3206 O O . TYR B 1 118 ? 4.648 23.203 12.312 1 92.5 118 TYR B O 1
ATOM 3214 N N . PRO B 1 119 ? 4.457 24.25 14.18 1 90.56 119 PRO B N 1
ATOM 3215 C CA . PRO B 1 119 ? 3 24.109 14.273 1 90.56 119 PRO B CA 1
ATOM 3216 C C . PRO B 1 119 ? 2.271 24.781 13.109 1 90.56 119 PRO B C 1
ATOM 3218 O O . PRO B 1 119 ? 1.083 24.531 12.898 1 90.56 119 PRO B O 1
ATOM 3221 N N . ALA B 1 120 ? 2.953 25.625 12.398 1 89.38 120 ALA B N 1
ATOM 3222 C CA . ALA B 1 120 ? 2.307 26.344 11.312 1 89.38 120 ALA B CA 1
ATOM 3223 C C . ALA B 1 120 ? 2.424 25.594 10 1 89.38 120 ALA B C 1
ATOM 3225 O O . ALA B 1 120 ? 1.958 26.062 8.953 1 89.38 120 ALA B O 1
ATOM 3226 N N . VAL B 1 121 ? 2.984 24.406 10.047 1 90.94 121 VAL B N 1
ATOM 3227 C CA . VAL B 1 121 ? 3.178 23.609 8.844 1 90.94 121 VAL B CA 1
ATOM 3228 C C . VAL B 1 121 ? 2.15 22.469 8.812 1 90.94 121 VAL B C 1
ATOM 3230 O O . VAL B 1 121 ? 1.864 21.859 9.844 1 90.94 121 VAL B O 1
ATOM 3233 N N . ASP B 1 122 ? 1.586 22.234 7.629 1 91.31 122 ASP B N 1
ATOM 3234 C CA . ASP B 1 122 ? 0.811 21.047 7.336 1 91.31 122 ASP B CA 1
ATOM 3235 C C . ASP B 1 122 ? 1.547 20.141 6.352 1 91.31 122 ASP B C 1
ATOM 3237 O O . ASP B 1 122 ? 2.283 20.625 5.488 1 91.31 122 ASP B O 1
ATOM 3241 N N . ILE B 1 123 ? 1.324 18.828 6.531 1 93.94 123 ILE B N 1
ATOM 3242 C CA . ILE B 1 123 ? 2.039 17.922 5.641 1 93.94 123 ILE B CA 1
ATOM 3243 C C . ILE B 1 123 ? 1.05 16.969 4.98 1 93.94 123 ILE B C 1
ATOM 3245 O O . ILE B 1 123 ? 0.187 16.391 5.648 1 93.94 123 ILE B O 1
ATOM 3249 N N . ARG B 1 124 ? 1.198 16.844 3.74 1 92.19 124 ARG B N 1
ATOM 3250 C CA . ARG B 1 124 ? 0.578 15.797 2.93 1 92.19 124 ARG B CA 1
ATOM 3251 C C . ARG B 1 124 ? 1.621 14.812 2.414 1 92.19 124 ARG B C 1
ATOM 3253 O O . ARG B 1 124 ? 2.502 15.18 1.636 1 92.19 124 ARG B O 1
ATOM 3260 N N . ALA B 1 125 ? 1.458 13.586 2.799 1 94.62 125 ALA B N 1
ATOM 3261 C CA . ALA B 1 125 ? 2.439 12.586 2.393 1 94.62 125 ALA B CA 1
ATOM 3262 C C . ALA B 1 125 ? 1.808 11.531 1.482 1 94.62 125 ALA B C 1
ATOM 3264 O O . ALA B 1 125 ? 0.851 10.859 1.871 1 94.62 125 ALA B O 1
ATOM 3265 N N . ILE B 1 126 ? 2.328 11.461 0.307 1 92.19 126 ILE B N 1
ATOM 3266 C CA . ILE B 1 126 ? 1.923 10.453 -0.672 1 92.19 126 ILE B CA 1
ATOM 3267 C C . ILE B 1 126 ? 2.85 9.242 -0.585 1 92.19 126 ILE B C 1
ATOM 3269 O O . ILE B 1 126 ? 3.938 9.242 -1.165 1 92.19 126 ILE B O 1
ATOM 3273 N N . LEU B 1 127 ? 2.332 8.211 0.062 1 92.19 127 LEU B N 1
ATOM 3274 C CA . LEU B 1 127 ? 3.139 7.02 0.306 1 92.19 127 LEU B CA 1
ATOM 3275 C C . LEU B 1 127 ? 2.684 5.867 -0.58 1 92.19 127 LEU B C 1
ATOM 3277 O O . LEU B 1 127 ? 1.75 5.141 -0.229 1 92.19 127 LEU B O 1
ATOM 3281 N N . VAL B 1 128 ? 3.395 5.68 -1.687 1 86.5 128 VAL B N 1
ATOM 3282 C CA . VAL B 1 128 ? 3.039 4.688 -2.695 1 86.5 128 VAL B CA 1
ATOM 3283 C C . VAL B 1 128 ? 4.305 4.062 -3.275 1 86.5 128 VAL B C 1
ATOM 3285 O O . VAL B 1 128 ? 5.379 4.668 -3.227 1 86.5 128 VAL B O 1
ATOM 3288 N N . ASP B 1 129 ? 4.125 2.883 -3.889 1 82 129 ASP B N 1
ATOM 3289 C CA . ASP B 1 129 ? 5.301 2.191 -4.41 1 82 129 ASP B CA 1
ATOM 3290 C C . ASP B 1 129 ? 5.551 2.557 -5.871 1 82 129 ASP B C 1
ATOM 3292 O O . ASP B 1 129 ? 6.609 2.25 -6.418 1 82 129 ASP B O 1
ATOM 3296 N N . ARG B 1 130 ? 4.684 3.258 -6.438 1 75.12 130 ARG B N 1
ATOM 3297 C CA . ARG B 1 130 ? 4.969 3.787 -7.77 1 75.12 130 ARG B CA 1
ATOM 3298 C C . ARG B 1 130 ? 5.777 5.078 -7.68 1 75.12 130 ARG B C 1
ATOM 3300 O O . ARG B 1 130 ? 5.699 5.801 -6.684 1 75.12 130 ARG B O 1
ATOM 3307 N N . VAL B 1 131 ? 6.543 5.297 -8.703 1 79.44 131 VAL B N 1
ATOM 3308 C CA . VAL B 1 131 ? 7.273 6.559 -8.734 1 79.44 131 VAL B CA 1
ATOM 3309 C C . VAL B 1 131 ? 6.332 7.695 -9.125 1 79.44 131 VAL B C 1
ATOM 3311 O O . VAL B 1 131 ? 5.703 7.652 -10.188 1 79.44 131 VAL B O 1
ATOM 3314 N N . VAL B 1 132 ? 6.266 8.617 -8.25 1 81.81 132 VAL B N 1
ATOM 3315 C CA . VAL B 1 132 ? 5.387 9.766 -8.438 1 81.81 132 VAL B CA 1
ATOM 3316 C C . VAL B 1 132 ? 6.176 10.93 -9.055 1 81.81 132 VAL B C 1
ATOM 3318 O O . VAL B 1 132 ? 7.289 11.219 -8.617 1 81.81 132 VAL B O 1
ATOM 3321 N N . SER B 1 133 ? 5.57 11.469 -10.086 1 82.5 133 SER B N 1
ATOM 3322 C CA . SER B 1 133 ? 6.18 12.664 -10.656 1 82.5 133 SER B CA 1
ATOM 3323 C C . SER B 1 133 ? 6.062 13.844 -9.695 1 82.5 133 SER B C 1
ATOM 3325 O O . SER B 1 133 ? 4.957 14.258 -9.344 1 82.5 133 SER B O 1
ATOM 3327 N N . MET B 1 134 ? 7.145 14.367 -9.383 1 84.12 134 MET B N 1
ATOM 3328 C CA . MET B 1 134 ? 7.145 15.461 -8.422 1 84.12 134 MET B CA 1
ATOM 3329 C C . MET B 1 134 ? 6.48 16.703 -9.008 1 84.12 134 MET B C 1
ATOM 3331 O O . MET B 1 134 ? 5.715 17.391 -8.32 1 84.12 134 MET B O 1
ATOM 3335 N N . LEU B 1 135 ? 6.801 16.953 -10.195 1 75.19 135 LEU B N 1
ATOM 3336 C CA . LEU B 1 135 ? 6.262 18.141 -10.844 1 75.19 135 LEU B CA 1
ATOM 3337 C C . LEU B 1 135 ? 4.758 18.016 -11.062 1 75.19 135 LEU B C 1
ATOM 3339 O O . LEU B 1 135 ? 3.996 18.906 -10.695 1 75.19 135 LEU B O 1
ATOM 3343 N N . ASP B 1 136 ? 4.398 16.859 -11.523 1 73.88 136 ASP B N 1
ATOM 3344 C CA . ASP B 1 136 ? 3.004 16.656 -11.898 1 73.88 136 ASP B CA 1
ATOM 3345 C C . ASP B 1 136 ? 2.109 16.594 -10.664 1 73.88 136 ASP B C 1
ATOM 3347 O O . ASP B 1 136 ? 0.955 17.016 -10.703 1 73.88 136 ASP B O 1
ATOM 3351 N N . GLU B 1 137 ? 2.682 16.141 -9.617 1 78.12 137 GLU B N 1
ATOM 3352 C CA . GLU B 1 137 ? 1.85 15.891 -8.438 1 78.12 137 GLU B CA 1
ATOM 3353 C C . GLU B 1 137 ? 2.092 16.953 -7.363 1 78.12 137 GLU B C 1
ATOM 3355 O O . GLU B 1 137 ? 1.544 16.859 -6.262 1 78.12 137 GLU B O 1
ATOM 3360 N N . GLY B 1 138 ? 2.898 17.906 -7.664 1 81.38 138 GLY B N 1
ATOM 3361 C CA . GLY B 1 138 ? 3.16 19 -6.738 1 81.38 138 GLY B CA 1
ATOM 3362 C C . GLY B 1 138 ? 3.922 18.562 -5.504 1 81.38 138 GLY B C 1
ATOM 3363 O O . GLY B 1 138 ? 3.641 19.031 -4.395 1 81.38 138 GLY B O 1
ATOM 3364 N N . VAL B 1 139 ? 4.809 17.641 -5.684 1 89.94 139 VAL B N 1
ATOM 3365 C CA . VAL B 1 139 ? 5.598 17.109 -4.574 1 89.94 139 VAL B CA 1
ATOM 3366 C C . VAL B 1 139 ? 6.789 18.031 -4.312 1 89.94 139 VAL B C 1
ATOM 3368 O O . VAL B 1 139 ? 7.496 18.438 -5.246 1 89.94 139 VAL B O 1
ATOM 3371 N N . ASP B 1 140 ? 6.953 18.406 -3.057 1 91.12 140 ASP B N 1
ATOM 3372 C CA . ASP B 1 140 ? 8.055 19.281 -2.66 1 91.12 140 ASP B CA 1
ATOM 3373 C C . ASP B 1 140 ? 9.32 18.484 -2.396 1 91.12 140 ASP B C 1
ATOM 3375 O O . ASP B 1 140 ? 10.422 18.906 -2.766 1 91.12 140 ASP B O 1
ATOM 3379 N N . VAL B 1 141 ? 9.18 17.406 -1.683 1 95.19 141 VAL B N 1
ATOM 3380 C CA . VAL B 1 141 ? 10.312 16.578 -1.278 1 95.19 141 VAL B CA 1
ATOM 3381 C C . VAL B 1 141 ? 9.977 15.102 -1.504 1 95.19 141 VAL B C 1
ATOM 3383 O O . VAL B 1 141 ? 8.859 14.664 -1.211 1 95.19 141 VAL B O 1
ATOM 3386 N N . ALA B 1 142 ? 10.914 14.375 -2.027 1 95.69 142 ALA B N 1
ATOM 3387 C CA . ALA B 1 142 ? 10.742 12.938 -2.244 1 95.69 142 ALA B CA 1
ATOM 3388 C C . ALA B 1 142 ? 11.844 12.141 -1.558 1 95.69 142 ALA B C 1
ATOM 3390 O O . ALA B 1 142 ? 13.008 12.555 -1.544 1 95.69 142 ALA B O 1
ATOM 3391 N N . VAL B 1 143 ? 11.422 11.07 -0.95 1 96.5 143 VAL B N 1
ATOM 3392 C CA . VAL B 1 143 ? 12.383 10.039 -0.551 1 96.5 143 VAL B CA 1
ATOM 3393 C C . VAL B 1 143 ? 12.344 8.891 -1.551 1 96.5 143 VAL B C 1
ATOM 3395 O O . VAL B 1 143 ? 11.289 8.328 -1.825 1 96.5 143 VAL B O 1
ATOM 3398 N N . ARG B 1 144 ? 13.523 8.57 -2.062 1 95.12 144 ARG B N 1
ATOM 3399 C CA . ARG B 1 144 ? 13.594 7.559 -3.113 1 95.12 144 ARG B CA 1
ATOM 3400 C C . ARG B 1 144 ? 14.633 6.492 -2.773 1 95.12 144 ARG B C 1
ATOM 3402 O O . ARG B 1 144 ? 15.68 6.793 -2.207 1 95.12 144 ARG B O 1
ATOM 3409 N N . ILE B 1 145 ? 14.281 5.34 -3.143 1 93.06 145 ILE B N 1
ATOM 3410 C CA . ILE B 1 145 ? 15.195 4.207 -3.008 1 93.06 145 ILE B CA 1
ATOM 3411 C C . ILE B 1 145 ? 15.641 3.738 -4.391 1 93.06 145 ILE B C 1
ATOM 3413 O O . ILE B 1 145 ? 14.812 3.51 -5.273 1 93.06 145 ILE B O 1
ATOM 3417 N N . GLY B 1 146 ? 16.938 3.553 -4.551 1 89.12 146 GLY B N 1
ATOM 3418 C CA . GLY B 1 146 ? 17.469 3.088 -5.82 1 89.12 146 GLY B CA 1
ATOM 3419 C C . GLY B 1 146 ? 18.172 4.18 -6.609 1 89.12 146 GLY B C 1
ATOM 3420 O O . GLY B 1 146 ? 18.328 5.301 -6.121 1 89.12 146 GLY B O 1
ATOM 3421 N N . ALA B 1 147 ? 18.594 3.801 -7.801 1 80.19 147 ALA B N 1
ATOM 3422 C CA . ALA B 1 147 ? 19.297 4.738 -8.672 1 80.19 147 ALA B CA 1
ATOM 3423 C C . ALA B 1 147 ? 18.344 5.793 -9.227 1 80.19 147 ALA B C 1
ATOM 3425 O O . ALA B 1 147 ? 17.188 5.492 -9.539 1 80.19 147 ALA B O 1
ATOM 3426 N N . LEU B 1 148 ? 18.812 7.016 -9.172 1 81.38 148 LEU B N 1
ATOM 3427 C CA . LEU B 1 148 ? 18 8.133 -9.633 1 81.38 148 LEU B CA 1
ATOM 3428 C C . LEU B 1 148 ? 18.328 8.469 -11.086 1 81.38 148 LEU B C 1
ATOM 3430 O O . LEU B 1 148 ? 19.469 8.344 -11.523 1 81.38 148 LEU B O 1
ATOM 3434 N N . ARG B 1 149 ? 17.219 8.703 -11.812 1 68 149 ARG B N 1
ATOM 3435 C CA . ARG B 1 149 ? 17.453 9.203 -13.164 1 68 149 ARG B CA 1
ATOM 3436 C C . ARG B 1 149 ? 17.953 10.641 -13.133 1 68 149 ARG B C 1
ATOM 3438 O O . ARG B 1 149 ? 17.703 11.367 -12.172 1 68 149 ARG B O 1
ATOM 3445 N N . ASP B 1 150 ? 18.797 10.93 -14.133 1 62.16 150 ASP B N 1
ATOM 3446 C CA . ASP B 1 150 ? 19.328 12.281 -14.266 1 62.16 150 ASP B CA 1
ATOM 3447 C C . ASP B 1 150 ? 18.219 13.312 -14.414 1 62.16 150 ASP B C 1
ATOM 3449 O O . ASP B 1 150 ? 17.375 13.195 -15.305 1 62.16 150 ASP B O 1
ATOM 3453 N N . SER B 1 151 ? 18 13.984 -13.305 1 66.69 151 SER B N 1
ATOM 3454 C CA . SER B 1 151 ? 16.984 15.031 -13.391 1 66.69 151 SER B CA 1
ATOM 3455 C C . SER B 1 151 ? 17.5 16.344 -12.82 1 66.69 151 SER B C 1
ATOM 3457 O O . SER B 1 151 ? 18.625 16.406 -12.305 1 66.69 151 SER B O 1
ATOM 3459 N N . SER B 1 152 ? 16.844 17.391 -13.133 1 73.94 152 SER B N 1
ATOM 3460 C CA . SER B 1 152 ? 17.062 18.734 -12.594 1 73.94 152 SER B CA 1
ATOM 3461 C C . SER B 1 152 ? 16.812 18.766 -11.086 1 73.94 152 SER B C 1
ATOM 3463 O O . SER B 1 152 ? 17.031 19.797 -10.445 1 73.94 152 SER B O 1
ATOM 3465 N N . LEU B 1 153 ? 16.734 17.609 -10.594 1 82.94 153 LEU B N 1
ATOM 3466 C CA . LEU B 1 153 ? 16.453 17.531 -9.164 1 82.94 153 LEU B CA 1
ATOM 3467 C C . LEU B 1 153 ? 17.734 17.312 -8.359 1 82.94 153 LEU B C 1
ATOM 3469 O O . LEU B 1 153 ? 18.688 16.719 -8.859 1 82.94 153 LEU B O 1
ATOM 3473 N N . THR B 1 154 ? 17.781 17.953 -7.227 1 88.69 154 THR B N 1
ATOM 3474 C CA . THR B 1 154 ? 18.875 17.734 -6.277 1 88.69 154 THR B CA 1
ATOM 3475 C C . THR B 1 154 ? 18.594 16.5 -5.414 1 88.69 154 THR B C 1
ATOM 3477 O O . THR B 1 154 ? 17.469 16.328 -4.918 1 88.69 154 THR B O 1
ATOM 3480 N N . ALA B 1 155 ? 19.594 15.695 -5.258 1 93.94 155 ALA B N 1
ATOM 3481 C CA . ALA B 1 155 ? 19.469 14.461 -4.484 1 93.94 155 ALA B CA 1
ATOM 3482 C C . ALA B 1 155 ? 20.547 14.383 -3.404 1 93.94 155 ALA B C 1
ATOM 3484 O O . ALA B 1 155 ? 21.734 14.586 -3.686 1 93.94 155 ALA B O 1
ATOM 3485 N N . ILE B 1 156 ? 20.094 14.156 -2.16 1 94.56 156 ILE B N 1
ATOM 3486 C CA . ILE B 1 156 ? 21.031 13.969 -1.05 1 94.56 156 ILE B CA 1
ATOM 3487 C C . ILE B 1 156 ? 20.938 12.531 -0.541 1 94.56 156 ILE B C 1
ATOM 3489 O O . ILE B 1 156 ? 19.875 12.086 -0.092 1 94.56 156 ILE B O 1
ATOM 3493 N N . ARG B 1 157 ? 22.078 11.852 -0.582 1 95.25 157 ARG B N 1
ATOM 3494 C CA . ARG B 1 157 ? 22.094 10.477 -0.088 1 95.25 157 ARG B CA 1
ATOM 3495 C C . ARG B 1 157 ? 22.031 10.438 1.436 1 95.25 157 ARG B C 1
ATOM 3497 O O . ARG B 1 157 ? 22.766 11.164 2.111 1 95.25 157 ARG B O 1
ATOM 3504 N N . VAL B 1 158 ? 21.172 9.555 1.948 1 96.62 158 VAL B N 1
ATOM 3505 C CA . VAL B 1 158 ? 21 9.539 3.396 1 96.62 158 VAL B CA 1
ATOM 3506 C C . VAL B 1 158 ? 21.25 8.133 3.932 1 96.62 158 VAL B C 1
ATOM 3508 O O . VAL B 1 158 ? 21.25 7.91 5.145 1 96.62 158 VAL B O 1
ATOM 3511 N N . GLY B 1 159 ? 21.422 7.141 3.111 1 94.94 159 GLY B N 1
ATOM 3512 C CA . GLY B 1 159 ? 21.656 5.762 3.514 1 94.94 159 GLY B CA 1
ATOM 3513 C C . GLY B 1 159 ? 21.438 4.766 2.389 1 94.94 159 GLY B C 1
ATOM 3514 O O . GLY B 1 159 ? 21.562 5.113 1.213 1 94.94 159 GLY B O 1
ATOM 3515 N N . SER B 1 160 ? 21.281 3.527 2.789 1 94.88 160 SER B N 1
ATOM 3516 C CA . SER B 1 160 ? 21.016 2.461 1.825 1 94.88 160 SER B CA 1
ATOM 3517 C C . SER B 1 160 ? 20.172 1.352 2.439 1 94.88 160 SER B C 1
ATOM 3519 O O . SER B 1 160 ? 20.047 1.265 3.662 1 94.88 160 SER B O 1
ATOM 3521 N N . VAL B 1 161 ? 19.531 0.699 1.556 1 93.94 161 VAL B N 1
ATOM 3522 C CA . VAL B 1 161 ? 18.719 -0.437 1.976 1 93.94 161 VAL B CA 1
ATOM 3523 C C . VAL B 1 161 ? 19.172 -1.694 1.231 1 93.94 161 VAL B C 1
ATOM 3525 O O . VAL B 1 161 ? 19.5 -1.635 0.048 1 93.94 161 VAL B O 1
ATOM 3528 N N . ARG B 1 162 ? 19.172 -2.791 1.974 1 94.06 162 ARG B N 1
ATOM 3529 C CA . ARG B 1 162 ? 19.516 -4.078 1.377 1 94.06 162 ARG B CA 1
ATOM 3530 C C . ARG B 1 162 ? 18.266 -4.789 0.869 1 94.06 162 ARG B C 1
ATOM 3532 O O . ARG B 1 162 ? 17.172 -4.594 1.403 1 94.06 162 ARG B O 1
ATOM 3539 N N . ARG B 1 163 ? 18.422 -5.473 -0.176 1 93.75 163 ARG B N 1
ATOM 3540 C CA . ARG B 1 163 ? 17.422 -6.398 -0.68 1 93.75 163 ARG B CA 1
ATOM 3541 C C . ARG B 1 163 ? 17.828 -7.844 -0.407 1 93.75 163 ARG B C 1
ATOM 3543 O O . ARG B 1 163 ? 18.938 -8.258 -0.738 1 93.75 163 ARG B O 1
ATOM 3550 N N . MET B 1 164 ? 16.922 -8.602 0.209 1 95.56 164 MET B N 1
ATOM 3551 C CA . MET B 1 164 ? 17.297 -9.938 0.656 1 95.56 164 MET B CA 1
ATOM 3552 C C . MET B 1 164 ? 16.234 -10.961 0.276 1 95.56 164 MET B C 1
ATOM 3554 O O . MET B 1 164 ? 15.055 -10.625 0.188 1 95.56 164 MET B O 1
ATOM 3558 N N . VAL B 1 165 ? 16.719 -12.156 0.051 1 97.69 165 VAL B N 1
ATOM 3559 C CA . VAL B 1 165 ? 15.812 -13.297 -0.108 1 97.69 165 VAL B CA 1
ATOM 3560 C C . VAL B 1 165 ? 15.555 -13.945 1.248 1 97.69 165 VAL B C 1
ATOM 3562 O O . VAL B 1 165 ? 16.484 -14.148 2.031 1 97.69 165 VAL B O 1
ATOM 3565 N N . CYS B 1 166 ? 14.297 -14.227 1.532 1 98.25 166 CYS B N 1
ATOM 3566 C CA . CYS B 1 166 ? 13.984 -14.82 2.824 1 98.25 166 CYS B CA 1
ATOM 3567 C C . CYS B 1 166 ? 12.914 -15.898 2.686 1 98.25 166 CYS B C 1
ATOM 3569 O O . CYS B 1 166 ? 12.211 -15.953 1.674 1 98.25 166 CYS B O 1
ATOM 3571 N N . ALA B 1 167 ? 12.852 -16.734 3.609 1 98.5 167 ALA B N 1
ATOM 3572 C CA . ALA B 1 167 ? 11.859 -17.797 3.754 1 98.5 167 ALA B CA 1
ATOM 3573 C C . ALA B 1 167 ? 11.688 -18.188 5.219 1 98.5 167 ALA B C 1
ATOM 3575 O O . ALA B 1 167 ? 12.5 -17.828 6.066 1 98.5 167 ALA B O 1
ATOM 3576 N N . SER B 1 168 ? 10.594 -18.906 5.477 1 98.5 168 SER B N 1
ATOM 3577 C CA . SER B 1 168 ? 10.43 -19.438 6.824 1 98.5 168 SER B CA 1
ATOM 3578 C C . SER B 1 168 ? 11.336 -20.641 7.047 1 98.5 168 SER B C 1
ATOM 3580 O O . SER B 1 168 ? 11.625 -21.391 6.109 1 98.5 168 SER B O 1
ATOM 3582 N N . PRO B 1 169 ? 11.781 -20.844 8.289 1 98.38 169 PRO B N 1
ATOM 3583 C CA . PRO B 1 169 ? 12.555 -22.047 8.586 1 98.38 169 PRO B CA 1
ATOM 3584 C C . PRO B 1 169 ? 11.805 -23.344 8.25 1 98.38 169 PRO B C 1
ATOM 3586 O O . PRO B 1 169 ? 12.414 -24.312 7.812 1 98.38 169 PRO B O 1
ATOM 3589 N N . VAL B 1 170 ? 10.578 -23.359 8.445 1 97.81 170 VAL B N 1
ATOM 3590 C CA . VAL B 1 170 ? 9.75 -24.516 8.164 1 97.81 170 VAL B CA 1
ATOM 3591 C C . VAL B 1 170 ? 9.836 -24.859 6.676 1 97.81 170 VAL B C 1
ATOM 3593 O O . VAL B 1 170 ? 10.016 -26.031 6.312 1 97.81 170 VAL B O 1
ATOM 3596 N N . TYR B 1 171 ? 9.703 -23.891 5.859 1 98.06 171 TYR B N 1
ATOM 3597 C CA . TYR B 1 171 ? 9.82 -24.125 4.426 1 98.06 171 TYR B CA 1
ATOM 3598 C C . TYR B 1 171 ? 11.172 -24.75 4.086 1 98.06 171 TYR B C 1
ATOM 3600 O O . TYR B 1 171 ? 11.25 -25.719 3.326 1 98.06 171 TYR B O 1
ATOM 3608 N N . LEU B 1 172 ? 12.234 -24.172 4.602 1 98 172 LEU B N 1
ATOM 3609 C CA . LEU B 1 172 ? 13.594 -24.594 4.266 1 98 172 LEU B CA 1
ATOM 3610 C C . LEU B 1 172 ? 13.852 -26.016 4.754 1 98 172 LEU B C 1
ATOM 3612 O O . LEU B 1 172 ? 14.562 -26.781 4.102 1 98 172 LEU B O 1
ATOM 3616 N N . THR B 1 173 ? 13.281 -26.328 5.898 1 97.69 173 THR B N 1
ATOM 3617 C CA . THR B 1 173 ? 13.414 -27.688 6.422 1 97.69 173 THR B CA 1
ATOM 3618 C C . THR B 1 173 ? 12.742 -28.688 5.496 1 97.69 173 THR B C 1
ATOM 3620 O O . THR B 1 173 ? 13.258 -29.797 5.297 1 97.69 173 THR B O 1
ATOM 3623 N N . GLN B 1 174 ? 11.703 -28.328 4.887 1 96.88 174 GLN B N 1
ATOM 3624 C CA . GLN B 1 174 ? 10.898 -29.234 4.062 1 96.88 174 GLN B CA 1
ATOM 3625 C C . GLN B 1 174 ? 11.438 -29.297 2.635 1 96.88 174 GLN B C 1
ATOM 3627 O O . GLN B 1 174 ? 11.367 -30.344 1.985 1 96.88 174 GLN B O 1
ATOM 3632 N N . HIS B 1 175 ? 12.008 -28.219 2.125 1 97.19 175 HIS B N 1
ATOM 3633 C CA . HIS B 1 175 ? 12.297 -28.156 0.698 1 97.19 175 HIS B CA 1
ATOM 3634 C C . HIS B 1 175 ? 13.781 -27.938 0.449 1 97.19 175 HIS B C 1
ATOM 3636 O O . HIS B 1 175 ? 14.234 -27.938 -0.699 1 97.19 175 HIS B O 1
ATOM 3642 N N . GLY B 1 176 ? 14.562 -27.766 1.515 1 97.44 176 GLY B N 1
ATOM 3643 C CA . GLY B 1 176 ? 15.984 -27.484 1.368 1 97.44 176 GLY B CA 1
ATOM 3644 C C . GLY B 1 176 ? 16.281 -26 1.291 1 97.44 176 GLY B C 1
ATOM 3645 O O . GLY B 1 176 ? 15.391 -25.188 1.08 1 97.44 176 GLY B O 1
ATOM 3646 N N . THR B 1 177 ? 17.531 -25.656 1.473 1 97.94 177 THR B N 1
ATOM 3647 C CA . THR B 1 177 ? 18.016 -24.281 1.397 1 97.94 177 THR B CA 1
ATOM 3648 C C . THR B 1 177 ? 18.781 -24.047 0.098 1 97.94 177 THR B C 1
ATOM 3650 O O . THR B 1 177 ? 19.75 -24.75 -0.192 1 97.94 177 THR B O 1
ATOM 3653 N N . PRO B 1 178 ? 18.328 -23.094 -0.677 1 98 178 PRO B N 1
ATOM 3654 C CA . PRO B 1 178 ? 19.094 -22.812 -1.894 1 98 178 PRO B CA 1
ATOM 3655 C C . PRO B 1 178 ? 20.484 -22.281 -1.598 1 98 178 PRO B C 1
ATOM 3657 O O . PRO B 1 178 ? 20.672 -21.484 -0.681 1 98 178 PRO B O 1
ATOM 3660 N N . ARG B 1 179 ? 21.453 -22.766 -2.385 1 96.5 179 ARG B N 1
ATOM 3661 C CA . ARG B 1 179 ? 22.844 -22.375 -2.16 1 96.5 179 ARG B CA 1
ATOM 3662 C C . ARG B 1 179 ? 23.359 -21.484 -3.287 1 96.5 179 ARG B C 1
ATOM 3664 O O . ARG B 1 179 ? 24.375 -20.812 -3.143 1 96.5 179 ARG B O 1
ATOM 3671 N N . HIS B 1 180 ? 22.703 -21.438 -4.316 1 97.38 180 HIS B N 1
ATOM 3672 C CA . HIS B 1 180 ? 22.969 -20.594 -5.473 1 97.38 180 HIS B CA 1
ATOM 3673 C C . HIS B 1 180 ? 21.672 -20.031 -6.047 1 97.38 180 HIS B C 1
ATOM 3675 O O . HIS B 1 180 ? 20.625 -20.688 -5.984 1 97.38 180 HIS B O 1
ATOM 3681 N N . PRO B 1 181 ? 21.719 -18.812 -6.621 1 97.19 181 PRO B N 1
ATOM 3682 C CA . PRO B 1 181 ? 20.5 -18.234 -7.191 1 97.19 181 PRO B CA 1
ATOM 3683 C C . PRO B 1 181 ? 19.797 -19.156 -8.18 1 97.19 181 PRO B C 1
ATOM 3685 O O . PRO B 1 181 ? 18.578 -19.156 -8.289 1 97.19 181 PRO B O 1
ATOM 3688 N N . ASP B 1 182 ? 20.516 -20.016 -8.82 1 95.19 182 ASP B N 1
ATOM 3689 C CA . ASP B 1 182 ? 19.938 -20.938 -9.797 1 95.19 182 ASP B CA 1
ATOM 3690 C C . ASP B 1 182 ? 19.047 -21.984 -9.109 1 95.19 182 ASP B C 1
ATOM 3692 O O . ASP B 1 182 ? 18.188 -22.594 -9.75 1 95.19 182 ASP B O 1
ATOM 3696 N N . ASP B 1 183 ? 19.328 -22.219 -7.84 1 96.5 183 ASP B N 1
ATOM 3697 C CA . ASP B 1 183 ? 18.547 -23.188 -7.086 1 96.5 183 ASP B CA 1
ATOM 3698 C C . ASP B 1 183 ? 17.109 -22.734 -6.926 1 96.5 183 ASP B C 1
ATOM 3700 O O . ASP B 1 183 ? 16.234 -23.531 -6.582 1 96.5 183 ASP B O 1
ATOM 3704 N N . LEU B 1 184 ? 16.828 -21.422 -7.176 1 95.94 184 LEU B N 1
ATOM 3705 C CA . LEU B 1 184 ? 15.492 -20.859 -6.977 1 95.94 184 LEU B CA 1
ATOM 3706 C C . LEU B 1 184 ? 14.484 -21.5 -7.922 1 95.94 184 LEU B C 1
ATOM 3708 O O . LEU B 1 184 ? 13.281 -21.531 -7.641 1 95.94 184 LEU B O 1
ATOM 3712 N N . GLN B 1 185 ? 14.945 -22.047 -8.992 1 91.38 185 GLN B N 1
ATOM 3713 C CA . GLN B 1 185 ? 14.07 -22.688 -9.969 1 91.38 185 GLN B CA 1
ATOM 3714 C C . GLN B 1 185 ? 13.414 -23.938 -9.383 1 91.38 185 GLN B C 1
ATOM 3716 O O . GLN B 1 185 ? 12.375 -24.391 -9.867 1 91.38 185 GLN B O 1
ATOM 3721 N N . GLN B 1 186 ? 14.008 -24.469 -8.336 1 93.25 186 GLN B N 1
ATOM 3722 C CA . GLN B 1 186 ? 13.508 -25.688 -7.699 1 93.25 186 GLN B CA 1
ATOM 3723 C C . GLN B 1 186 ? 12.648 -25.344 -6.48 1 93.25 186 GLN B C 1
ATOM 3725 O O . GLN B 1 186 ? 12.203 -26.25 -5.762 1 93.25 186 GLN B O 1
ATOM 3730 N N . HIS B 1 187 ? 12.445 -24.094 -6.23 1 96 187 HIS B N 1
ATOM 3731 C CA . HIS B 1 187 ? 11.711 -23.656 -5.055 1 96 187 HIS B CA 1
ATOM 3732 C C . HIS B 1 187 ? 10.469 -22.859 -5.445 1 96 187 HIS B C 1
ATOM 3734 O O . HIS B 1 187 ? 10.391 -22.328 -6.559 1 96 187 HIS B O 1
ATOM 3740 N N . ALA B 1 188 ? 9.508 -22.875 -4.535 1 95.69 188 ALA B N 1
ATOM 3741 C CA . ALA B 1 188 ? 8.406 -21.922 -4.672 1 95.69 188 ALA B CA 1
ATOM 3742 C C . ALA B 1 188 ? 8.875 -20.5 -4.375 1 95.69 188 ALA B C 1
ATOM 3744 O O . ALA B 1 188 ? 9.578 -20.266 -3.387 1 95.69 188 ALA B O 1
ATOM 3745 N N . THR B 1 189 ? 8.586 -19.641 -5.309 1 95.88 189 THR B N 1
ATOM 3746 C CA . THR B 1 189 ? 8.938 -18.234 -5.121 1 95.88 189 THR B CA 1
ATOM 3747 C C . THR B 1 189 ? 7.695 -17.359 -5.18 1 95.88 189 THR B C 1
ATOM 3749 O O . THR B 1 189 ? 6.695 -17.719 -5.797 1 95.88 189 THR B O 1
ATOM 3752 N N . ILE B 1 190 ? 7.77 -16.297 -4.445 1 95.94 190 ILE B N 1
ATOM 3753 C CA . ILE B 1 190 ? 6.707 -15.297 -4.391 1 95.94 190 ILE B CA 1
ATOM 3754 C C . ILE B 1 190 ? 7.211 -13.977 -4.965 1 95.94 190 ILE B C 1
ATOM 3756 O O . ILE B 1 190 ? 8.039 -13.305 -4.355 1 95.94 190 ILE B O 1
ATOM 3760 N N . SER B 1 191 ? 6.684 -13.57 -6.043 1 92.62 191 SER B N 1
ATOM 3761 C CA . SER B 1 191 ? 7.184 -12.383 -6.719 1 92.62 191 SER B CA 1
ATOM 3762 C C . SER B 1 191 ? 6.383 -11.141 -6.328 1 92.62 191 SER B C 1
ATOM 3764 O O . SER B 1 191 ? 5.199 -11.234 -6.012 1 92.62 191 SER B O 1
ATOM 3766 N N . THR B 1 192 ? 7.027 -9.969 -6.301 1 85.94 192 THR B N 1
ATOM 3767 C CA . THR B 1 192 ? 6.387 -8.695 -5.977 1 85.94 192 THR B CA 1
ATOM 3768 C C . THR B 1 192 ? 6.332 -7.793 -7.203 1 85.94 192 THR B C 1
ATOM 3770 O O . THR B 1 192 ? 6.02 -6.605 -7.094 1 85.94 192 THR B O 1
ATOM 3773 N N . SER B 1 193 ? 6.535 -8.156 -8.266 1 67.88 193 SER B N 1
ATOM 3774 C CA . SER B 1 193 ? 6.641 -7.328 -9.461 1 67.88 193 SER B CA 1
ATOM 3775 C C . SER B 1 193 ? 5.262 -6.883 -9.945 1 67.88 193 SER B C 1
ATOM 3777 O O . SER B 1 193 ? 4.25 -7.508 -9.617 1 67.88 193 SER B O 1
ATOM 3779 N N . ALA B 1 194 ? 5.402 -5.719 -10.5 1 57.94 194 ALA B N 1
ATOM 3780 C CA . ALA B 1 194 ? 4.234 -5.289 -11.266 1 57.94 194 ALA B CA 1
ATOM 3781 C C . ALA B 1 194 ? 3.869 -6.312 -12.336 1 57.94 194 ALA B C 1
ATOM 3783 O O . ALA B 1 194 ? 4.742 -7.008 -12.859 1 57.94 194 ALA B O 1
ATOM 3784 N N . PRO B 1 195 ? 2.545 -6.469 -12.383 1 48.91 195 PRO B N 1
ATOM 3785 C CA . PRO B 1 195 ? 2.006 -7.5 -13.273 1 48.91 195 PRO B CA 1
ATOM 3786 C C . PRO B 1 195 ? 2.697 -7.527 -14.633 1 48.91 195 PRO B C 1
ATOM 3788 O O . PRO B 1 195 ? 2.801 -8.586 -15.25 1 48.91 195 PRO B O 1
ATOM 3791 N N . GLU B 1 196 ? 3.26 -6.406 -15.008 1 47.47 196 GLU B N 1
ATOM 3792 C CA . GLU B 1 196 ? 3.725 -6.309 -16.391 1 47.47 196 GLU B CA 1
ATOM 3793 C C . GLU B 1 196 ? 5.176 -6.762 -16.516 1 47.47 196 GLU B C 1
ATOM 3795 O O . GLU B 1 196 ? 5.703 -6.863 -17.625 1 47.47 196 GLU B O 1
ATOM 3800 N N . ARG B 1 197 ? 5.773 -7.055 -15.367 1 54.94 197 ARG B N 1
ATOM 3801 C CA . ARG B 1 197 ? 7.191 -7.375 -15.484 1 54.94 197 ARG B CA 1
ATOM 3802 C C . ARG B 1 197 ? 7.465 -8.82 -15.086 1 54.94 197 ARG B C 1
ATOM 3804 O O . ARG B 1 197 ? 6.879 -9.328 -14.125 1 54.94 197 ARG B O 1
ATOM 3811 N N . PRO B 1 198 ? 8.234 -9.414 -15.961 1 57.44 198 PRO B N 1
ATOM 3812 C CA . PRO B 1 198 ? 8.656 -10.75 -15.523 1 57.44 198 PRO B CA 1
ATOM 3813 C C . PRO B 1 198 ? 9.289 -10.742 -14.141 1 57.44 198 PRO B C 1
ATOM 3815 O O . PRO B 1 198 ? 10 -9.797 -13.781 1 57.44 198 PRO B O 1
ATOM 3818 N N . PRO B 1 199 ? 8.93 -11.82 -13.5 1 75.62 199 PRO B N 1
ATOM 3819 C CA . PRO B 1 199 ? 9.453 -11.891 -12.141 1 75.62 199 PRO B CA 1
ATOM 3820 C C . PRO B 1 199 ? 10.938 -12.258 -12.094 1 75.62 199 PRO B C 1
ATOM 3822 O O . PRO B 1 199 ? 11.289 -13.43 -11.961 1 75.62 199 PRO B O 1
ATOM 3825 N N . HIS B 1 200 ? 11.773 -11.281 -12.289 1 86.81 200 HIS B N 1
ATOM 3826 C CA . HIS B 1 200 ? 13.211 -11.492 -12.172 1 86.81 200 HIS B CA 1
ATOM 3827 C C . HIS B 1 200 ? 13.75 -10.93 -10.859 1 86.81 200 HIS B C 1
ATOM 3829 O O . HIS B 1 200 ? 13.336 -9.859 -10.422 1 86.81 200 HIS B O 1
ATOM 3835 N N . TRP B 1 201 ? 14.57 -11.758 -10.312 1 93.25 201 TRP B N 1
ATOM 3836 C CA . TRP B 1 201 ? 15.281 -11.305 -9.117 1 93.25 201 TRP B CA 1
ATOM 3837 C C . TRP B 1 201 ? 16.734 -10.992 -9.438 1 93.25 201 TRP B C 1
ATOM 3839 O O . TRP B 1 201 ? 17.375 -11.695 -10.219 1 93.25 201 TRP B O 1
ATOM 3849 N N . ALA B 1 202 ? 17.203 -9.953 -8.875 1 93.5 202 ALA B N 1
ATOM 3850 C CA . ALA B 1 202 ? 18.578 -9.5 -9.109 1 93.5 202 ALA B CA 1
ATOM 3851 C C . ALA B 1 202 ? 19.531 -10.078 -8.062 1 93.5 202 ALA B C 1
ATOM 3853 O O . ALA B 1 202 ? 19.203 -10.133 -6.875 1 93.5 202 ALA B O 1
ATOM 3854 N N . PHE B 1 203 ? 20.672 -10.539 -8.586 1 96.75 203 PHE B N 1
ATOM 3855 C CA . PHE B 1 203 ? 21.766 -11.07 -7.766 1 96.75 203 PHE B CA 1
ATOM 3856 C C . PHE B 1 203 ? 23.109 -10.594 -8.281 1 96.75 203 PHE B C 1
ATOM 3858 O O . PHE B 1 203 ? 23.188 -9.891 -9.289 1 96.75 203 PHE B O 1
ATOM 3865 N N . ARG B 1 204 ? 24.062 -10.844 -7.445 1 96.56 204 ARG B N 1
ATOM 3866 C CA . ARG B 1 204 ? 25.469 -10.703 -7.852 1 96.56 204 ARG B CA 1
ATOM 3867 C C . ARG B 1 204 ? 26.188 -12.039 -7.754 1 96.56 204 ARG B C 1
ATOM 3869 O O . ARG B 1 204 ? 26.219 -12.664 -6.695 1 96.56 204 ARG B O 1
ATOM 3876 N N . VAL B 1 205 ? 26.719 -12.477 -8.93 1 95.81 205 VAL B N 1
ATOM 3877 C CA . VAL B 1 205 ? 27.5 -13.703 -8.984 1 95.81 205 VAL B CA 1
ATOM 3878 C C . VAL B 1 205 ? 28.891 -13.414 -9.57 1 95.81 205 VAL B C 1
ATOM 3880 O O . VAL B 1 205 ? 29 -12.852 -10.664 1 95.81 205 VAL B O 1
ATOM 3883 N N . ASP B 1 206 ? 29.891 -13.797 -8.867 1 93.81 206 ASP B N 1
ATOM 3884 C CA . ASP B 1 206 ? 31.266 -13.523 -9.297 1 93.81 206 ASP B CA 1
ATOM 3885 C C . ASP B 1 206 ? 31.422 -12.055 -9.688 1 93.81 206 ASP B C 1
ATOM 3887 O O . ASP B 1 206 ? 31.938 -11.75 -10.766 1 93.81 206 ASP B O 1
ATOM 3891 N N . ASP B 1 207 ? 30.812 -11.203 -8.93 1 91.19 207 ASP B N 1
ATOM 3892 C CA . ASP B 1 207 ? 30.922 -9.75 -9.016 1 91.19 207 ASP B CA 1
ATOM 3893 C C . ASP B 1 207 ? 30.266 -9.227 -10.289 1 91.19 207 ASP B C 1
ATOM 3895 O O . ASP B 1 207 ? 30.625 -8.148 -10.781 1 91.19 207 ASP B O 1
ATOM 3899 N N . GLN B 1 208 ? 29.469 -10.008 -10.805 1 94.69 208 GLN B N 1
ATOM 3900 C CA . GLN B 1 208 ? 28.703 -9.594 -11.977 1 94.69 208 GLN B CA 1
ATOM 3901 C C . GLN B 1 208 ? 27.203 -9.633 -11.695 1 94.69 208 GLN B C 1
ATOM 3903 O O . GLN B 1 208 ? 26.719 -10.477 -10.938 1 94.69 208 GLN B O 1
ATOM 3908 N N . ASP B 1 209 ? 26.562 -8.703 -12.375 1 93.81 209 ASP B N 1
ATOM 3909 C CA . ASP B 1 209 ? 25.109 -8.711 -12.266 1 93.81 209 ASP B CA 1
ATOM 3910 C C . ASP B 1 209 ? 24.516 -10 -12.82 1 93.81 209 ASP B C 1
ATOM 3912 O O . ASP B 1 209 ? 24.984 -10.5 -13.852 1 93.81 209 ASP B O 1
ATOM 3916 N N . TYR B 1 210 ? 23.625 -10.539 -12.094 1 93.62 210 TYR B N 1
ATOM 3917 C CA . TYR B 1 210 ? 22.984 -11.805 -12.43 1 93.62 210 TYR B CA 1
ATOM 3918 C C . TYR B 1 210 ? 21.484 -11.742 -12.172 1 93.62 210 TYR B C 1
ATOM 3920 O O . TYR B 1 210 ? 21.031 -11.195 -11.156 1 93.62 210 TYR B O 1
ATOM 3928 N N . SER B 1 211 ? 20.734 -12.156 -13.117 1 92.88 211 SER B N 1
ATOM 3929 C CA . SER B 1 211 ? 19.266 -12.125 -13.008 1 92.88 211 SER B CA 1
ATOM 3930 C C . SER B 1 211 ? 18.672 -13.516 -13.164 1 92.88 211 SER B C 1
ATOM 3932 O O . SER B 1 211 ? 19.078 -14.273 -14.055 1 92.88 211 SER B O 1
ATOM 3934 N N . VAL B 1 212 ? 17.781 -13.828 -12.266 1 91.62 212 VAL B N 1
ATOM 3935 C CA . VAL B 1 212 ? 17.141 -15.141 -12.297 1 91.62 212 VAL B CA 1
ATOM 3936 C C . VAL B 1 212 ? 15.648 -14.977 -12.57 1 91.62 212 VAL B C 1
ATOM 3938 O O . VAL B 1 212 ? 14.969 -14.203 -11.883 1 91.62 212 VAL B O 1
ATOM 3941 N N . ASN B 1 213 ? 15.203 -15.609 -13.594 1 88.38 213 ASN B N 1
ATOM 3942 C CA . ASN B 1 213 ? 13.758 -15.766 -13.758 1 88.38 213 ASN B CA 1
ATOM 3943 C C . ASN B 1 213 ? 13.18 -16.75 -12.742 1 88.38 213 ASN B C 1
ATOM 3945 O O . ASN B 1 213 ? 13.391 -17.953 -12.852 1 88.38 213 ASN B O 1
ATOM 3949 N N . VAL B 1 214 ? 12.469 -16.234 -11.758 1 88.19 214 VAL B N 1
ATOM 3950 C CA . VAL B 1 214 ? 12.039 -17.078 -10.641 1 88.19 214 VAL B CA 1
ATOM 3951 C C . VAL B 1 214 ? 10.695 -17.719 -10.977 1 88.19 214 VAL B C 1
ATOM 3953 O O . VAL B 1 214 ? 10.242 -18.625 -10.266 1 88.19 214 VAL B O 1
ATOM 3956 N N . ALA B 1 215 ? 10.055 -17.406 -12.102 1 80.5 215 ALA B N 1
ATOM 3957 C CA . ALA B 1 215 ? 8.844 -18.047 -12.609 1 80.5 215 ALA B CA 1
ATOM 3958 C C . ALA B 1 215 ? 7.836 -18.281 -11.484 1 80.5 215 ALA B C 1
ATOM 3960 O O . ALA B 1 215 ? 7.336 -19.391 -11.312 1 80.5 215 ALA B O 1
ATOM 3961 N N . SER B 1 216 ? 7.461 -17.281 -10.781 1 89.12 216 SER B N 1
ATOM 3962 C CA . SER B 1 216 ? 6.621 -17.406 -9.594 1 89.12 216 SER B CA 1
ATOM 3963 C C . SER B 1 216 ? 5.176 -17.719 -9.969 1 89.12 216 SER B C 1
ATOM 3965 O O . SER B 1 216 ? 4.609 -17.078 -10.859 1 89.12 216 SER B O 1
ATOM 3967 N N . ARG B 1 217 ? 4.637 -18.719 -9.305 1 90.5 217 ARG B N 1
ATOM 3968 C CA . ARG B 1 217 ? 3.219 -19.031 -9.469 1 90.5 217 ARG B CA 1
ATOM 3969 C C . ARG B 1 217 ? 2.352 -18 -8.742 1 90.5 217 ARG B C 1
ATOM 3971 O O . ARG B 1 217 ? 1.14 -17.938 -8.961 1 90.5 217 ARG B O 1
ATOM 3978 N N . LEU B 1 218 ? 2.922 -17.328 -7.836 1 94.12 218 LEU B N 1
ATOM 3979 C CA . LEU B 1 218 ? 2.238 -16.297 -7.062 1 94.12 218 LEU B CA 1
ATOM 3980 C C . LEU B 1 218 ? 2.951 -14.953 -7.191 1 94.12 218 LEU B C 1
ATOM 3982 O O . LEU B 1 218 ? 4.125 -14.836 -6.832 1 94.12 218 LEU B O 1
ATOM 3986 N N . SER B 1 219 ? 2.248 -14.016 -7.695 1 92.88 219 SER B N 1
ATOM 3987 C CA . SER B 1 219 ? 2.738 -12.648 -7.809 1 92.88 219 SER B CA 1
ATOM 3988 C C . SER B 1 219 ? 1.828 -11.672 -7.066 1 92.88 219 SER B C 1
ATOM 3990 O O . SER B 1 219 ? 0.62 -11.641 -7.309 1 92.88 219 SER B O 1
ATOM 3992 N N . LEU B 1 220 ? 2.42 -10.961 -6.152 1 93.06 220 LEU B N 1
ATOM 3993 C CA . LEU B 1 220 ? 1.696 -9.992 -5.336 1 93.06 220 LEU B CA 1
ATOM 3994 C C . LEU B 1 220 ? 2.289 -8.602 -5.496 1 93.06 220 LEU B C 1
ATOM 3996 O O . LEU B 1 220 ? 3.51 -8.43 -5.473 1 93.06 220 LEU B O 1
ATOM 4000 N N . THR B 1 221 ? 1.474 -7.562 -5.598 1 88.12 221 THR B N 1
ATOM 4001 C CA . THR B 1 221 ? 1.977 -6.207 -5.789 1 88.12 221 THR B CA 1
ATOM 4002 C C . THR B 1 221 ? 2.305 -5.559 -4.445 1 88.12 221 THR B C 1
ATOM 4004 O O . THR B 1 221 ? 2.551 -4.352 -4.375 1 88.12 221 THR B O 1
ATOM 4007 N N . SER B 1 222 ? 2.297 -6.293 -3.43 1 88.88 222 SER B N 1
ATOM 4008 C CA . SER B 1 222 ? 2.566 -5.812 -2.078 1 88.88 222 SER B CA 1
ATOM 4009 C C . SER B 1 222 ? 3.658 -6.641 -1.407 1 88.88 222 SER B C 1
ATOM 4011 O O . SER B 1 222 ? 3.52 -7.855 -1.255 1 88.88 222 SER B O 1
ATOM 4013 N N . PHE B 1 223 ? 4.742 -5.934 -0.961 1 90.38 223 PHE B N 1
ATOM 4014 C CA . PHE B 1 223 ? 5.781 -6.637 -0.218 1 90.38 223 PHE B CA 1
ATOM 4015 C C . PHE B 1 223 ? 5.207 -7.277 1.04 1 90.38 223 PHE B C 1
ATOM 4017 O O . PHE B 1 223 ? 5.578 -8.398 1.398 1 90.38 223 PHE B O 1
ATOM 4024 N N . GLN B 1 224 ? 4.34 -6.562 1.632 1 91 224 GLN B N 1
ATOM 4025 C CA . GLN B 1 224 ? 3.746 -7.078 2.859 1 91 224 GLN B CA 1
ATOM 4026 C C . GLN B 1 224 ? 3.021 -8.398 2.609 1 91 224 GLN B C 1
ATOM 4028 O O . GLN B 1 224 ? 3.113 -9.328 3.414 1 91 224 GLN B O 1
ATOM 4033 N N . ALA B 1 225 ? 2.307 -8.43 1.544 1 94 225 ALA B N 1
ATOM 4034 C CA . ALA B 1 225 ? 1.6 -9.656 1.198 1 94 225 ALA B CA 1
ATOM 4035 C C . ALA B 1 225 ? 2.58 -10.797 0.917 1 94 225 ALA B C 1
ATOM 4037 O O . ALA B 1 225 ? 2.354 -11.938 1.329 1 94 225 ALA B O 1
ATOM 4038 N N . SER B 1 226 ? 3.621 -10.508 0.23 1 95.56 226 SER B N 1
ATOM 4039 C CA . SER B 1 226 ? 4.625 -11.523 -0.076 1 95.56 226 SER B CA 1
ATOM 4040 C C . SER B 1 226 ? 5.285 -12.047 1.194 1 95.56 226 SER B C 1
ATOM 4042 O O . SER B 1 226 ? 5.535 -13.25 1.319 1 95.56 226 SER B O 1
ATOM 4044 N N . ILE B 1 227 ? 5.582 -11.148 2.045 1 96.25 227 ILE B N 1
ATOM 4045 C CA . ILE B 1 227 ? 6.18 -11.523 3.322 1 96.25 227 ILE B CA 1
ATOM 4046 C C . ILE B 1 227 ? 5.219 -12.43 4.094 1 96.25 227 ILE B C 1
ATOM 4048 O O . ILE B 1 227 ? 5.633 -13.453 4.652 1 96.25 227 ILE B O 1
ATOM 4052 N N . ASN B 1 228 ? 3.977 -12.086 4.082 1 95.19 228 ASN B N 1
ATOM 4053 C CA . ASN B 1 228 ? 2.979 -12.898 4.77 1 95.19 228 ASN B CA 1
ATOM 4054 C C . ASN B 1 228 ? 2.914 -14.312 4.195 1 95.19 228 ASN B C 1
ATOM 4056 O O . ASN B 1 228 ? 2.801 -15.289 4.941 1 95.19 228 ASN B O 1
ATOM 4060 N N . ALA B 1 229 ? 2.938 -14.391 2.896 1 97.19 229 ALA B N 1
ATOM 4061 C CA . ALA B 1 229 ? 2.939 -15.703 2.262 1 97.19 229 ALA B CA 1
ATOM 4062 C C . ALA B 1 229 ? 4.16 -16.516 2.686 1 97.19 229 ALA B C 1
ATOM 4064 O O . ALA B 1 229 ? 4.055 -17.719 2.951 1 97.19 229 ALA B O 1
ATOM 4065 N N . ALA B 1 230 ? 5.301 -15.859 2.736 1 97.88 230 ALA B N 1
ATOM 4066 C CA . ALA B 1 230 ? 6.52 -16.531 3.176 1 97.88 230 ALA B CA 1
ATOM 4067 C C . ALA B 1 230 ? 6.398 -16.984 4.629 1 97.88 230 ALA B C 1
ATOM 4069 O O . ALA B 1 230 ? 6.84 -18.078 4.977 1 97.88 230 ALA B O 1
ATOM 4070 N N . LEU B 1 231 ? 5.805 -16.141 5.441 1 96.81 231 LEU B N 1
ATOM 4071 C CA . LEU B 1 231 ? 5.598 -16.469 6.848 1 96.81 231 LEU B CA 1
ATOM 4072 C C . LEU B 1 231 ? 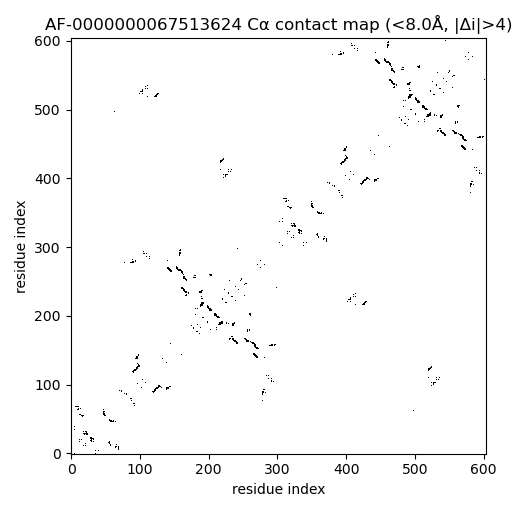4.68 -17.688 6.996 1 96.81 231 LEU B C 1
ATOM 4074 O O . LEU B 1 231 ? 4.75 -18.406 7.992 1 96.81 231 LEU B O 1
ATOM 4078 N N . GLN B 1 232 ? 3.867 -17.875 6.027 1 95.25 232 GLN B N 1
ATOM 4079 C CA . GLN B 1 232 ? 2.963 -19.016 6.016 1 95.25 232 GLN B CA 1
ATOM 4080 C C . GLN B 1 232 ? 3.621 -20.219 5.359 1 95.25 232 GLN B C 1
ATOM 4082 O O . GLN B 1 232 ? 2.934 -21.156 4.941 1 95.25 232 GLN B O 1
ATOM 4087 N N . HIS B 1 233 ? 4.852 -20.156 5.164 1 97.12 233 HIS B N 1
ATOM 4088 C CA . HIS B 1 233 ? 5.691 -21.266 4.738 1 97.12 233 HIS B CA 1
ATOM 4089 C C . HIS B 1 233 ? 5.441 -21.625 3.275 1 97.12 233 HIS B C 1
ATOM 4091 O O . HIS B 1 233 ? 5.609 -22.781 2.873 1 97.12 233 HIS B O 1
ATOM 4097 N N . TRP B 1 234 ? 4.977 -20.688 2.447 1 97 234 TRP B N 1
ATOM 4098 C CA . TRP B 1 234 ? 4.555 -21.031 1.095 1 97 234 TRP B CA 1
ATOM 4099 C C . TRP B 1 234 ? 5.734 -21 0.131 1 97 234 TRP B C 1
ATOM 4101 O O . TRP B 1 234 ? 5.699 -21.656 -0.92 1 97 234 TRP B O 1
ATOM 4111 N N . GLY B 1 235 ? 6.734 -20.203 0.497 1 97.62 235 GLY B N 1
ATOM 4112 C CA . GLY B 1 235 ? 7.867 -20.078 -0.403 1 97.62 235 GLY B CA 1
ATOM 4113 C C . GLY B 1 235 ? 8.852 -19 0.02 1 97.62 235 GLY B C 1
ATOM 4114 O O . GLY B 1 235 ? 8.836 -18.562 1.17 1 97.62 235 GLY B O 1
ATOM 4115 N N . LEU B 1 236 ? 9.781 -18.688 -0.971 1 98 236 LEU B N 1
ATOM 4116 C CA . LEU B 1 236 ? 10.781 -17.641 -0.788 1 98 236 LEU B CA 1
ATOM 4117 C C . LEU B 1 236 ? 10.328 -16.328 -1.441 1 98 236 LEU B C 1
ATOM 4119 O O . LEU B 1 236 ? 9.633 -16.359 -2.457 1 98 236 LEU B O 1
ATOM 4123 N N . THR B 1 237 ? 10.727 -15.234 -0.911 1 97.06 237 THR B N 1
ATOM 4124 C CA . THR B 1 237 ? 10.492 -13.938 -1.533 1 97.06 237 THR B CA 1
ATOM 4125 C C . THR B 1 237 ? 11.719 -13.039 -1.384 1 97.06 237 THR B C 1
ATOM 4127 O O . THR B 1 237 ? 12.562 -13.273 -0.516 1 97.06 237 THR B O 1
ATOM 4130 N N . GLN B 1 238 ? 11.898 -12.086 -2.277 1 95.81 238 GLN B N 1
ATOM 4131 C CA . GLN B 1 238 ? 12.953 -11.078 -2.215 1 95.81 238 GLN B CA 1
ATOM 4132 C C . GLN B 1 238 ? 12.391 -9.711 -1.845 1 95.81 238 GLN B C 1
ATOM 4134 O O . GLN B 1 238 ? 11.57 -9.148 -2.576 1 95.81 238 GLN B O 1
ATOM 4139 N N . VAL B 1 239 ? 12.789 -9.211 -0.71 1 94.44 239 VAL B N 1
ATOM 4140 C CA . VAL B 1 239 ? 12.18 -8.008 -0.166 1 94.44 239 VAL B CA 1
ATOM 4141 C C . VAL B 1 239 ? 13.25 -7.129 0.479 1 94.44 239 VAL B C 1
ATOM 4143 O O . VAL B 1 239 ? 14.367 -7.59 0.741 1 94.44 239 VAL B O 1
ATOM 4146 N N . PRO B 1 240 ? 12.93 -5.828 0.706 1 93.44 240 PRO B N 1
ATOM 4147 C CA . PRO B 1 240 ? 13.844 -5 1.49 1 93.44 240 PRO B CA 1
ATOM 4148 C C . PRO B 1 240 ? 14.016 -5.5 2.924 1 93.44 240 PRO B C 1
ATOM 4150 O O . PRO B 1 240 ? 13.031 -5.84 3.584 1 93.44 240 PRO B O 1
ATOM 4153 N N . HIS B 1 241 ? 15.234 -5.418 3.348 1 93.88 241 HIS B N 1
ATOM 4154 C CA . HIS B 1 241 ? 15.602 -5.941 4.66 1 93.88 241 HIS B CA 1
ATOM 4155 C C . HIS B 1 241 ? 14.812 -5.25 5.77 1 93.88 241 HIS B C 1
ATOM 4157 O O . HIS B 1 241 ? 14.391 -5.895 6.73 1 93.88 241 HIS B O 1
ATOM 4163 N N . TYR B 1 242 ? 14.609 -3.977 5.652 1 92 242 TYR B N 1
ATOM 4164 C CA . TYR B 1 242 ? 14 -3.207 6.727 1 92 242 TYR B CA 1
ATOM 4165 C C . TYR B 1 242 ? 12.562 -3.65 6.965 1 92 242 TYR B C 1
ATOM 4167 O O . TYR B 1 242 ? 11.992 -3.385 8.023 1 92 242 TYR B O 1
ATOM 4175 N N . GLN B 1 243 ? 11.977 -4.344 6.035 1 92.94 243 GLN B N 1
ATOM 4176 C CA . GLN B 1 243 ? 10.578 -4.75 6.18 1 92.94 243 GLN B CA 1
ATOM 4177 C C . GLN B 1 243 ? 10.469 -6.105 6.875 1 92.94 243 GLN B C 1
ATOM 4179 O O . GLN B 1 243 ? 9.383 -6.512 7.281 1 92.94 243 GLN B O 1
ATOM 4184 N N . ILE B 1 244 ? 11.555 -6.781 7.055 1 95 244 ILE B N 1
ATOM 4185 C CA . ILE B 1 244 ? 11.461 -8.117 7.629 1 95 244 ILE B CA 1
ATOM 4186 C C . ILE B 1 244 ? 12.359 -8.219 8.859 1 95 244 ILE B C 1
ATOM 4188 O O . ILE B 1 244 ? 12.562 -9.312 9.398 1 95 244 ILE B O 1
ATOM 4192 N N . ARG B 1 245 ? 12.867 -7.184 9.352 1 92.44 245 ARG B N 1
ATOM 4193 C CA . ARG B 1 245 ? 13.812 -7.18 10.469 1 92.44 245 ARG B CA 1
ATOM 4194 C C . ARG B 1 245 ? 13.234 -7.898 11.68 1 92.44 245 ARG B C 1
ATOM 4196 O O . ARG B 1 245 ? 13.906 -8.727 12.297 1 92.44 245 ARG B O 1
ATOM 4203 N N . GLU B 1 246 ? 12.047 -7.551 12.023 1 89.25 246 GLU B N 1
ATOM 4204 C CA . GLU B 1 246 ? 11.406 -8.148 13.195 1 89.25 246 GLU B CA 1
ATOM 4205 C C . GLU B 1 246 ? 11.242 -9.656 13.023 1 89.25 246 GLU B C 1
ATOM 4207 O O . GLU B 1 246 ? 11.43 -10.414 13.977 1 89.25 246 GLU B O 1
ATOM 4212 N N . HIS B 1 247 ? 10.891 -10.047 11.828 1 95.44 247 HIS B N 1
ATOM 4213 C CA . HIS B 1 247 ? 10.68 -11.461 11.555 1 95.44 247 HIS B CA 1
ATOM 4214 C C . HIS B 1 247 ? 11.992 -12.227 11.57 1 95.44 247 HIS B C 1
ATOM 4216 O O . HIS B 1 247 ? 12.023 -13.406 11.93 1 95.44 247 HIS B O 1
ATOM 4222 N N . LEU B 1 248 ? 13.102 -11.547 11.203 1 95.69 248 LEU B N 1
ATOM 4223 C CA . LEU B 1 248 ? 14.422 -12.156 11.297 1 95.69 248 LEU B CA 1
ATOM 4224 C C . LEU B 1 248 ? 14.859 -12.289 12.75 1 95.69 248 LEU B C 1
ATOM 4226 O O . LEU B 1 248 ? 15.375 -13.336 13.156 1 95.69 248 LEU B O 1
ATOM 4230 N N . HIS B 1 249 ? 14.555 -11.328 13.484 1 93.75 249 HIS B N 1
ATOM 4231 C CA . HIS B 1 249 ? 14.953 -11.289 14.891 1 93.75 249 HIS B CA 1
ATOM 4232 C C . HIS B 1 249 ? 14.234 -12.375 15.695 1 93.75 249 HIS B C 1
ATOM 4234 O O . HIS B 1 249 ? 14.836 -13.008 16.562 1 93.75 249 HIS B O 1
ATOM 4240 N N . ASN B 1 250 ? 13.016 -12.57 15.367 1 94.44 250 ASN B N 1
ATOM 4241 C CA . ASN B 1 250 ? 12.25 -13.547 16.141 1 94.44 250 ASN B CA 1
ATOM 4242 C C . ASN B 1 250 ? 12.305 -14.93 15.508 1 94.44 250 ASN B C 1
ATOM 4244 O O . ASN B 1 250 ? 11.633 -15.859 15.969 1 94.44 250 ASN B O 1
ATOM 4248 N N . GLY B 1 251 ? 12.984 -15.023 14.484 1 96.12 251 GLY B N 1
ATOM 4249 C CA . GLY B 1 251 ? 13.281 -16.312 13.891 1 96.12 251 GLY B CA 1
ATOM 4250 C C . GLY B 1 251 ? 12.156 -16.844 13.016 1 96.12 251 GLY B C 1
ATOM 4251 O O . GLY B 1 251 ? 12.18 -18 12.594 1 96.12 251 GLY B O 1
ATOM 4252 N N . ARG B 1 252 ? 11.227 -16.031 12.703 1 97.31 252 ARG B N 1
ATOM 4253 C CA . ARG B 1 252 ? 10.109 -16.469 11.875 1 97.31 252 ARG B CA 1
ATOM 4254 C C . ARG B 1 252 ? 10.508 -16.516 10.406 1 97.31 252 ARG B C 1
ATOM 4256 O O . ARG B 1 252 ? 9.898 -17.25 9.617 1 97.31 252 ARG B O 1
ATOM 4263 N N . LEU B 1 253 ? 11.492 -15.727 10.039 1 98.25 253 LEU B N 1
ATOM 4264 C CA . LEU B 1 253 ? 12.109 -15.758 8.711 1 98.25 253 LEU B CA 1
ATOM 4265 C C . LEU B 1 253 ? 13.625 -15.867 8.828 1 98.25 253 LEU B C 1
ATOM 4267 O O . LEU B 1 253 ? 14.203 -15.508 9.852 1 98.25 253 LEU B O 1
ATOM 4271 N N . VAL B 1 254 ? 14.219 -16.391 7.859 1 98.31 254 VAL B N 1
ATOM 4272 C CA . VAL B 1 254 ? 15.672 -16.438 7.73 1 98.31 254 VAL B CA 1
ATOM 4273 C C . VAL B 1 254 ? 16.078 -16 6.324 1 98.31 254 VAL B C 1
ATOM 4275 O O . VAL B 1 254 ? 15.367 -16.281 5.352 1 98.31 254 VAL B O 1
ATOM 4278 N N . CYS B 1 255 ? 17.203 -15.328 6.23 1 97.69 255 CYS B N 1
ATOM 4279 C CA . CYS B 1 255 ? 17.719 -14.906 4.938 1 97.69 255 CYS B CA 1
ATOM 4280 C C . CYS B 1 255 ? 18.562 -16.016 4.301 1 97.69 255 CYS B C 1
ATOM 4282 O O . CYS B 1 255 ? 19.266 -16.734 5 1 97.69 255 CYS B O 1
ATOM 4284 N N . VAL B 1 256 ? 18.422 -16.141 3.037 1 98.12 256 VAL B N 1
ATOM 4285 C CA . VAL B 1 256 ? 19.219 -17.094 2.264 1 98.12 256 VAL B CA 1
ATOM 4286 C C . VAL B 1 256 ? 19.891 -16.375 1.094 1 98.12 256 VAL B C 1
ATOM 4288 O O . VAL B 1 256 ? 19.516 -15.25 0.751 1 98.12 256 VAL B O 1
ATOM 4291 N N . LEU B 1 257 ? 20.969 -16.969 0.548 1 97.81 257 LEU B N 1
ATOM 4292 C CA . LEU B 1 257 ? 21.672 -16.469 -0.632 1 97.81 257 LEU B CA 1
ATOM 4293 C C . LEU B 1 257 ? 22.266 -15.094 -0.365 1 97.81 257 LEU B C 1
ATOM 4295 O O . LEU B 1 257 ? 22.328 -14.25 -1.262 1 97.81 257 LEU B O 1
ATOM 4299 N N . GLU B 1 258 ? 22.625 -14.828 0.854 1 96.44 258 GLU B N 1
ATOM 4300 C CA . GLU B 1 258 ? 23.156 -13.523 1.249 1 96.44 258 GLU B CA 1
ATOM 4301 C C . GLU B 1 258 ? 24.453 -13.203 0.504 1 96.44 258 GLU B C 1
ATOM 4303 O O . GLU B 1 258 ? 24.719 -12.047 0.189 1 96.44 258 GLU B O 1
ATOM 4308 N N . ASP B 1 259 ? 25.188 -14.273 0.207 1 96.12 259 ASP B N 1
ATOM 4309 C CA . ASP B 1 259 ? 26.469 -14.102 -0.476 1 96.12 259 ASP B CA 1
ATOM 4310 C C . ASP B 1 259 ? 26.266 -13.586 -1.897 1 96.12 259 ASP B C 1
ATOM 4312 O O . ASP B 1 259 ? 27.219 -13.125 -2.539 1 96.12 259 ASP B O 1
ATOM 4316 N N . PHE B 1 260 ? 25.094 -13.609 -2.33 1 97.19 260 PHE B N 1
ATOM 4317 C CA . PHE B 1 260 ? 24.812 -13.273 -3.721 1 97.19 260 PHE B CA 1
ATOM 4318 C C . PHE B 1 260 ? 24.016 -11.977 -3.812 1 97.19 260 PHE B C 1
ATOM 4320 O O . PHE B 1 260 ? 23.531 -11.609 -4.891 1 97.19 260 PHE B O 1
ATOM 4327 N N . GLU B 1 261 ? 23.844 -11.281 -2.752 1 95.56 261 GLU B N 1
ATOM 4328 C CA . GLU B 1 261 ? 23.062 -10.047 -2.727 1 95.56 261 GLU B CA 1
ATOM 4329 C C . GLU B 1 261 ? 23.656 -9 -3.67 1 95.56 261 GLU B C 1
ATOM 4331 O O . GLU B 1 261 ? 24.875 -8.922 -3.834 1 95.56 261 GLU B O 1
ATOM 4336 N N . ILE B 1 262 ? 22.734 -8.227 -4.234 1 93.5 262 ILE B N 1
ATOM 4337 C CA . ILE B 1 262 ? 23.203 -7.059 -4.973 1 93.5 262 ILE B CA 1
ATOM 4338 C C . ILE B 1 262 ? 23.703 -5.996 -3.998 1 93.5 262 ILE B C 1
ATOM 4340 O O . ILE B 1 262 ? 23.484 -6.102 -2.787 1 93.5 262 ILE B O 1
ATOM 4344 N N . ALA B 1 263 ? 24.391 -4.996 -4.598 1 92.56 263 ALA B N 1
ATOM 4345 C CA . ALA B 1 263 ? 24.797 -3.863 -3.77 1 92.56 263 ALA B CA 1
ATOM 4346 C C . ALA B 1 263 ? 23.594 -3.195 -3.119 1 92.56 263 ALA B C 1
ATOM 4348 O O . ALA B 1 263 ? 22.531 -3.08 -3.736 1 92.56 263 ALA B O 1
ATOM 4349 N N . PRO B 1 264 ? 23.797 -2.797 -1.864 1 94 264 PRO B N 1
ATOM 4350 C CA . PRO B 1 264 ? 22.703 -2.066 -1.225 1 94 264 PRO B CA 1
ATOM 4351 C C . PRO B 1 264 ? 22.219 -0.88 -2.057 1 94 264 PRO B C 1
ATOM 4353 O O . PRO B 1 264 ? 23.031 -0.186 -2.676 1 94 264 PRO B O 1
ATOM 4356 N N . GLU B 1 265 ? 20.891 -0.729 -2.104 1 93.38 265 GLU B N 1
ATOM 4357 C CA . GLU B 1 265 ? 20.281 0.359 -2.865 1 93.38 265 GLU B CA 1
ATOM 4358 C C . GLU B 1 265 ? 20.328 1.669 -2.084 1 93.38 265 GLU B C 1
ATOM 4360 O O . GLU B 1 265 ? 19.891 1.724 -0.929 1 93.38 265 GLU B O 1
ATOM 4365 N N . PRO B 1 266 ? 20.766 2.705 -2.703 1 94.56 266 PRO B N 1
ATOM 4366 C CA . PRO B 1 266 ? 20.859 3.975 -1.979 1 94.56 266 PRO B CA 1
ATOM 4367 C C . PRO B 1 266 ? 19.5 4.602 -1.709 1 94.56 266 PRO B C 1
ATOM 4369 O O . PRO B 1 266 ? 18.578 4.457 -2.516 1 94.56 266 PRO B O 1
ATOM 4372 N N . VAL B 1 267 ? 19.391 5.262 -0.618 1 96.06 267 VAL B N 1
ATOM 4373 C CA . VAL B 1 267 ? 18.219 6.074 -0.259 1 96.06 267 VAL B CA 1
ATOM 4374 C C . VAL B 1 267 ? 18.578 7.555 -0.378 1 96.06 267 VAL B C 1
ATOM 4376 O O . VAL B 1 267 ? 19.609 8 0.137 1 96.06 267 VAL B O 1
ATOM 4379 N N . HIS B 1 268 ? 17.703 8.305 -1.075 1 96.44 268 HIS B N 1
ATOM 4380 C CA . HIS B 1 268 ? 17.969 9.727 -1.271 1 96.44 268 HIS B CA 1
ATOM 4381 C C . HIS B 1 268 ? 16.766 10.562 -0.834 1 96.44 268 HIS B C 1
ATOM 4383 O O . HIS B 1 268 ? 15.617 10.125 -0.94 1 96.44 268 HIS B O 1
ATOM 4389 N N . VAL B 1 269 ? 17.094 11.688 -0.34 1 96.69 269 VAL B N 1
ATOM 4390 C CA . VAL B 1 269 ? 16.125 12.781 -0.261 1 96.69 269 VAL B CA 1
ATOM 4391 C C . VAL B 1 269 ? 16.266 13.68 -1.491 1 96.69 269 VAL B C 1
ATOM 4393 O O . VAL B 1 269 ? 17.344 14.188 -1.781 1 96.69 269 VAL B O 1
ATOM 4396 N N . VAL B 1 270 ? 15.164 13.852 -2.217 1 94.94 270 VAL B N 1
ATOM 4397 C CA . VAL B 1 270 ? 15.18 14.555 -3.496 1 94.94 270 VAL B CA 1
ATOM 4398 C C . VAL B 1 270 ? 14.273 15.781 -3.428 1 94.94 270 VAL B C 1
ATOM 4400 O O . VAL B 1 270 ? 13.18 15.719 -2.857 1 94.94 270 VAL B O 1
ATOM 4403 N N . TYR B 1 271 ? 14.703 16.812 -3.943 1 91.88 271 TYR B N 1
ATOM 4404 C CA . TYR B 1 271 ? 13.906 18.031 -4.016 1 91.88 271 TYR B CA 1
ATOM 4405 C C . TYR B 1 271 ? 14.336 18.906 -5.191 1 91.88 271 TYR B C 1
ATOM 4407 O O . TYR B 1 271 ? 15.398 18.688 -5.777 1 91.88 271 TYR B O 1
ATOM 4415 N N . SER B 1 272 ? 13.422 19.797 -5.574 1 83.56 272 SER B N 1
ATOM 4416 C CA . SER B 1 272 ? 13.781 20.734 -6.625 1 83.56 272 SER B CA 1
ATOM 4417 C C . SER B 1 272 ? 14.453 21.984 -6.043 1 83.56 272 SER B C 1
ATOM 4419 O O . SER B 1 272 ? 13.977 22.547 -5.059 1 83.56 272 SER B O 1
ATOM 4421 N N . GLU B 1 273 ? 15.445 22.422 -6.672 1 73.88 273 GLU B N 1
ATOM 4422 C CA . GLU B 1 273 ? 16.172 23.594 -6.203 1 73.88 273 GLU B CA 1
ATOM 4423 C C . GLU B 1 273 ? 15.297 24.844 -6.234 1 73.88 273 GLU B C 1
ATOM 4425 O O . GLU B 1 273 ? 15.422 25.719 -5.367 1 73.88 273 GLU B O 1
ATOM 4430 N N . GLY B 1 274 ? 14.531 24.891 -7.203 1 68.88 274 GLY B N 1
ATOM 4431 C CA . GLY B 1 274 ? 13.633 26.031 -7.281 1 68.88 274 GLY B CA 1
ATOM 4432 C C . GLY B 1 274 ? 12.68 26.125 -6.102 1 68.88 274 GLY B C 1
ATOM 4433 O O . GLY B 1 274 ? 12.406 27.219 -5.602 1 68.88 274 GLY B O 1
ATOM 4434 N N . ARG B 1 275 ? 12.336 25.016 -5.613 1 63.72 275 ARG B N 1
ATOM 4435 C CA . ARG B 1 275 ? 11.391 24.984 -4.5 1 63.72 275 ARG B CA 1
ATOM 4436 C C . ARG B 1 275 ? 12.109 25.141 -3.166 1 63.72 275 ARG B C 1
ATOM 4438 O O . ARG B 1 275 ? 11.492 25.5 -2.158 1 63.72 275 ARG B O 1
ATOM 4445 N N . ARG B 1 276 ? 13.344 24.859 -3.209 1 62.62 276 ARG B N 1
ATOM 4446 C CA . ARG B 1 276 ? 14.102 24.969 -1.968 1 62.62 276 ARG B CA 1
ATOM 4447 C C . ARG B 1 276 ? 14.141 26.406 -1.473 1 62.62 276 ARG B C 1
ATOM 4449 O O . ARG B 1 276 ? 14.406 26.656 -0.295 1 62.62 276 ARG B O 1
ATOM 4456 N N . GLY B 1 277 ? 13.773 27.109 -2.322 1 61.78 277 GLY B N 1
ATOM 4457 C CA . GLY B 1 277 ? 13.703 28.516 -1.928 1 61.78 277 GLY B CA 1
ATOM 4458 C C . GLY B 1 277 ? 12.656 28.781 -0.86 1 61.78 277 GLY B C 1
ATOM 4459 O O . GLY B 1 277 ? 12.773 29.734 -0.091 1 61.78 277 GLY B O 1
ATOM 4460 N N . SER B 1 278 ? 11.719 27.891 -0.784 1 76.75 278 SER B N 1
ATOM 4461 C CA . SER B 1 278 ? 10.742 28.016 0.288 1 76.75 278 SER B CA 1
ATOM 4462 C C . SER B 1 278 ? 11.32 27.578 1.629 1 76.75 278 SER B C 1
ATOM 4464 O O . SER B 1 278 ? 12.039 26.594 1.704 1 76.75 278 SER B O 1
ATOM 4466 N N . SER B 1 279 ? 11.148 28.344 2.707 1 80.31 279 SER B N 1
ATOM 4467 C CA . SER B 1 279 ? 11.664 28.062 4.043 1 80.31 279 SER B CA 1
ATOM 4468 C C . SER B 1 279 ? 11.195 26.688 4.539 1 80.31 279 SER B C 1
ATOM 4470 O O . SER B 1 279 ? 11.961 25.953 5.168 1 80.31 279 SER B O 1
ATOM 4472 N N . ARG B 1 280 ? 9.977 26.344 4.207 1 86.12 280 ARG B N 1
ATOM 4473 C CA . ARG B 1 280 ? 9.445 25.078 4.699 1 86.12 280 ARG B CA 1
ATOM 4474 C C . ARG B 1 280 ? 10.148 23.906 4.031 1 86.12 280 ARG B C 1
ATOM 4476 O O . ARG B 1 280 ? 10.438 22.891 4.68 1 86.12 280 ARG B O 1
ATOM 4483 N N . VAL B 1 281 ? 10.438 24.062 2.742 1 90.12 281 VAL B N 1
ATOM 4484 C CA . VAL B 1 281 ? 11.086 22.969 2.021 1 90.12 281 VAL B CA 1
ATOM 4485 C C . VAL B 1 281 ? 12.531 22.828 2.5 1 90.12 281 VAL B C 1
ATOM 4487 O O . VAL B 1 281 ? 12.984 21.719 2.814 1 90.12 281 VAL B O 1
ATOM 4490 N N . ARG B 1 282 ? 13.219 23.938 2.568 1 87.94 282 ARG B N 1
ATOM 4491 C CA . ARG B 1 282 ? 14.609 23.906 3.004 1 87.94 282 ARG B CA 1
ATOM 4492 C C . ARG B 1 282 ? 14.734 23.359 4.422 1 87.94 282 ARG B C 1
ATOM 4494 O O . ARG B 1 282 ? 15.57 22.5 4.688 1 87.94 282 ARG B O 1
ATOM 4501 N N . SER B 1 283 ? 13.906 23.859 5.301 1 90.94 283 SER B N 1
ATOM 4502 C CA . SER B 1 283 ? 13.93 23.406 6.688 1 90.94 283 SER B CA 1
ATOM 4503 C C . SER B 1 283 ? 13.609 21.922 6.785 1 90.94 283 SER B C 1
ATOM 4505 O O . SER B 1 283 ? 14.234 21.203 7.562 1 90.94 283 SER B O 1
ATOM 4507 N N . PHE B 1 284 ? 12.68 21.562 6.039 1 95.94 284 PHE B N 1
ATOM 4508 C CA . PHE B 1 284 ? 12.305 20.156 6.105 1 95.94 284 PHE B CA 1
ATOM 4509 C C . PHE B 1 284 ? 13.406 19.266 5.527 1 95.94 284 PHE B C 1
ATOM 4511 O O . PHE B 1 284 ? 13.695 18.203 6.062 1 95.94 284 PHE B O 1
ATOM 4518 N N . VAL B 1 285 ? 13.93 19.625 4.41 1 95.31 285 VAL B N 1
ATOM 4519 C CA . VAL B 1 285 ? 15 18.844 3.797 1 95.31 285 VAL B CA 1
ATOM 4520 C C . VAL B 1 285 ? 16.141 18.656 4.801 1 95.31 285 VAL B C 1
ATOM 4522 O O . VAL B 1 285 ? 16.594 17.531 5.02 1 95.31 285 VAL B O 1
ATOM 4525 N N . ASP B 1 286 ? 16.578 19.719 5.418 1 93.44 286 ASP B N 1
ATOM 4526 C CA . ASP B 1 286 ? 17.656 19.641 6.398 1 93.44 286 ASP B CA 1
ATOM 4527 C C . ASP B 1 286 ? 17.266 18.719 7.555 1 93.44 286 ASP B C 1
ATOM 4529 O O . ASP B 1 286 ? 18.062 17.859 7.969 1 93.44 286 ASP B O 1
ATOM 4533 N N . PHE B 1 287 ? 16.062 18.891 8 1 95.06 287 PHE B N 1
ATOM 4534 C CA . PHE B 1 287 ? 15.547 18.094 9.102 1 95.06 287 PHE B CA 1
ATOM 4535 C C . PHE B 1 287 ? 15.477 16.625 8.711 1 95.06 287 PHE B C 1
ATOM 4537 O O . PHE B 1 287 ? 15.922 15.758 9.461 1 95.06 287 PHE B O 1
ATOM 4544 N N . CYS B 1 288 ? 14.953 16.344 7.578 1 97 288 CYS B N 1
ATOM 4545 C CA . CYS B 1 288 ? 14.727 15 7.07 1 97 288 CYS B CA 1
ATOM 4546 C C . CYS B 1 288 ? 16.047 14.281 6.828 1 97 288 CYS B C 1
ATOM 4548 O O . CYS B 1 288 ? 16.203 13.117 7.203 1 97 288 CYS B O 1
ATOM 4550 N N . VAL B 1 289 ? 16.953 14.969 6.211 1 96.56 289 VAL B N 1
ATOM 4551 C CA . VAL B 1 289 ? 18.25 14.398 5.918 1 96.56 289 VAL B CA 1
ATOM 4552 C C . VAL B 1 289 ? 18.938 13.969 7.215 1 96.56 289 VAL B C 1
ATOM 4554 O O . VAL B 1 289 ? 19.422 12.844 7.332 1 96.56 289 VAL B O 1
ATOM 4557 N N . SER B 1 290 ? 18.969 14.812 8.141 1 95.19 290 SER B N 1
ATOM 4558 C CA . SER B 1 290 ? 19.609 14.523 9.422 1 95.19 290 SER B CA 1
ATOM 4559 C C . SER B 1 290 ? 18.938 13.336 10.117 1 95.19 290 SER B C 1
ATOM 4561 O O . SER B 1 290 ? 19.625 12.43 10.586 1 95.19 290 SER B O 1
ATOM 4563 N N . ALA B 1 291 ? 17.688 13.312 10.172 1 95.62 291 ALA B N 1
ATOM 4564 C CA . ALA B 1 291 ? 16.938 12.281 10.883 1 95.62 291 ALA B CA 1
ATOM 4565 C C . ALA B 1 291 ? 17.094 10.922 10.211 1 95.62 291 ALA B C 1
ATOM 4567 O O . ALA B 1 291 ? 17.297 9.914 10.891 1 95.62 291 ALA B O 1
ATOM 4568 N N . LEU B 1 292 ? 16.984 10.883 8.922 1 96 292 LEU B N 1
ATOM 4569 C CA . LEU B 1 292 ? 17.062 9.617 8.203 1 96 292 LEU B CA 1
ATOM 4570 C C . LEU B 1 292 ? 18.469 9.039 8.266 1 96 292 LEU B C 1
ATOM 4572 O O . LEU B 1 292 ? 18.641 7.82 8.344 1 96 292 LEU B O 1
ATOM 4576 N N . ARG B 1 293 ? 19.469 9.922 8.203 1 95 293 ARG B N 1
ATOM 4577 C CA . ARG B 1 293 ? 20.844 9.438 8.352 1 95 293 ARG B CA 1
ATOM 4578 C C . ARG B 1 293 ? 21.047 8.758 9.703 1 95 293 ARG B C 1
ATOM 4580 O O . ARG B 1 293 ? 21.656 7.691 9.781 1 95 293 ARG B O 1
ATOM 4587 N N . GLU B 1 294 ? 20.516 9.336 10.68 1 91.62 294 GLU B N 1
ATOM 4588 C CA . GLU B 1 294 ? 20.609 8.758 12.023 1 91.62 294 GLU B CA 1
ATOM 4589 C C . GLU B 1 294 ? 19.875 7.43 12.109 1 91.62 294 GLU B C 1
ATOM 4591 O O . GLU B 1 294 ? 20.375 6.469 12.688 1 91.62 294 GLU B O 1
ATOM 4596 N N . ASP B 1 295 ? 18.719 7.398 11.562 1 91.12 295 ASP B N 1
ATOM 4597 C CA . ASP B 1 295 ? 17.844 6.227 11.617 1 91.12 295 ASP B CA 1
ATOM 4598 C C . ASP B 1 295 ? 18.453 5.062 10.836 1 91.12 295 ASP B C 1
ATOM 4600 O O . ASP B 1 295 ? 18.453 3.926 11.312 1 91.12 295 ASP B O 1
ATOM 4604 N N . LEU B 1 296 ? 18.953 5.348 9.633 1 89.69 296 LEU B N 1
ATOM 4605 C CA . LEU B 1 296 ? 19.406 4.293 8.734 1 89.69 296 LEU B CA 1
ATOM 4606 C C . LEU B 1 296 ? 20.828 3.852 9.086 1 89.69 296 LEU B C 1
ATOM 4608 O O . LEU B 1 296 ? 21.266 2.783 8.656 1 89.69 296 LEU B O 1
ATOM 4612 N N . GLN B 1 297 ? 21.547 4.68 9.742 1 78.12 297 GLN B N 1
ATOM 4613 C CA . GLN B 1 297 ? 22.828 4.246 10.281 1 78.12 297 GLN B CA 1
ATOM 4614 C C . GLN B 1 297 ? 22.641 3.148 11.328 1 78.12 297 GLN B C 1
ATOM 4616 O O . GLN B 1 297 ? 23.422 2.193 11.375 1 78.12 297 GLN B O 1
ATOM 4621 N N . PHE B 1 298 ? 21.625 3.236 12 1 61.47 298 PHE B N 1
ATOM 4622 C CA . PHE B 1 298 ? 21.312 2.242 13.016 1 61.47 298 PHE B CA 1
ATOM 4623 C C . PHE B 1 298 ? 20.781 0.959 12.383 1 61.47 298 PHE B C 1
ATOM 4625 O O . PHE B 1 298 ? 21.078 -0.139 12.867 1 61.47 298 PHE B O 1
ATOM 4632 N N . GLU B 1 299 ? 20.141 1.151 11.367 1 62.66 299 GLU B N 1
ATOM 4633 C CA . GLU B 1 299 ? 19.594 0.001 10.656 1 62.66 299 GLU B CA 1
ATOM 4634 C C . GLU B 1 299 ? 20.703 -0.852 10.047 1 62.66 299 GLU B C 1
ATOM 4636 O O . GLU B 1 299 ? 20.609 -2.082 10.039 1 62.66 299 GLU B O 1
ATOM 4641 N N . ALA B 1 300 ? 21.75 -0.208 9.609 1 55.56 300 ALA B N 1
ATOM 4642 C CA . ALA B 1 300 ? 22.875 -0.929 9.008 1 55.56 300 ALA B CA 1
ATOM 4643 C C . ALA B 1 300 ? 23.688 -1.654 10.078 1 55.56 300 ALA B C 1
ATOM 4645 O O . ALA B 1 300 ? 24.297 -2.693 9.805 1 55.56 300 ALA B O 1
ATOM 4646 N N . ALA B 1 301 ? 23.703 -1.112 11.32 1 46.59 301 ALA B N 1
ATOM 4647 C CA . ALA B 1 301 ? 24.516 -1.669 12.406 1 46.59 301 ALA B CA 1
ATOM 4648 C C . ALA B 1 301 ? 23.812 -2.861 13.055 1 46.59 301 ALA B C 1
ATOM 4650 O O . ALA B 1 301 ? 24.453 -3.715 13.664 1 46.59 301 ALA B O 1
ATOM 4651 N N . GLY B 1 302 ? 22.453 -3.016 12.945 1 46.75 302 GLY B N 1
ATOM 4652 C CA . GLY B 1 302 ? 21.781 -4.125 13.609 1 46.75 302 GLY B CA 1
ATOM 4653 C C . GLY B 1 302 ? 21.406 -5.242 12.656 1 46.75 302 GLY B C 1
ATOM 4654 O O . GLY B 1 302 ? 21.359 -5.043 11.438 1 46.75 302 GLY B O 1
#

Sequence (604 aa):
MDRIQEMTLFAALAGQTSFTGVARHVGLSTATVTRAVASLESRLGILLVVRTTRNMRLTKAGQRFAEDCRRLLADLSEAENAAAGVHALPAGTLTVTAPQMFGALHVTPVLTRFLSEYPAVDIRAILVDRVVSMLDEGVDVAVRIGALRDSSLTAIRVGSVRRMVCASPVYLTQHGTPRHPDDLQQHATISTSAPERPPHWAFRVDDQDYSVNVASRLSLTSFQASINAALQHWGLTQVPHYQIREHLHNGRLVCVLEDFEIAPEPVHVVYSEGRRGSSRVRSFVDFCVSALREDLQFEAAGMDRIQEMTLFAALAGQTSFTGVARHVGLSTATVTRAVASLESRLGILLVVRTTRNMRLTKAGQRFAEDCRRLLADLSEAENAAAGVHALPAGTLTVTAPQMFGALHVTPVLTRFLSEYPAVDIRAILVDRVVSMLDEGVDVAVRIGALRDSSLTAIRVGSVRRMVCASPVYLTQHGTPRHPDDLQQHATISTSAPERPPHWAFRVDDQDYSVNVASRLSLTSFQASINAALQHWGLTQVPHYQIREHLHNGRLVCVLEDFEIAPEPVHVVYSEGRRGSSRVRSFVDFCVSALREDLQFEAAG

Organism: Pseudomonas syringae pv. tomato (strain ATCC BAA-871 / DC3000) (NCBI:txid223283)

pLDDT: mean 85.53, std 12.23, range [46.25, 98.5]

Radius of gyration: 26.78 Å; Cα contacts (8 Å, |Δi|>4): 1111; chains: 2; bounding box: 60×75×69 Å

Foldseek 3Di:
DDPLLLLVLLLLCVPDWDLCVSCVVSVHDSVVSVVSQVVVCVVVVHHQWDDDPVTIDGDPVSNVSSVVSQVVNLVVVQVVCVVVVNLDQAAGEAEEEEAAVCCVPQVVVLVVVVCVVRVRYHYHYHHHRDDDDCVVVVHFKYKDWFDDDDDLKDKDWQAFWWKFKKAFPVLCVVQNADQDPACLCSWAEEAQDDPVDQRWDWWADPNDIDIDRNVHPHYHVDPVVRVVCRLVSNTMYIGICVVCVVCVVVRSMDTGPPVTTDPTIIIIMIGRPVSCSGSNSVVSSVSSSVRSNVVNVVVVVD/DDPLLLLVLLLLCVPDWDLCVSCVVSVHDSVVSVVSQVVVCVVVVHHQWDDDPGTIDGDPVSNVSSVVSQVVNLVVVQVVCVVVVNLDQAAGEAEEEEAAVCCVPQVVVLVVVVCVVGVRYHYHYHHHRDDDDCVVVVHFKYKDWFDDDDDLKDKDFQAFWWKFKKAFPVLCVVQNADQDPACLCSWAEEAQDDPVDQRWDWWADPNDIDIDRNVHPHYHVDPVVRVVCRLVSNTMYIGIPVVCVVCVVVRSMDTGPPVTTDPTIIIIMIGRPVSCSGSNSVVSSVSSSVRSNVVNVVVVVD

Nearest PDB structures (foldseek):
  3t1b-assembly1_D  TM=6.445E-01  e=6.024E-26  Vibrio cholerae
  3hhg-assembly1_D  TM=6.404E-01  e=8.676E-25  Neisseria meningitidis serogroup B
  9bce-assembly1_A  TM=8.560E-01  e=9.600E-19  Shewanella oneidensis
  3hhf-assembly1_A  TM=8.447E-01  e=5.560E-17  Neisseria meningitidis serogroup B
  8sbf-assembly1_D  TM=5.749E-01  e=9.763E-18  Acinetobacter baylyi ADP1

InterPro domains:
  IPR000847 LysR, HTH, N-terminal domain [PF00126] (5-63)
  IPR000847 LysR, HTH, N-terminal domain [PS50931] (1-59)
  IPR005119 LysR, substrate-binding [PF03466] (88-292)
  IPR036388 Winged helix-like DNA-binding domain superfamily [G3DSA:1.10.10.10] (3-85)
  IPR036390 Winged helix DNA-binding domain superfamily [SSF46785] (4-112)
  IPR058163 LysR-type transcriptional regulator, proteobacterial-type [PTHR30537] (1-296)

Secondary structure (DSSP, 8-state):
--HHHHHHHHHHHTT-S-HHHHHHHHT--HHHHHHHHHHHHHHHTS--EEEPSS-EEE-HHHHHHHHHHHHHHHHHHHHHHHHTT--PPP-EEEEEEE-HHHIIIIIHHHHHHHHHH-TTEEEEEEE-SSPPPHHHHT-SEEEEESPPP--SEEEEEEEEE-EEEEE-HHHHHHH---SSGGGGGGS-EEE---TTS--EEEEEETTEEEEEE---SEEES-HHHHHHHHHTTS-EEEEEGGGTHHHHHTTS-EEE-GGGPPPPEEEEEEEEHHHHTSHHHHHHHHHHHHHHHHHHHHHHH-/--HHHHHHHHHHHTT-S-HHHHHHHHT--HHHHHHHHHHHHHHHTS--EEEPSS-EEE-HHHHHHHHHHHHHHHHHHHHHHHHTT------EEEEEEE-HHHIIIIIHHHHHHHHHH-TTEEEEEEE-SSPPPHHHHT-SEEEEESPPP--SEEEEEEEEE-EEEEE-HHHHHHH---SSGGGGGGS-EEE---TTS--EEEEEETTEEEEEE---SEEES-HHHHHHHHHTTS-EEEEEGGGTHHHHHTTS-EEE-GGGPPPPEEEEEEEEHHHHTSHHHHHHHHHHHHHHHHHHHHHHH-